Protein AF-A0A975G5F6-F1 (afdb_monomer)

Organism: NCBI:txid2824561

Structure (mmCIF, N/CA/C/O backbone):
data_AF-A0A975G5F6-F1
#
_entry.id   AF-A0A975G5F6-F1
#
loop_
_atom_site.group_PDB
_atom_site.id
_atom_site.type_symbol
_atom_site.label_atom_id
_atom_site.label_alt_id
_atom_site.label_comp_id
_atom_site.label_asym_id
_atom_site.label_entity_id
_atom_site.label_seq_id
_atom_site.pdbx_PDB_ins_code
_atom_site.Cartn_x
_atom_site.Cartn_y
_atom_site.Cartn_z
_atom_site.occupancy
_atom_site.B_iso_or_equiv
_atom_site.auth_seq_id
_atom_site.auth_comp_id
_atom_site.auth_asym_id
_atom_site.auth_atom_id
_atom_site.pdbx_PDB_model_num
ATOM 1 N N . MET A 1 1 ? -1.661 -51.262 21.247 1.00 37.34 1 MET A N 1
ATOM 2 C CA . MET A 1 1 ? -1.353 -51.785 19.895 1.00 37.34 1 MET A CA 1
ATOM 3 C C . MET A 1 1 ? -2.679 -51.798 19.137 1.00 37.34 1 MET A C 1
ATOM 5 O O . MET A 1 1 ? -3.542 -52.572 19.505 1.00 37.34 1 MET A O 1
ATOM 9 N N . LYS A 1 2 ? -3.040 -50.712 18.442 1.00 37.53 2 LYS A N 1
ATOM 10 C CA . LYS A 1 2 ? -2.767 -50.440 17.011 1.00 37.53 2 LYS A CA 1
ATOM 11 C C . LYS A 1 2 ? -3.351 -51.504 16.062 1.00 37.53 2 LYS A C 1
ATOM 13 O O . LYS A 1 2 ? -2.634 -52.407 15.663 1.00 37.53 2 LYS A O 1
ATOM 18 N N . ASN A 1 3 ? -4.606 -51.293 15.656 1.00 33.69 3 ASN A N 1
ATOM 19 C CA . ASN A 1 3 ? -5.147 -51.711 14.358 1.00 33.69 3 ASN A CA 1
ATOM 20 C C . ASN A 1 3 ? -5.445 -50.433 13.554 1.00 33.69 3 ASN A C 1
ATOM 22 O O . ASN A 1 3 ? -5.983 -49.480 14.116 1.00 33.69 3 ASN A O 1
ATOM 26 N N . LEU A 1 4 ? -5.078 -50.407 12.272 1.00 33.28 4 LEU A N 1
ATOM 27 C CA . LEU A 1 4 ? -5.303 -49.298 11.336 1.00 33.28 4 LEU A CA 1
ATOM 28 C C . LEU A 1 4 ? -6.105 -49.815 10.125 1.00 33.28 4 LEU A C 1
ATOM 30 O O . LEU A 1 4 ? -5.712 -50.842 9.570 1.00 33.28 4 LEU A O 1
ATOM 34 N N . PRO A 1 5 ? -7.185 -49.137 9.696 1.00 36.66 5 PRO A N 1
ATOM 35 C CA . PRO A 1 5 ? -7.819 -49.361 8.395 1.00 36.66 5 PRO A CA 1
ATOM 36 C C . PRO A 1 5 ? -7.076 -48.596 7.268 1.00 36.66 5 PRO A C 1
ATOM 38 O O . PRO A 1 5 ? -6.216 -47.761 7.562 1.00 36.66 5 PRO A O 1
ATOM 41 N N . PRO A 1 6 ? -7.337 -48.906 5.981 1.00 35.66 6 PRO A N 1
ATOM 42 C CA . PRO A 1 6 ? -6.406 -48.603 4.892 1.00 35.66 6 PRO A CA 1
ATOM 43 C C . PRO A 1 6 ? -6.474 -47.170 4.344 1.00 35.66 6 PRO A C 1
ATOM 45 O O . PRO A 1 6 ? -7.499 -46.494 4.386 1.00 35.66 6 PRO A O 1
ATOM 48 N N . PHE A 1 7 ? -5.347 -46.752 3.764 1.00 30.42 7 PHE A N 1
ATOM 49 C CA . PHE A 1 7 ? -5.145 -45.477 3.075 1.00 30.42 7 PHE A CA 1
ATOM 50 C C . PHE A 1 7 ? -5.943 -45.418 1.759 1.00 30.42 7 PHE A C 1
ATOM 52 O O . PHE A 1 7 ? -5.820 -46.316 0.926 1.00 30.42 7 PHE A O 1
ATOM 59 N N . VAL A 1 8 ? -6.691 -44.334 1.536 1.00 32.28 8 VAL A N 1
ATOM 60 C CA . VAL A 1 8 ? -7.287 -44.001 0.231 1.00 32.28 8 VAL A CA 1
ATOM 61 C C . VAL A 1 8 ? -6.474 -42.863 -0.382 1.00 32.28 8 VAL A C 1
ATOM 63 O O . VAL A 1 8 ? -6.307 -41.815 0.238 1.00 32.28 8 VAL A O 1
ATOM 66 N N . LEU A 1 9 ? -5.944 -43.076 -1.587 1.00 28.55 9 LEU A N 1
ATOM 67 C CA . LEU A 1 9 ? -5.194 -42.062 -2.330 1.00 28.55 9 LEU A CA 1
ATOM 68 C C . LEU A 1 9 ? -6.159 -41.037 -2.955 1.00 28.55 9 LEU A C 1
ATOM 70 O O . LEU A 1 9 ? -7.065 -41.453 -3.681 1.00 28.55 9 LEU A O 1
ATOM 74 N N . PRO A 1 10 ? -5.969 -39.719 -2.757 1.00 29.89 10 PRO A N 1
ATOM 75 C CA . PRO A 1 10 ? -6.656 -38.721 -3.564 1.00 29.89 10 PRO A CA 1
ATOM 76 C C . PRO A 1 10 ? -6.065 -38.709 -4.981 1.00 29.89 10 PRO A C 1
ATOM 78 O O . PRO A 1 10 ? -4.855 -38.582 -5.168 1.00 29.89 10 PRO A O 1
ATOM 81 N N . VAL A 1 11 ? -6.928 -38.841 -5.988 1.00 27.61 11 VAL A N 1
ATOM 82 C CA . VAL A 1 11 ? -6.542 -38.757 -7.402 1.00 27.61 11 VAL A CA 1
ATOM 83 C C . VAL A 1 11 ? -6.183 -37.310 -7.740 1.00 27.61 11 VAL A C 1
ATOM 85 O O . VAL A 1 11 ? -7.045 -36.431 -7.725 1.00 27.61 11 VAL A O 1
ATOM 88 N N . SER A 1 12 ? -4.915 -37.066 -8.074 1.00 27.12 12 SER A N 1
ATOM 89 C CA . SER A 1 12 ? -4.435 -35.761 -8.535 1.00 27.12 12 SER A CA 1
ATOM 90 C C . SER A 1 12 ? -5.127 -35.358 -9.839 1.00 27.12 12 SER A C 1
ATOM 92 O O . SER A 1 12 ? -4.786 -35.849 -10.915 1.00 27.12 12 SER A O 1
ATOM 94 N N . SER A 1 13 ? -6.089 -34.440 -9.750 1.00 26.86 13 SER A N 1
ATOM 95 C CA . SER A 1 13 ? -6.726 -33.842 -10.924 1.00 26.86 13 SER A CA 1
ATOM 96 C C . SER A 1 13 ? -5.802 -32.779 -11.514 1.00 26.86 13 SER A C 1
ATOM 98 O O . SER A 1 13 ? -5.707 -31.667 -10.999 1.00 26.86 13 SER A O 1
ATOM 100 N N . ALA A 1 14 ? -5.091 -33.132 -12.585 1.00 26.23 14 ALA A N 1
ATOM 101 C CA . ALA A 1 14 ? -4.249 -32.197 -13.319 1.00 26.23 14 ALA A CA 1
ATOM 102 C C . ALA A 1 14 ? -5.120 -31.201 -14.104 1.00 26.23 14 ALA A C 1
ATOM 104 O O . ALA A 1 14 ? -5.660 -31.534 -15.159 1.00 26.23 14 ALA A O 1
ATOM 105 N N . VAL A 1 15 ? -5.242 -29.969 -13.603 1.00 27.33 15 VAL A N 1
ATOM 106 C CA . VAL A 1 15 ? -5.853 -28.866 -14.356 1.00 27.33 15 VAL A CA 1
ATOM 107 C C . VAL A 1 15 ? -4.826 -28.340 -15.357 1.00 27.33 15 VAL A C 1
ATOM 109 O O . VAL A 1 15 ? -3.919 -27.583 -15.017 1.00 27.33 15 VAL A O 1
ATOM 112 N N . LEU A 1 16 ? -4.960 -28.779 -16.608 1.00 26.84 16 LEU A N 1
ATOM 113 C CA . LEU A 1 16 ? -4.214 -28.236 -17.737 1.00 26.84 16 LEU A CA 1
ATOM 114 C C . LEU A 1 16 ? -4.731 -26.827 -18.054 1.00 26.84 16 LEU A C 1
ATOM 116 O O . LEU A 1 16 ? -5.838 -26.674 -18.570 1.00 26.84 16 LEU A O 1
ATOM 120 N N . PHE A 1 17 ? -3.914 -25.802 -17.806 1.00 29.09 17 PHE A N 1
ATOM 121 C CA . PHE A 1 17 ? -4.152 -24.471 -18.363 1.00 29.09 17 PHE A CA 1
ATOM 122 C C . PHE A 1 17 ? -3.925 -24.511 -19.880 1.00 29.09 17 PHE A C 1
ATOM 124 O O . PHE A 1 17 ? -2.794 -24.464 -20.366 1.00 29.09 17 PHE A O 1
ATOM 131 N N . GLY A 1 18 ? -5.017 -24.638 -20.634 1.00 25.88 18 GLY A N 1
ATOM 132 C CA . GLY A 1 18 ? -4.999 -24.594 -22.092 1.00 25.88 18 GLY A CA 1
ATOM 133 C C . GLY A 1 18 ? -4.690 -23.187 -22.599 1.00 25.88 18 GLY A C 1
ATOM 134 O O . GLY A 1 18 ? -5.538 -22.300 -22.527 1.00 25.88 18 GLY A O 1
ATOM 135 N N . ILE A 1 19 ? -3.491 -22.991 -23.150 1.00 33.03 19 ILE A N 1
ATOM 136 C CA . ILE A 1 19 ? -3.099 -21.745 -23.818 1.00 33.03 19 ILE A CA 1
ATOM 137 C C . ILE A 1 19 ? -3.813 -21.671 -25.176 1.00 33.03 19 ILE A C 1
ATOM 139 O O . ILE A 1 19 ? -3.358 -22.231 -26.174 1.00 33.03 19 ILE A O 1
ATOM 143 N N . GLY A 1 20 ? -4.954 -20.984 -25.209 1.00 25.42 20 GLY A N 1
ATOM 144 C CA . GLY A 1 20 ? -5.682 -20.669 -26.436 1.00 25.42 20 GLY A CA 1
ATOM 145 C C . GLY A 1 20 ? -5.072 -19.467 -27.155 1.00 25.42 20 GLY A C 1
ATOM 146 O O . GLY A 1 20 ? -5.445 -18.330 -26.882 1.00 25.42 20 GLY A O 1
ATOM 147 N N . GLY A 1 21 ? -4.143 -19.705 -28.082 1.00 26.02 21 GLY A N 1
ATOM 148 C CA . GLY A 1 21 ? -3.635 -18.654 -28.967 1.00 26.02 21 GLY A CA 1
ATOM 149 C C . GLY A 1 21 ? -4.664 -18.266 -30.035 1.00 26.02 21 GLY A C 1
ATOM 150 O O . GLY A 1 21 ? -5.205 -19.139 -30.710 1.00 26.02 21 GLY A O 1
ATOM 151 N N . PHE A 1 22 ? -4.900 -16.964 -30.231 1.00 26.05 22 PHE A N 1
ATOM 152 C CA . PHE A 1 22 ? -5.741 -16.454 -31.318 1.00 26.05 22 PHE A CA 1
ATOM 153 C C . PHE A 1 22 ? -4.964 -15.467 -32.198 1.00 26.05 22 PHE A C 1
ATOM 155 O O . PHE A 1 22 ? -4.644 -14.355 -31.781 1.00 26.05 22 PHE A O 1
ATOM 162 N N . ILE A 1 23 ? -4.685 -15.879 -33.436 1.00 31.84 23 ILE A N 1
ATOM 163 C CA . ILE A 1 23 ? -4.169 -15.026 -34.511 1.00 31.84 23 ILE A CA 1
ATOM 164 C C . ILE A 1 23 ? -5.172 -15.079 -35.660 1.00 31.84 23 ILE A C 1
ATOM 166 O O . ILE A 1 23 ? -5.316 -16.127 -36.282 1.00 31.84 23 ILE A O 1
ATOM 170 N N . ALA A 1 24 ? -5.807 -13.946 -35.960 1.00 28.06 24 ALA A N 1
ATOM 171 C CA . ALA A 1 24 ? -6.116 -13.463 -37.311 1.00 28.06 24 ALA A CA 1
ATOM 172 C C . ALA A 1 24 ? -6.988 -12.204 -37.207 1.00 28.06 24 ALA A C 1
ATOM 174 O O . ALA A 1 24 ? -7.982 -12.186 -36.485 1.00 28.06 24 ALA A O 1
ATOM 175 N N . GLY A 1 25 ? -6.645 -11.161 -37.960 1.00 24.50 25 GLY A N 1
ATOM 176 C CA . GLY A 1 25 ? -7.560 -10.052 -38.223 1.00 24.50 25 GLY A CA 1
ATOM 177 C C . GLY A 1 25 ? -8.160 -10.176 -39.620 1.00 24.50 25 GLY A C 1
ATOM 178 O O . GLY A 1 25 ? -7.518 -10.725 -40.505 1.00 24.50 25 GLY A O 1
ATOM 179 N N . HIS A 1 26 ? -9.346 -9.607 -39.829 1.00 32.75 26 HIS A N 1
ATOM 180 C CA . HIS A 1 26 ? -9.762 -8.993 -41.096 1.00 32.75 26 HIS A CA 1
ATOM 181 C C . HIS A 1 26 ? -10.932 -8.039 -40.818 1.00 32.75 26 HIS A C 1
ATOM 183 O O . HIS A 1 26 ? -11.775 -8.309 -39.967 1.00 32.75 26 HIS A O 1
ATOM 189 N N . GLY A 1 27 ? -10.962 -6.891 -41.498 1.00 26.58 27 GLY A N 1
ATOM 190 C CA . GLY A 1 27 ? -12.008 -5.884 -41.310 1.00 26.58 27 GLY A CA 1
ATOM 191 C C . GLY A 1 27 ? -13.271 -6.165 -42.128 1.00 26.58 27 GLY A C 1
ATOM 192 O O . GLY A 1 27 ? -13.214 -6.776 -43.192 1.00 26.58 27 GLY A O 1
ATOM 193 N N . SER A 1 28 ? -14.414 -5.671 -41.651 1.00 28.53 28 SER A N 1
ATOM 194 C CA . SER A 1 28 ? -15.666 -5.529 -42.412 1.00 28.53 28 SER A CA 1
ATOM 195 C C . SER A 1 28 ? -16.431 -4.305 -41.899 1.00 28.53 28 SER A C 1
ATOM 197 O O . SER A 1 28 ? -16.421 -4.030 -40.701 1.00 28.53 28 SER A O 1
ATOM 199 N N . SER A 1 29 ? -17.073 -3.558 -42.797 1.00 27.33 29 SER A N 1
ATOM 200 C CA . SER A 1 29 ? -17.859 -2.356 -42.476 1.00 27.33 29 SER A CA 1
ATOM 201 C C . SER A 1 29 ? -19.141 -2.672 -41.681 1.00 27.33 29 SER A C 1
ATOM 203 O O . SER A 1 29 ? -19.671 -3.777 -41.808 1.00 27.33 29 SER A O 1
ATOM 205 N N . PRO A 1 30 ? -19.689 -1.718 -40.901 1.00 29.42 30 PRO A N 1
ATOM 206 C CA . PRO A 1 30 ? -20.925 -1.938 -40.156 1.00 29.42 30 PRO A CA 1
ATOM 207 C C . PRO A 1 30 ? -22.148 -1.959 -41.083 1.00 29.42 30 PRO A C 1
ATOM 209 O O . PRO A 1 30 ? -22.350 -1.047 -41.887 1.00 29.42 30 PRO A O 1
ATOM 212 N N . LEU A 1 31 ? -22.995 -2.978 -40.925 1.00 25.77 31 LEU A N 1
ATOM 213 C CA . LEU A 1 31 ? -24.336 -2.996 -41.504 1.00 25.77 31 LEU A CA 1
ATOM 214 C C . LEU A 1 31 ? -25.300 -2.203 -40.621 1.00 25.77 31 LEU A C 1
ATOM 216 O O . LEU A 1 31 ? -25.331 -2.357 -39.400 1.00 25.77 31 LEU A O 1
ATOM 220 N N . THR A 1 32 ? -26.111 -1.370 -41.262 1.00 28.53 32 THR A N 1
ATOM 221 C CA . THR A 1 32 ? -27.270 -0.731 -40.646 1.00 28.53 32 THR A CA 1
ATOM 222 C C . THR A 1 32 ? -28.337 -1.773 -40.323 1.00 28.53 32 THR A C 1
ATOM 224 O O . THR A 1 32 ? -28.536 -2.723 -41.079 1.00 28.53 32 THR A O 1
ATOM 227 N N . ASN A 1 33 ? -29.099 -1.563 -39.249 1.00 26.39 33 ASN A N 1
ATOM 228 C CA . ASN A 1 33 ? -30.438 -2.133 -39.183 1.00 26.39 33 ASN A CA 1
ATOM 229 C C . ASN A 1 33 ? -31.415 -1.170 -38.506 1.00 26.39 33 ASN A C 1
ATOM 231 O O . ASN A 1 33 ? -31.042 -0.404 -37.620 1.00 26.39 33 ASN A O 1
ATOM 235 N N . ASN A 1 34 ? -32.646 -1.165 -39.005 1.00 25.03 34 ASN A N 1
ATOM 236 C CA . ASN A 1 34 ? -33.626 -0.103 -38.814 1.00 25.03 34 ASN A CA 1
ATOM 237 C C . ASN A 1 34 ? -34.935 -0.701 -38.286 1.00 25.03 34 ASN A C 1
ATOM 239 O O . ASN A 1 34 ? -35.433 -1.669 -38.857 1.00 25.03 34 ASN A O 1
ATOM 243 N N . ALA A 1 35 ? -35.511 -0.109 -37.240 1.00 27.97 35 ALA A N 1
ATOM 244 C CA . ALA A 1 35 ? -36.833 -0.468 -36.733 1.00 27.97 35 ALA A CA 1
ATOM 245 C C . ALA A 1 35 ? -37.550 0.780 -36.183 1.00 27.97 35 ALA A C 1
ATOM 247 O O . ALA A 1 35 ? -37.143 1.336 -35.165 1.00 27.97 35 ALA A O 1
ATOM 248 N N . GLY A 1 36 ? -38.615 1.220 -36.868 1.00 23.41 36 GLY A N 1
ATOM 249 C CA . GLY A 1 36 ? -39.629 2.133 -36.307 1.00 23.41 36 GLY A CA 1
ATOM 250 C C . GLY A 1 36 ? -40.665 1.354 -35.470 1.00 23.41 36 GLY A C 1
ATOM 251 O O . GLY A 1 36 ? -40.381 0.242 -35.044 1.00 23.41 36 GLY A O 1
ATOM 252 N N . VAL A 1 37 ? -41.907 1.792 -35.224 1.00 25.80 37 VAL A N 1
ATOM 253 C CA . VAL A 1 37 ? -42.763 2.868 -35.783 1.00 25.80 37 VAL A CA 1
ATOM 254 C C . VAL A 1 37 ? -43.804 3.195 -34.680 1.00 25.80 37 VAL A C 1
ATOM 256 O O . VAL A 1 37 ? -44.400 2.241 -34.178 1.00 25.80 37 VAL A O 1
ATOM 259 N N . PRO A 1 38 ? -44.036 4.462 -34.247 1.00 33.16 38 PRO A N 1
ATOM 260 C CA . PRO A 1 38 ? -44.948 5.360 -34.977 1.00 33.16 38 PRO A CA 1
ATOM 261 C C . PRO A 1 38 ? -44.566 6.866 -34.916 1.00 33.16 38 PRO A C 1
ATOM 263 O O . PRO A 1 38 ? -43.412 7.219 -35.131 1.00 33.16 38 PRO A O 1
ATOM 266 N N . SER A 1 39 ? -45.552 7.762 -34.758 1.00 25.53 39 SER A N 1
ATOM 267 C CA . SER A 1 39 ? -45.510 9.213 -35.006 1.00 25.53 39 SER A CA 1
ATOM 268 C C . SER A 1 39 ? -46.671 9.940 -34.297 1.00 25.53 39 SER A C 1
ATOM 270 O O . SER A 1 39 ? -47.758 9.371 -34.217 1.00 25.53 39 SER A O 1
ATOM 272 N N . LEU A 1 40 ? -46.467 11.202 -33.888 1.00 26.42 40 LEU A N 1
ATOM 273 C CA . LEU A 1 40 ? -47.460 12.300 -33.814 1.00 26.42 40 LEU A CA 1
ATOM 274 C C . LEU A 1 40 ? -46.683 13.606 -34.130 1.00 26.42 40 LEU A C 1
ATOM 276 O O . LEU A 1 40 ? -45.685 13.872 -33.472 1.00 26.42 40 LEU A O 1
ATOM 280 N N . LYS A 1 41 ? -46.855 14.262 -35.289 1.00 26.52 41 LYS A N 1
ATOM 281 C CA . LYS A 1 41 ? -47.879 15.265 -35.677 1.00 26.52 41 LYS A CA 1
ATOM 282 C C . LYS A 1 41 ? -47.796 16.638 -34.974 1.00 26.52 41 LYS A C 1
ATOM 284 O O . LYS A 1 41 ? -48.199 16.752 -33.826 1.00 26.52 41 LYS A O 1
ATOM 289 N N . ASP A 1 42 ? -47.332 17.652 -35.727 1.00 29.20 42 ASP A N 1
ATOM 290 C CA . ASP A 1 42 ? -48.019 18.933 -36.060 1.00 29.20 42 ASP A CA 1
ATOM 291 C C . ASP A 1 42 ? -47.075 20.163 -36.156 1.00 29.20 42 ASP A C 1
ATOM 293 O O . ASP A 1 42 ? -46.234 20.379 -35.289 1.00 29.20 42 ASP A O 1
ATOM 297 N N . GLY A 1 43 ? -47.264 21.017 -37.182 1.00 26.97 43 GLY A N 1
ATOM 298 C CA . GLY A 1 43 ? -46.772 22.416 -37.197 1.00 26.97 43 GLY A CA 1
ATOM 299 C C . GLY A 1 43 ? -45.936 22.853 -38.428 1.00 26.97 43 GLY A C 1
ATOM 300 O O . GLY A 1 43 ? -44.930 22.199 -38.694 1.00 26.97 43 GLY A O 1
ATOM 301 N N . PRO A 1 44 ? -46.289 23.923 -39.191 1.00 34.88 44 PRO A N 1
ATOM 302 C CA . PRO A 1 44 ? -45.740 24.122 -40.549 1.00 34.88 44 PRO A CA 1
ATOM 303 C C . PRO A 1 44 ? -45.013 25.460 -40.861 1.00 34.88 44 PRO A C 1
ATOM 305 O O . PRO A 1 44 ? -45.250 26.481 -40.220 1.00 34.88 44 PRO A O 1
ATOM 308 N N . SER A 1 45 ? -44.338 25.484 -42.028 1.00 28.62 45 SER A N 1
ATOM 309 C CA . SER A 1 45 ? -43.900 26.672 -42.820 1.00 28.62 45 SER A CA 1
ATOM 310 C C . SER A 1 45 ? -42.641 27.417 -42.306 1.00 28.62 45 SER A C 1
ATOM 312 O O . SER A 1 45 ? -42.334 27.347 -41.127 1.00 28.62 45 SER A O 1
ATOM 314 N N . THR A 1 46 ? -41.833 28.137 -43.107 1.00 28.56 46 THR A N 1
ATOM 315 C CA . THR A 1 46 ? -42.035 28.776 -44.432 1.00 28.56 46 THR A CA 1
ATOM 316 C C . THR A 1 46 ? -40.802 28.715 -45.363 1.00 28.56 46 THR A C 1
ATOM 318 O O . THR A 1 46 ? -39.669 28.493 -44.948 1.00 28.56 46 THR A O 1
ATOM 321 N N . THR A 1 47 ? -41.036 28.969 -46.655 1.00 29.69 47 THR A N 1
ATOM 322 C CA . THR A 1 47 ? -40.044 29.102 -47.738 1.00 29.69 47 THR A CA 1
ATOM 323 C C . THR A 1 47 ? -39.503 30.528 -47.923 1.00 29.69 47 THR A C 1
ATOM 325 O O . THR A 1 47 ? -40.293 31.469 -47.958 1.00 29.69 47 THR A O 1
ATOM 328 N N . ASN A 1 48 ? -38.206 30.675 -48.224 1.00 28.80 48 ASN A N 1
ATOM 329 C CA . ASN A 1 48 ? -37.663 31.610 -49.233 1.00 28.80 48 ASN A CA 1
ATOM 330 C C . ASN A 1 48 ? -36.151 31.340 -49.426 1.00 28.80 48 ASN A C 1
ATOM 332 O O . ASN A 1 48 ? -35.459 31.064 -48.459 1.00 28.80 48 ASN A O 1
ATOM 336 N N . GLY A 1 49 ? -35.542 31.405 -50.612 1.00 26.88 49 GLY A N 1
ATOM 337 C CA . GLY A 1 49 ? -36.087 31.777 -51.918 1.00 26.88 49 GLY A CA 1
ATOM 338 C C . GLY A 1 49 ? -35.474 33.060 -52.480 1.00 26.88 49 GLY A C 1
ATOM 339 O O . GLY A 1 49 ? -36.148 34.084 -52.508 1.00 26.88 49 GLY A O 1
ATOM 340 N N . ARG A 1 50 ? -34.229 33.000 -52.982 1.00 28.88 50 ARG A N 1
ATOM 341 C CA . ARG A 1 50 ? -33.773 33.815 -54.129 1.00 28.88 50 ARG A CA 1
ATOM 342 C C . ARG A 1 50 ? -32.451 33.313 -54.709 1.00 28.88 50 ARG A C 1
ATOM 344 O O . ARG A 1 50 ? -31.461 33.161 -54.008 1.00 28.88 50 ARG A O 1
ATOM 351 N N . ASN A 1 51 ? -32.480 33.085 -56.016 1.00 28.48 51 ASN A N 1
ATOM 352 C CA . ASN A 1 51 ? -31.350 32.751 -56.872 1.00 28.48 51 ASN A CA 1
ATOM 353 C C . ASN A 1 51 ? -31.123 33.942 -57.819 1.00 28.48 51 ASN A C 1
ATOM 355 O O . ASN A 1 51 ? -32.101 34.498 -58.322 1.00 28.48 51 ASN A O 1
ATOM 359 N N . SER A 1 52 ? -29.875 34.317 -58.095 1.00 30.95 52 SER A N 1
ATOM 360 C CA . SER A 1 52 ? -29.550 35.277 -59.158 1.00 30.95 52 SER A CA 1
ATOM 361 C C . SER A 1 52 ? -28.178 34.979 -59.760 1.00 30.95 52 SER A C 1
ATOM 363 O O . SER A 1 52 ? -27.139 35.379 -59.243 1.00 30.95 52 SER A O 1
ATOM 365 N N . SER A 1 53 ? -28.202 34.257 -60.875 1.00 29.70 53 SER A N 1
ATOM 366 C CA . SER A 1 53 ? -27.051 33.899 -61.704 1.00 29.70 53 SER A CA 1
ATOM 367 C C . SER A 1 53 ? -26.558 35.049 -62.591 1.00 29.70 53 SER A C 1
ATOM 369 O O . SER A 1 53 ? -27.398 35.698 -63.219 1.00 29.70 53 SER A O 1
ATOM 371 N N . ARG A 1 54 ? -25.235 35.157 -62.803 1.00 29.28 54 ARG A N 1
ATOM 372 C CA . ARG A 1 54 ? -24.543 35.084 -64.122 1.00 29.28 54 ARG A CA 1
ATOM 373 C C . ARG A 1 54 ? -23.116 35.643 -64.051 1.00 29.28 54 ARG A C 1
ATOM 375 O O . ARG A 1 54 ? -22.883 36.643 -63.390 1.00 29.28 54 ARG A O 1
ATOM 382 N N . GLY A 1 55 ? -22.207 35.047 -64.828 1.00 27.42 55 GLY A N 1
ATOM 383 C CA . GLY A 1 55 ? -20.866 35.589 -65.086 1.00 27.42 55 GLY A CA 1
ATOM 384 C C . GLY A 1 55 ? -19.817 34.490 -65.230 1.00 27.42 55 GLY A C 1
ATOM 385 O O . GLY A 1 55 ? -19.173 34.133 -64.253 1.00 27.42 55 GLY A O 1
ATOM 386 N N . ALA A 1 56 ? -19.671 33.926 -66.431 1.00 30.02 56 ALA A N 1
ATOM 387 C CA . ALA A 1 56 ? -18.638 32.929 -66.709 1.00 30.02 56 ALA A CA 1
ATOM 388 C C . ALA A 1 56 ? -17.286 33.599 -67.007 1.00 30.02 56 ALA A C 1
ATOM 390 O O . ALA A 1 56 ? -17.242 34.618 -67.694 1.00 30.02 56 ALA A O 1
ATOM 391 N N . GLY A 1 57 ? -16.196 32.985 -66.548 1.00 27.22 57 GLY A N 1
ATOM 392 C CA . GLY A 1 57 ? -14.822 33.351 -66.888 1.00 27.22 57 GLY A CA 1
ATOM 393 C C . GLY A 1 57 ? -13.932 32.118 -66.765 1.00 27.22 57 GLY A C 1
ATOM 394 O O . GLY A 1 57 ? -13.861 31.514 -65.700 1.00 27.22 57 GLY A O 1
ATOM 395 N N . SER A 1 58 ? -13.325 31.697 -67.872 1.00 31.94 58 SER A N 1
ATOM 396 C CA . SER A 1 58 ? -12.527 30.473 -67.959 1.00 31.94 58 SER A CA 1
ATOM 397 C C . SER A 1 58 ? -11.109 30.660 -67.422 1.00 31.94 58 SER A C 1
ATOM 399 O O . SER A 1 58 ? -10.407 31.571 -67.855 1.00 31.94 58 SER A O 1
ATOM 401 N N . GLY A 1 59 ? -10.661 29.723 -66.594 1.00 28.33 59 GLY A N 1
ATOM 402 C CA . GLY A 1 59 ? -9.258 29.504 -66.252 1.00 28.33 59 GLY A CA 1
ATOM 403 C C . GLY A 1 59 ? -9.139 28.098 -65.680 1.00 28.33 59 GLY A C 1
ATOM 404 O O . GLY A 1 59 ? -9.773 27.806 -64.668 1.00 28.33 59 GLY A O 1
ATOM 405 N N . GLY A 1 60 ? -8.435 27.209 -66.377 1.00 32.47 60 GLY A N 1
ATOM 406 C CA . GLY A 1 60 ? -8.118 25.890 -65.835 1.00 32.47 60 GLY A CA 1
ATOM 407 C C . GLY A 1 60 ? -6.927 25.979 -64.887 1.00 32.47 60 GLY A C 1
ATOM 408 O O . GLY A 1 60 ? -6.138 26.908 -65.005 1.00 32.47 60 GLY A O 1
ATOM 409 N N . ASP A 1 61 ? -6.821 25.015 -63.979 1.00 31.88 61 ASP A N 1
ATOM 410 C CA . ASP A 1 61 ? -5.569 24.310 -63.692 1.00 31.88 61 ASP A CA 1
ATOM 411 C C . ASP A 1 61 ? -5.875 23.052 -62.862 1.00 31.88 61 ASP A C 1
ATOM 413 O O . ASP A 1 61 ? -6.873 22.983 -62.135 1.00 31.88 61 ASP A O 1
ATOM 417 N N . ASP A 1 62 ? -5.053 22.021 -63.045 1.00 30.69 62 ASP A N 1
ATOM 418 C CA . ASP A 1 62 ? -5.308 20.669 -62.552 1.00 30.69 62 ASP A CA 1
ATOM 419 C C . ASP A 1 62 ? -5.273 20.543 -61.021 1.00 30.69 62 ASP A C 1
ATOM 421 O O . ASP A 1 62 ? -4.432 21.126 -60.331 1.00 30.69 62 ASP A O 1
ATOM 425 N N . MET A 1 63 ? -6.124 19.662 -60.479 1.00 34.62 63 MET A N 1
ATOM 426 C CA . MET A 1 63 ? -6.014 19.198 -59.092 1.00 34.62 63 MET A CA 1
ATOM 427 C C . MET A 1 63 ? -4.797 18.275 -58.910 1.00 34.62 63 MET A C 1
ATOM 429 O O . MET A 1 63 ? -4.922 17.055 -58.787 1.00 34.62 63 MET A O 1
ATOM 433 N N . ALA A 1 64 ? -3.607 18.866 -58.825 1.00 33.03 64 ALA A N 1
ATOM 434 C CA . ALA A 1 64 ? -2.441 18.199 -58.264 1.00 33.03 64 ALA A CA 1
ATOM 435 C C . ALA A 1 64 ? -2.608 18.067 -56.739 1.00 33.03 64 ALA A C 1
ATOM 437 O O . ALA A 1 64 ? -2.759 19.056 -56.019 1.00 33.03 64 ALA A O 1
ATOM 438 N N . ALA A 1 65 ? -2.583 16.833 -56.233 1.00 34.12 65 ALA A N 1
ATOM 439 C CA . ALA A 1 65 ? -2.689 16.567 -54.803 1.00 34.12 65 ALA A CA 1
ATOM 440 C C . ALA A 1 65 ? -1.532 17.223 -54.027 1.00 34.12 65 ALA A C 1
ATOM 442 O O . ALA A 1 65 ? -0.361 17.011 -54.345 1.00 34.12 65 ALA A O 1
ATOM 443 N N . ALA A 1 66 ? -1.857 17.972 -52.969 1.00 28.16 66 ALA A N 1
ATOM 444 C CA . ALA A 1 66 ? -0.851 18.541 -52.079 1.00 28.16 66 ALA A CA 1
ATOM 445 C C . ALA A 1 66 ? 0.019 17.420 -51.466 1.00 28.16 66 ALA A C 1
ATOM 447 O O . ALA A 1 66 ? -0.527 16.422 -50.977 1.00 28.16 66 ALA A O 1
ATOM 448 N N . PRO A 1 67 ? 1.359 17.550 -51.466 1.00 33.31 67 PRO A N 1
ATOM 449 C CA . PRO A 1 67 ? 2.228 16.492 -50.976 1.00 33.31 67 PRO A CA 1
ATOM 450 C C . PRO A 1 67 ? 2.035 16.296 -49.471 1.00 33.31 67 PRO A C 1
ATOM 452 O O . PRO A 1 67 ? 2.113 17.242 -48.684 1.00 33.31 67 PRO A O 1
ATOM 455 N N . ARG A 1 68 ? 1.822 15.040 -49.057 1.00 35.47 68 ARG A N 1
ATOM 456 C CA . ARG A 1 68 ? 1.853 14.655 -47.640 1.00 35.47 68 ARG A CA 1
ATOM 457 C C . ARG A 1 68 ? 3.207 15.063 -47.069 1.00 35.47 68 ARG A C 1
ATOM 459 O O . ARG A 1 68 ? 4.240 14.613 -47.558 1.00 35.47 68 ARG A O 1
ATOM 466 N N . GLY A 1 69 ? 3.182 15.928 -46.057 1.00 31.14 69 GLY A N 1
ATOM 467 C CA . GLY A 1 69 ? 4.361 16.590 -45.510 1.00 31.14 69 GLY A CA 1
ATOM 468 C C . GLY A 1 69 ? 5.327 15.648 -44.799 1.00 31.14 69 GLY A C 1
ATOM 469 O O . GLY A 1 69 ? 5.401 15.651 -43.573 1.00 31.14 69 GLY A O 1
ATOM 470 N N . GLY A 1 70 ? 6.132 14.915 -45.565 1.00 32.94 70 GLY A N 1
ATOM 471 C CA . GLY A 1 70 ? 7.405 14.384 -45.103 1.00 32.94 70 GLY A CA 1
ATOM 472 C C . GLY A 1 70 ? 8.370 15.540 -44.856 1.00 32.94 70 GLY A C 1
ATOM 473 O O . GLY A 1 70 ? 9.229 15.819 -45.691 1.00 32.94 70 GLY A O 1
ATOM 474 N N . LYS A 1 71 ? 8.232 16.232 -43.717 1.00 39.53 71 LYS A N 1
ATOM 475 C CA . LYS A 1 71 ? 9.318 17.083 -43.218 1.00 39.53 71 LYS A CA 1
ATOM 476 C C . LYS A 1 71 ? 10.530 16.178 -43.042 1.00 39.53 71 LYS A C 1
ATOM 478 O O . LYS A 1 71 ? 10.442 15.159 -42.361 1.00 39.53 71 LYS A O 1
ATOM 483 N N . ALA A 1 72 ? 11.633 16.531 -43.697 1.00 37.91 72 ALA A N 1
ATOM 484 C CA . ALA A 1 72 ? 12.850 15.742 -43.650 1.00 37.91 72 ALA A CA 1
ATOM 485 C C . ALA A 1 72 ? 13.245 15.477 -42.191 1.00 37.91 72 ALA A C 1
ATOM 487 O O . ALA A 1 72 ? 13.455 16.424 -41.428 1.00 37.91 72 ALA A O 1
ATOM 488 N N . ARG A 1 73 ? 13.381 14.196 -41.822 1.00 51.03 73 ARG A N 1
ATOM 489 C CA . ARG A 1 73 ? 14.135 13.800 -40.630 1.00 51.03 73 ARG A CA 1
ATOM 490 C C . ARG A 1 73 ? 15.556 14.324 -40.826 1.00 51.03 73 ARG A C 1
ATOM 492 O O . ARG A 1 73 ? 16.345 13.722 -41.552 1.00 51.03 73 ARG A O 1
ATOM 499 N N . GLN A 1 74 ? 15.865 15.484 -40.244 1.00 54.81 74 GLN A N 1
ATOM 500 C CA . GLN A 1 74 ? 17.247 15.928 -40.112 1.00 54.81 74 GLN A CA 1
ATOM 501 C C . GLN A 1 74 ? 17.972 14.841 -39.330 1.00 54.81 74 GLN A C 1
ATOM 503 O O . GLN A 1 74 ? 17.618 14.573 -38.186 1.00 54.81 74 GLN A O 1
ATOM 508 N N . SER A 1 75 ? 18.949 14.203 -39.968 1.00 59.25 75 SER A N 1
ATOM 509 C CA . SER A 1 75 ? 19.812 13.222 -39.320 1.00 59.25 75 SER A CA 1
ATOM 510 C C . SER A 1 75 ? 20.479 13.866 -38.101 1.00 59.25 75 SER A C 1
ATOM 512 O O . SER A 1 75 ? 21.315 14.762 -38.265 1.00 59.25 75 SER A O 1
ATOM 514 N N . LEU A 1 76 ? 20.105 13.433 -36.888 1.00 65.31 76 LEU A N 1
ATOM 515 C CA . LEU A 1 76 ? 20.695 13.968 -35.658 1.00 65.31 76 LEU A CA 1
ATOM 516 C C . LEU A 1 76 ? 22.175 13.586 -35.525 1.00 65.31 76 LEU A C 1
ATOM 518 O O . LEU A 1 76 ? 22.905 14.280 -34.828 1.00 65.31 76 LEU A O 1
ATOM 522 N N . ALA A 1 77 ? 22.650 12.584 -36.276 1.00 63.09 77 ALA A N 1
ATOM 523 C CA . ALA A 1 77 ? 24.066 12.248 -36.453 1.00 63.09 77 ALA A CA 1
ATOM 524 C C . ALA A 1 77 ? 24.962 13.429 -36.885 1.00 63.09 77 ALA A C 1
ATOM 526 O O . ALA A 1 77 ? 26.181 13.351 -36.756 1.00 63.09 77 ALA A O 1
ATOM 527 N N . LYS A 1 78 ? 24.387 14.515 -37.428 1.00 73.44 78 LYS A N 1
ATOM 528 C CA . LYS A 1 78 ? 25.120 15.744 -37.791 1.00 73.44 78 LYS A CA 1
ATOM 529 C C . LYS A 1 78 ? 25.059 16.853 -36.739 1.00 73.44 78 LYS A C 1
ATOM 531 O O . LYS A 1 78 ? 25.674 17.893 -36.961 1.00 73.44 78 LYS A O 1
ATOM 536 N N . LEU A 1 79 ? 24.299 16.674 -35.660 1.00 80.19 79 LEU A N 1
ATOM 537 C CA . LEU A 1 79 ? 24.180 17.674 -34.605 1.00 80.19 79 LEU A CA 1
ATOM 538 C C . LEU A 1 79 ? 25.284 17.501 -33.565 1.00 80.19 79 LEU A C 1
ATOM 540 O O . LEU A 1 79 ? 25.567 16.386 -33.126 1.00 80.19 79 LEU A O 1
ATOM 544 N N . ASP A 1 80 ? 25.874 18.619 -33.150 1.00 86.19 80 ASP A N 1
ATOM 545 C CA . ASP A 1 80 ? 26.772 18.642 -31.998 1.00 86.19 80 ASP A CA 1
ATOM 546 C C . ASP A 1 80 ? 25.996 18.567 -30.667 1.00 86.19 80 ASP A C 1
ATOM 548 O O . ASP A 1 80 ? 24.770 18.712 -30.611 1.00 86.19 80 ASP A O 1
ATOM 552 N N . ARG A 1 81 ? 26.722 18.343 -29.567 1.00 85.88 81 ARG A N 1
ATOM 553 C CA . ARG A 1 81 ? 26.131 18.214 -28.229 1.00 85.88 81 ARG A CA 1
ATOM 554 C C . ARG A 1 81 ? 25.359 19.465 -27.788 1.00 85.88 81 ARG A C 1
ATOM 556 O O . ARG A 1 81 ? 24.304 19.328 -27.179 1.00 85.88 81 ARG A O 1
ATOM 563 N N . GLY A 1 82 ? 25.816 20.669 -28.137 1.00 83.81 82 GLY A N 1
ATOM 564 C CA . GLY A 1 82 ? 25.110 21.914 -27.811 1.00 83.81 82 GLY A CA 1
ATOM 565 C C . GLY A 1 82 ? 23.791 22.055 -28.579 1.00 83.81 82 GLY A C 1
ATOM 566 O O . GLY A 1 82 ? 22.782 22.486 -28.023 1.00 83.81 82 GLY A O 1
ATOM 567 N N . GLN A 1 83 ? 23.761 21.617 -29.838 1.00 85.94 83 GLN A N 1
ATOM 568 C CA . GLN A 1 83 ? 22.545 21.566 -30.656 1.00 85.94 83 GLN A CA 1
ATOM 569 C C . GLN A 1 83 ? 21.539 20.520 -30.148 1.00 85.94 83 GLN A C 1
ATOM 571 O O . GLN A 1 83 ? 20.330 20.770 -30.161 1.00 85.94 83 GLN A O 1
ATOM 576 N N . LEU A 1 84 ? 22.016 19.367 -29.663 1.00 86.38 84 LEU A N 1
ATOM 577 C CA . LEU A 1 84 ? 21.179 18.370 -28.985 1.00 86.38 84 LEU A CA 1
ATOM 578 C C . LEU A 1 84 ? 20.628 18.914 -27.657 1.00 86.38 84 LEU A C 1
ATOM 580 O O . LEU A 1 84 ? 19.428 18.804 -27.409 1.00 86.38 84 LEU A O 1
ATOM 584 N N . GLN A 1 85 ? 21.465 19.570 -26.848 1.00 86.25 85 GLN A N 1
ATOM 585 C CA . GLN A 1 85 ? 21.064 20.206 -25.591 1.00 86.25 85 GLN A CA 1
ATOM 586 C C . GLN A 1 85 ? 19.969 21.266 -25.809 1.00 86.25 85 GLN A C 1
ATOM 588 O O . GLN A 1 85 ? 18.956 21.261 -25.106 1.00 86.25 85 GLN A O 1
ATOM 593 N N . GLY A 1 86 ? 20.124 22.129 -26.820 1.00 82.06 86 GLY A N 1
ATOM 594 C CA . GLY A 1 86 ? 19.105 23.112 -27.207 1.00 82.06 86 GLY A CA 1
ATOM 595 C C . GLY A 1 86 ? 17.773 22.458 -27.585 1.00 82.06 86 GLY A C 1
ATOM 596 O O . GLY A 1 86 ? 16.731 22.827 -27.048 1.00 82.06 86 GLY A O 1
ATOM 597 N N . ARG A 1 87 ? 17.806 21.404 -28.415 1.00 83.62 87 ARG A N 1
ATOM 598 C CA . ARG A 1 87 ? 16.603 20.637 -28.786 1.00 83.62 87 ARG A CA 1
ATOM 599 C C . ARG A 1 87 ? 15.882 20.028 -27.585 1.00 83.62 87 ARG A C 1
ATOM 601 O O . ARG A 1 87 ? 14.657 20.086 -27.541 1.00 83.62 87 ARG A O 1
ATOM 608 N N . ILE A 1 88 ? 16.604 19.457 -26.618 1.00 84.50 88 ILE A N 1
ATOM 609 C CA . ILE A 1 88 ? 15.988 18.916 -25.394 1.00 84.50 88 ILE A CA 1
ATOM 610 C C . ILE A 1 88 ? 15.275 20.044 -24.629 1.00 84.50 88 ILE A C 1
ATOM 612 O O . ILE A 1 88 ? 14.118 19.880 -24.245 1.00 84.50 88 ILE A O 1
ATOM 616 N N . SER A 1 89 ? 15.927 21.201 -24.469 1.00 82.88 89 SER A N 1
ATOM 617 C CA . SER A 1 89 ? 15.343 22.376 -23.808 1.00 82.88 89 SER A CA 1
ATOM 618 C C . SER A 1 89 ? 14.059 22.861 -24.496 1.00 82.88 89 SER A C 1
ATOM 620 O O . SER A 1 89 ? 13.062 23.108 -23.819 1.00 82.88 89 SER A O 1
ATOM 622 N N . ASP A 1 90 ? 14.034 22.940 -25.828 1.00 83.12 90 ASP A N 1
ATOM 623 C CA . ASP A 1 90 ? 12.840 23.343 -26.585 1.00 83.12 90 ASP A CA 1
ATOM 624 C C . ASP A 1 90 ? 11.688 22.335 -26.421 1.00 83.12 90 ASP A C 1
ATOM 626 O O . ASP A 1 90 ? 10.540 22.710 -26.163 1.00 83.12 90 ASP A O 1
ATOM 630 N N . LEU A 1 91 ? 11.993 21.034 -26.515 1.00 83.69 91 LEU A N 1
ATOM 631 C CA . LEU A 1 91 ? 11.014 19.951 -26.372 1.00 83.69 91 LEU A CA 1
ATOM 632 C C . LEU A 1 91 ? 10.373 19.931 -24.980 1.00 83.69 91 LEU A C 1
ATOM 634 O O . LEU A 1 91 ? 9.184 19.637 -24.857 1.00 83.69 91 LEU A O 1
ATOM 638 N N . MET A 1 92 ? 11.127 20.289 -23.940 1.00 77.00 92 MET A N 1
ATOM 639 C CA . MET A 1 92 ? 10.649 20.349 -22.557 1.00 77.00 92 MET A CA 1
ATOM 640 C C . MET A 1 92 ? 9.542 21.390 -22.310 1.00 77.00 92 MET A C 1
ATOM 642 O O . MET A 1 92 ? 8.791 21.235 -21.347 1.00 77.00 92 MET A O 1
ATOM 646 N N . HIS A 1 93 ? 9.400 22.402 -23.175 1.00 75.69 93 HIS A N 1
ATOM 647 C CA . HIS A 1 93 ? 8.483 23.536 -22.980 1.00 75.69 93 HIS A CA 1
ATOM 648 C C . HIS A 1 93 ? 7.397 23.669 -24.072 1.00 75.69 93 HIS A C 1
ATOM 650 O O . HIS A 1 93 ? 6.590 24.599 -24.027 1.00 75.69 93 HIS A O 1
ATOM 656 N N . GLY A 1 94 ? 7.361 22.766 -25.061 1.00 71.88 94 GLY A N 1
ATOM 657 C CA . GLY A 1 94 ? 6.481 22.864 -26.235 1.00 71.88 94 GLY A CA 1
ATOM 658 C C . GLY A 1 94 ? 5.084 22.220 -26.087 1.00 71.88 94 GLY A C 1
ATOM 659 O O . GLY A 1 94 ? 4.924 21.246 -25.351 1.00 71.88 94 GLY A O 1
ATOM 660 N N . PRO A 1 95 ? 4.063 22.689 -26.840 1.00 65.00 95 PRO A N 1
ATOM 661 C CA . PRO A 1 95 ? 2.686 22.178 -26.750 1.00 65.00 95 PRO A CA 1
ATOM 662 C C . PRO A 1 95 ? 2.478 20.765 -27.338 1.00 65.00 95 PRO A C 1
ATOM 664 O O . PRO A 1 95 ? 1.566 20.065 -26.914 1.00 65.00 95 PRO A O 1
ATOM 667 N N . ASP A 1 96 ? 3.330 20.317 -28.269 1.00 69.50 96 ASP A N 1
ATOM 668 C CA . ASP A 1 96 ? 3.292 18.974 -28.892 1.00 69.50 96 ASP A CA 1
ATOM 669 C C . ASP A 1 96 ? 4.385 18.022 -28.339 1.00 69.50 96 ASP A C 1
ATOM 671 O O . ASP A 1 96 ? 4.781 17.051 -28.998 1.00 69.50 96 ASP A O 1
ATOM 675 N N . ARG A 1 97 ? 4.885 18.297 -27.119 1.00 79.12 97 ARG A N 1
ATOM 676 C CA . ARG A 1 97 ? 6.050 17.650 -26.472 1.00 79.12 97 ARG A CA 1
ATOM 677 C C . ARG A 1 97 ? 6.141 16.138 -26.693 1.00 79.12 97 ARG A C 1
ATOM 679 O O . ARG A 1 97 ? 7.180 15.665 -27.134 1.00 79.12 97 ARG A O 1
ATOM 686 N N . ALA A 1 98 ? 5.065 15.385 -26.459 1.00 78.94 98 ALA A N 1
ATOM 687 C CA . ALA A 1 98 ? 5.098 13.919 -26.502 1.00 78.94 98 ALA A CA 1
ATOM 688 C C . ALA A 1 98 ? 5.488 13.330 -27.876 1.00 78.94 98 ALA A C 1
ATOM 690 O O . ALA A 1 98 ? 6.309 12.417 -27.936 1.00 78.94 98 ALA A O 1
ATOM 691 N N . ARG A 1 99 ? 4.940 13.848 -28.990 1.00 80.94 99 ARG A N 1
ATOM 692 C CA . ARG A 1 99 ? 5.276 13.333 -30.336 1.00 80.94 99 ARG A CA 1
ATOM 693 C C . ARG A 1 99 ? 6.670 13.767 -30.767 1.00 80.94 99 ARG A C 1
ATOM 695 O O . ARG A 1 99 ? 7.437 12.954 -31.265 1.00 80.94 99 ARG A O 1
ATOM 702 N N . ALA A 1 100 ? 6.998 15.036 -30.540 1.00 84.88 100 ALA A N 1
ATOM 703 C CA . ALA A 1 100 ? 8.297 15.580 -30.910 1.00 84.88 100 ALA A CA 1
ATOM 704 C C . ALA A 1 100 ? 9.443 14.954 -30.083 1.00 84.88 100 ALA A C 1
ATOM 706 O O . ALA A 1 100 ? 10.553 14.810 -30.589 1.00 84.88 100 ALA A O 1
ATOM 707 N N . TRP A 1 101 ? 9.161 14.520 -28.848 1.00 88.75 101 TRP A N 1
ATOM 708 C CA . TRP A 1 101 ? 10.075 13.728 -28.024 1.00 88.75 101 TRP A CA 1
ATOM 709 C C . TRP A 1 101 ? 10.283 12.310 -28.572 1.00 88.75 101 TRP A C 1
ATOM 711 O O . TRP A 1 101 ? 11.423 11.864 -28.656 1.00 88.75 101 TRP A O 1
ATOM 721 N N . LEU A 1 102 ? 9.216 11.621 -29.000 1.00 87.19 102 LEU A N 1
ATOM 722 C CA . LEU A 1 102 ? 9.313 10.318 -29.679 1.00 87.19 102 LEU A CA 1
ATOM 723 C C . LEU A 1 102 ? 10.175 10.408 -30.944 1.00 87.19 102 LEU A C 1
ATOM 725 O O . LEU A 1 102 ? 11.164 9.690 -31.045 1.00 87.19 102 LEU A O 1
ATOM 729 N N . ASP A 1 103 ? 9.875 11.347 -31.847 1.00 86.62 103 ASP A N 1
ATOM 730 C CA . ASP A 1 103 ? 10.664 11.558 -33.070 1.00 86.62 103 ASP A CA 1
ATOM 731 C C . ASP A 1 103 ? 12.134 11.919 -32.779 1.00 86.62 103 ASP A C 1
ATOM 733 O O . ASP A 1 103 ? 13.027 11.528 -33.534 1.00 86.62 103 ASP A O 1
ATOM 737 N N . PHE A 1 104 ? 12.406 12.665 -31.699 1.00 90.75 104 PHE A N 1
ATOM 738 C CA . PHE A 1 104 ? 13.767 12.978 -31.257 1.00 90.75 104 PHE A CA 1
ATOM 739 C C . PHE A 1 104 ? 14.513 11.721 -30.802 1.00 90.75 104 PHE A C 1
ATOM 741 O O . PHE A 1 104 ? 15.601 11.457 -31.303 1.00 90.75 104 PHE A O 1
ATOM 748 N N . VAL A 1 105 ? 13.922 10.926 -29.907 1.00 91.56 105 VAL A N 1
ATOM 749 C CA . VAL A 1 105 ? 14.559 9.717 -29.366 1.00 91.56 105 VAL A CA 1
ATOM 750 C C . VAL A 1 105 ? 14.749 8.637 -30.439 1.00 91.56 105 VAL A C 1
ATOM 752 O O . VAL A 1 105 ? 15.820 8.040 -30.498 1.00 91.56 105 VAL A O 1
ATOM 755 N N . ASP A 1 106 ? 13.781 8.456 -31.343 1.00 88.19 106 ASP A N 1
ATOM 756 C CA . ASP A 1 106 ? 13.863 7.529 -32.487 1.00 88.19 106 ASP A CA 1
ATOM 757 C C . ASP A 1 106 ? 14.908 7.937 -33.548 1.00 88.19 106 ASP A C 1
ATOM 759 O O . ASP A 1 106 ? 15.158 7.181 -34.491 1.00 88.19 106 ASP A O 1
ATOM 763 N N . SER A 1 107 ? 15.496 9.136 -33.449 1.00 88.88 107 SER A N 1
ATOM 764 C CA . SER A 1 107 ? 16.523 9.626 -34.379 1.00 88.88 107 SER A CA 1
ATOM 765 C C . SER A 1 107 ? 17.898 9.861 -33.744 1.00 88.88 107 SER A C 1
ATOM 767 O O . SER A 1 107 ? 18.782 10.396 -34.416 1.00 88.88 107 SER A O 1
ATOM 769 N N . LEU A 1 108 ? 18.098 9.432 -32.491 1.00 91.75 108 LEU A N 1
ATOM 770 C CA . LEU A 1 108 ? 19.406 9.404 -31.834 1.00 91.75 108 LEU A CA 1
ATOM 771 C C . LEU A 1 108 ? 20.266 8.243 -32.345 1.00 91.75 108 LEU A C 1
ATOM 773 O O . LEU A 1 108 ? 19.819 7.100 -32.415 1.00 91.75 108 LEU A O 1
ATOM 777 N N . GLU A 1 109 ? 21.534 8.528 -32.629 1.00 89.62 109 GLU A N 1
ATOM 778 C CA . GLU A 1 109 ? 22.533 7.491 -32.900 1.00 89.62 109 GLU A CA 1
ATOM 779 C C . GLU A 1 109 ? 22.995 6.819 -31.588 1.00 89.62 109 GLU A C 1
ATOM 781 O O . GLU A 1 109 ? 23.040 7.485 -30.548 1.00 89.62 109 GLU A O 1
ATOM 786 N N . PRO A 1 110 ? 23.439 5.543 -31.598 1.00 88.25 110 PRO A N 1
ATOM 787 C CA . PRO A 1 110 ? 23.851 4.821 -30.385 1.00 88.25 110 PRO A CA 1
ATOM 788 C C . PRO A 1 110 ? 24.882 5.555 -29.510 1.00 88.25 110 PRO A C 1
ATOM 790 O O . PRO A 1 110 ? 24.802 5.508 -28.284 1.00 88.25 110 PRO A O 1
ATOM 793 N N . GLY A 1 111 ? 25.819 6.285 -30.125 1.00 89.44 111 GLY A N 1
ATOM 794 C CA . GLY A 1 111 ? 26.828 7.076 -29.410 1.00 89.44 111 GLY A CA 1
ATOM 795 C C . GLY A 1 111 ? 26.311 8.370 -28.763 1.00 89.44 111 GLY A C 1
ATOM 796 O O . GLY A 1 111 ? 27.016 8.949 -27.946 1.00 89.44 111 GLY A O 1
ATOM 797 N N . GLN A 1 112 ? 25.102 8.834 -29.101 1.00 93.50 112 GLN A N 1
ATOM 798 C CA . GLN A 1 112 ? 24.541 10.097 -28.600 1.00 93.50 112 GLN A CA 1
ATOM 799 C C . GLN A 1 112 ? 23.771 9.935 -27.281 1.00 93.50 112 GLN A C 1
ATOM 801 O O . GLN A 1 112 ? 23.612 10.913 -26.549 1.00 93.50 112 GLN A O 1
ATOM 806 N N . PHE A 1 113 ? 23.310 8.723 -26.944 1.00 95.19 113 PHE A N 1
ATOM 807 C CA . PHE A 1 113 ? 22.469 8.500 -25.762 1.00 95.19 113 PHE A CA 1
ATOM 808 C C . PHE A 1 113 ? 23.137 8.925 -24.449 1.00 95.19 113 PHE A C 1
ATOM 810 O O . PHE A 1 113 ? 22.478 9.550 -23.623 1.00 95.19 113 PHE A O 1
ATOM 817 N N . ALA A 1 114 ? 24.431 8.650 -24.256 1.00 94.19 114 ALA A N 1
ATOM 818 C CA . ALA A 1 114 ? 25.127 8.984 -23.010 1.00 94.19 114 ALA A CA 1
ATOM 819 C C . ALA A 1 114 ? 25.150 10.497 -22.726 1.00 94.19 114 ALA A C 1
ATOM 821 O O . ALA A 1 114 ? 24.807 10.921 -21.621 1.00 94.19 114 ALA A O 1
ATOM 822 N N . ASP A 1 115 ? 25.492 11.307 -23.733 1.00 93.31 115 ASP A N 1
ATOM 823 C CA . ASP A 1 115 ? 25.490 12.769 -23.629 1.00 93.31 115 ASP A CA 1
ATOM 824 C C . ASP A 1 115 ? 24.065 13.314 -23.464 1.00 93.31 115 ASP A C 1
ATOM 826 O O . ASP A 1 115 ? 23.810 14.099 -22.554 1.00 93.31 115 ASP A O 1
ATOM 830 N N . VAL A 1 116 ? 23.107 12.842 -24.272 1.00 94.50 116 VAL A N 1
ATOM 831 C CA . VAL A 1 116 ? 21.699 13.276 -24.209 1.00 94.50 116 VAL A CA 1
ATOM 832 C C . VAL A 1 116 ? 21.067 12.976 -22.848 1.00 94.50 116 VAL A C 1
ATOM 834 O O . VAL A 1 116 ? 20.361 13.817 -22.293 1.00 94.50 116 VAL A O 1
ATOM 837 N N . VAL A 1 117 ? 21.333 11.799 -22.276 1.00 93.75 117 VAL A N 1
ATOM 838 C CA . VAL A 1 117 ? 20.825 11.401 -20.956 1.00 93.75 117 VAL A CA 1
ATOM 839 C C . VAL A 1 117 ? 21.522 12.180 -19.834 1.00 93.75 117 VAL A C 1
ATOM 841 O O . VAL A 1 117 ? 20.875 12.521 -18.841 1.00 93.75 117 VAL A O 1
ATOM 844 N N . ALA A 1 118 ? 22.810 12.510 -19.972 1.00 93.19 118 ALA A N 1
ATOM 845 C CA . ALA A 1 118 ? 23.506 13.388 -19.032 1.00 93.19 118 ALA A CA 1
ATOM 846 C C . ALA A 1 118 ? 22.948 14.822 -19.067 1.00 93.19 118 ALA A C 1
ATOM 848 O O . ALA A 1 118 ? 22.606 15.372 -18.017 1.00 93.19 118 ALA A O 1
ATOM 849 N N . ASP A 1 119 ? 22.788 15.395 -20.260 1.00 91.94 119 ASP A N 1
ATOM 850 C CA . ASP A 1 119 ? 22.324 1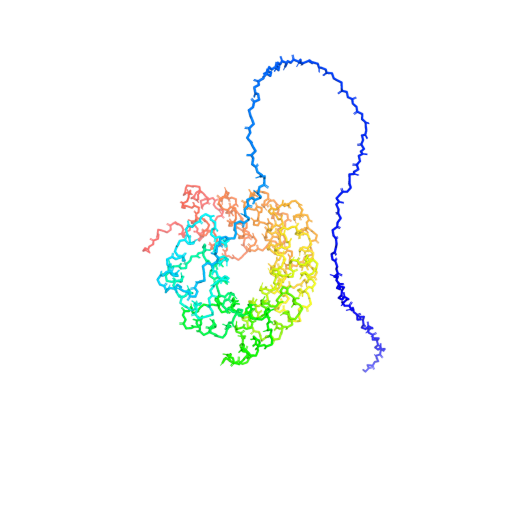6.769 -20.458 1.00 91.94 119 ASP A CA 1
ATOM 851 C C . ASP A 1 119 ? 20.859 16.941 -20.040 1.00 91.94 119 ASP A C 1
ATOM 853 O O . ASP A 1 119 ? 20.535 17.899 -19.338 1.00 91.94 119 ASP A O 1
ATOM 857 N N . PHE A 1 120 ? 19.986 15.975 -20.357 1.00 91.56 120 PHE A N 1
ATOM 858 C CA . PHE A 1 120 ? 18.603 15.949 -19.866 1.00 91.56 120 PHE A CA 1
ATOM 859 C C . PHE A 1 120 ? 18.539 16.027 -18.335 1.00 91.56 120 PHE A C 1
ATOM 861 O O . PHE A 1 120 ? 17.758 16.789 -17.769 1.00 91.56 120 PHE A O 1
ATOM 868 N N . ARG A 1 121 ? 19.387 15.256 -17.643 1.00 90.88 121 ARG A N 1
ATOM 869 C CA . ARG A 1 121 ? 19.431 15.250 -16.174 1.00 90.88 121 ARG A CA 1
ATOM 870 C C . ARG A 1 121 ? 20.014 16.539 -15.600 1.00 90.88 121 ARG A C 1
ATOM 872 O O . ARG A 1 121 ? 19.564 16.971 -14.540 1.00 90.88 121 ARG A O 1
ATOM 879 N N . ALA A 1 122 ? 20.980 17.152 -16.284 1.00 90.44 122 ALA A N 1
ATOM 880 C CA . ALA A 1 122 ? 21.580 18.424 -15.885 1.00 90.44 122 ALA A CA 1
ATOM 881 C C . ALA A 1 122 ? 20.584 19.600 -15.937 1.00 90.44 122 ALA A C 1
ATOM 883 O O . ALA A 1 122 ? 20.725 20.546 -15.166 1.00 90.44 122 ALA A O 1
ATOM 884 N N . MET A 1 123 ? 19.543 19.520 -16.777 1.00 87.50 123 MET A N 1
ATOM 885 C CA . MET A 1 123 ? 18.435 20.493 -16.816 1.00 87.50 123 MET A CA 1
ATOM 886 C C . MET A 1 123 ? 17.478 20.392 -15.615 1.00 87.50 123 MET A C 1
ATOM 888 O O . MET A 1 123 ? 16.642 21.272 -15.424 1.00 87.50 123 MET A O 1
ATOM 892 N N . GLY A 1 124 ? 17.607 19.345 -14.793 1.00 86.00 124 GLY A N 1
ATOM 893 C CA . GLY A 1 124 ? 16.801 19.117 -13.598 1.00 86.00 124 GLY A CA 1
ATOM 894 C C . GLY A 1 124 ? 15.780 17.992 -13.773 1.00 86.00 124 GLY A C 1
ATOM 895 O O . GLY A 1 124 ? 14.959 17.990 -14.688 1.00 86.00 124 GLY A O 1
ATOM 896 N N . MET A 1 125 ? 15.801 17.031 -12.849 1.00 85.38 125 MET A N 1
ATOM 897 C CA . MET A 1 125 ? 14.791 15.973 -12.768 1.00 85.38 125 MET A CA 1
ATOM 898 C C . MET A 1 125 ? 13.566 16.463 -11.991 1.00 85.38 125 MET A C 1
ATOM 900 O O . MET A 1 125 ? 13.699 16.994 -10.889 1.00 85.38 125 MET A O 1
ATOM 904 N N . SER A 1 126 ? 12.371 16.235 -12.531 1.00 81.38 126 SER A N 1
ATOM 905 C CA . SER A 1 126 ? 11.093 16.592 -11.912 1.00 81.38 126 SER A CA 1
ATOM 906 C C . SER A 1 126 ? 10.060 15.481 -12.117 1.00 81.38 126 SER A C 1
ATOM 908 O O . SER A 1 126 ? 10.184 14.644 -13.010 1.00 81.38 126 SER A O 1
ATOM 910 N N . GLY A 1 127 ? 8.975 15.489 -11.335 1.00 76.06 127 GLY A N 1
ATOM 911 C CA . GLY A 1 127 ? 7.875 14.536 -11.536 1.00 76.06 127 GLY A CA 1
ATOM 912 C C . GLY A 1 127 ? 7.236 14.606 -12.934 1.00 76.06 127 GLY A C 1
ATOM 913 O O . GLY A 1 127 ? 6.683 13.616 -13.399 1.00 76.06 127 GLY A O 1
ATOM 914 N N . THR A 1 128 ? 7.354 15.745 -13.628 1.00 79.56 128 THR A N 1
ATOM 915 C CA . THR A 1 128 ? 6.767 15.999 -14.957 1.00 79.56 128 THR A CA 1
ATOM 916 C C . THR A 1 128 ? 7.684 15.632 -16.132 1.00 79.56 128 THR A C 1
ATOM 918 O O . THR A 1 128 ? 7.307 15.851 -17.288 1.00 79.56 128 THR A O 1
ATOM 921 N N . ASN A 1 129 ? 8.883 15.096 -15.862 1.00 85.62 129 ASN A N 1
ATOM 922 C CA . ASN A 1 129 ? 9.842 14.679 -16.892 1.00 85.62 129 ASN A CA 1
ATOM 923 C C . ASN A 1 129 ? 10.398 13.249 -16.724 1.00 85.62 129 ASN A C 1
ATOM 925 O O . ASN A 1 129 ? 11.209 12.793 -17.532 1.00 85.62 129 ASN A O 1
ATOM 929 N N . LEU A 1 130 ? 9.903 12.502 -15.729 1.00 88.25 130 LEU A N 1
ATOM 930 C CA . LEU A 1 130 ? 10.245 11.090 -15.516 1.00 88.25 130 LEU A CA 1
ATOM 931 C C . LEU A 1 130 ? 9.818 10.178 -16.677 1.00 88.25 130 LEU A C 1
ATOM 933 O O . LEU A 1 130 ? 10.513 9.204 -16.960 1.00 88.25 130 LEU A O 1
ATOM 937 N N . SER A 1 131 ? 8.710 10.487 -17.354 1.00 88.31 131 SER A N 1
ATOM 938 C CA . SER A 1 131 ? 8.236 9.782 -18.554 1.00 88.31 131 SER A CA 1
ATOM 939 C C . SER A 1 131 ? 9.244 9.870 -19.698 1.00 88.31 131 SER A C 1
ATOM 941 O O . SER A 1 131 ? 9.648 8.858 -20.265 1.00 88.31 131 SER A O 1
ATOM 943 N N . GLU A 1 132 ? 9.695 11.083 -19.998 1.00 90.69 132 GLU A N 1
ATOM 944 C CA . GLU A 1 132 ? 10.648 11.393 -21.055 1.00 90.69 132 GLU A CA 1
ATOM 945 C C . GLU A 1 132 ? 12.017 10.761 -20.772 1.00 90.69 132 GLU A C 1
ATOM 947 O O . GLU A 1 132 ? 12.619 10.159 -21.665 1.00 90.69 132 GLU A O 1
ATOM 952 N N . TYR A 1 133 ? 12.453 10.814 -19.510 1.00 92.62 133 TYR A N 1
ATOM 953 C CA . TYR A 1 133 ? 13.661 10.150 -19.026 1.00 92.62 133 TYR A CA 1
ATOM 954 C C . TYR A 1 133 ? 13.585 8.623 -19.154 1.00 92.62 133 TYR A C 1
ATOM 956 O O . TYR A 1 133 ? 14.504 7.999 -19.683 1.00 92.62 133 TYR A O 1
ATOM 964 N N . ALA A 1 134 ? 12.477 8.007 -18.725 1.00 93.31 134 ALA A N 1
ATOM 965 C CA . ALA A 1 134 ? 12.266 6.569 -18.878 1.00 93.31 134 ALA A CA 1
ATOM 966 C C . ALA A 1 134 ? 12.284 6.146 -20.351 1.00 93.31 134 ALA A C 1
ATOM 968 O O . ALA A 1 134 ? 12.824 5.091 -20.680 1.00 93.31 134 ALA A O 1
ATOM 969 N N . MET A 1 135 ? 11.739 6.979 -21.240 1.00 93.44 135 MET A N 1
ATOM 970 C CA . MET A 1 135 ? 11.723 6.722 -22.676 1.00 93.44 135 MET A CA 1
ATOM 971 C C . MET A 1 135 ? 13.131 6.747 -23.286 1.00 93.44 135 MET A C 1
ATOM 973 O O . MET A 1 135 ? 13.470 5.830 -24.029 1.00 93.44 135 MET A O 1
ATOM 977 N N . LEU A 1 136 ? 13.971 7.725 -22.915 1.00 95.19 136 LEU A N 1
ATOM 978 C CA . LEU A 1 136 ? 15.389 7.762 -23.303 1.00 95.19 136 LEU A CA 1
ATOM 979 C C . LEU A 1 136 ? 16.146 6.520 -22.828 1.00 95.19 136 LEU A C 1
ATOM 981 O O . LEU A 1 136 ? 16.839 5.883 -23.616 1.00 95.19 136 LEU A O 1
ATOM 985 N N . LEU A 1 137 ? 15.996 6.161 -21.549 1.00 95.94 137 LEU A N 1
ATOM 986 C CA . LEU A 1 137 ? 16.645 4.979 -20.979 1.00 95.94 137 LEU A CA 1
ATOM 987 C C . LEU A 1 137 ? 16.186 3.688 -21.664 1.00 95.94 137 LEU A C 1
ATOM 989 O O . LEU A 1 137 ? 17.002 2.807 -21.907 1.00 95.94 137 LEU A O 1
ATOM 993 N N . SER A 1 138 ? 14.898 3.586 -21.998 1.00 96.44 138 SER A N 1
ATOM 994 C CA . SER A 1 138 ? 14.339 2.431 -22.708 1.00 96.44 138 SER A CA 1
ATOM 995 C C . SER A 1 138 ? 14.848 2.360 -24.150 1.00 96.44 138 SER A C 1
ATOM 997 O O . SER A 1 138 ? 15.186 1.285 -24.633 1.00 96.44 138 SER A O 1
ATOM 999 N N . ALA A 1 139 ? 14.939 3.489 -24.856 1.00 96.25 139 ALA A N 1
ATOM 1000 C CA . ALA A 1 139 ? 15.512 3.527 -26.198 1.00 96.25 139 ALA A CA 1
ATOM 1001 C C . ALA A 1 139 ? 16.996 3.132 -26.184 1.00 96.25 139 ALA A C 1
ATOM 1003 O O . ALA A 1 139 ? 17.387 2.236 -26.927 1.00 96.25 139 ALA A O 1
ATOM 1004 N N . TRP A 1 140 ? 17.793 3.692 -25.269 1.00 97.00 140 TRP A N 1
ATOM 1005 C CA . TRP A 1 140 ? 19.195 3.304 -25.102 1.00 97.00 140 TRP A CA 1
ATOM 1006 C C . TRP A 1 140 ? 19.331 1.806 -24.788 1.00 97.00 140 TRP A C 1
ATOM 1008 O O . TRP A 1 140 ? 20.095 1.107 -25.449 1.00 97.00 140 TRP A O 1
ATOM 1018 N N . ALA A 1 141 ? 18.518 1.283 -23.865 1.00 97.12 141 ALA A N 1
ATOM 1019 C CA . ALA A 1 141 ? 18.517 -0.128 -23.476 1.00 97.12 141 ALA A CA 1
ATOM 1020 C C . ALA A 1 141 ? 18.179 -1.108 -24.614 1.00 97.12 141 ALA A C 1
ATOM 1022 O O . ALA A 1 141 ? 18.588 -2.265 -24.553 1.00 97.12 141 ALA A O 1
ATOM 1023 N N . LYS A 1 142 ? 17.449 -0.671 -25.651 1.00 95.25 142 LYS A N 1
ATOM 1024 C CA . LYS A 1 142 ? 17.190 -1.477 -26.859 1.00 95.25 142 LYS A CA 1
ATOM 1025 C C . LYS A 1 142 ? 18.405 -1.581 -27.786 1.00 95.25 142 LYS A C 1
ATOM 1027 O O . LYS A 1 142 ? 18.451 -2.503 -28.595 1.00 95.25 142 LYS A O 1
ATOM 1032 N N . HIS A 1 143 ? 19.349 -0.643 -27.699 1.00 94.31 143 HIS A N 1
ATOM 1033 C CA . HIS A 1 143 ? 20.557 -0.610 -28.527 1.00 94.31 143 HIS A CA 1
ATOM 1034 C C . HIS A 1 143 ? 21.783 -1.157 -27.790 1.00 94.31 143 HIS A C 1
ATOM 1036 O O . HIS A 1 143 ? 22.492 -1.999 -28.332 1.00 94.31 143 HIS A O 1
ATOM 1042 N N . ASP A 1 144 ? 22.023 -0.687 -26.565 1.00 96.62 144 ASP A N 1
ATOM 1043 C CA . ASP A 1 144 ? 23.136 -1.107 -25.714 1.00 96.62 144 ASP A CA 1
ATOM 1044 C C . ASP A 1 144 ? 22.719 -1.051 -24.228 1.00 96.62 144 ASP A C 1
ATOM 1046 O O . ASP A 1 144 ? 22.884 -0.021 -23.559 1.00 96.62 144 ASP A O 1
ATOM 1050 N N . PRO A 1 145 ? 22.147 -2.142 -23.684 1.00 97.19 145 PRO A N 1
ATOM 1051 C CA . PRO A 1 145 ? 21.733 -2.186 -22.286 1.00 97.19 145 PRO A CA 1
ATOM 1052 C C . PRO A 1 145 ? 22.919 -2.175 -21.314 1.00 97.19 145 PRO A C 1
ATOM 1054 O O . PRO A 1 145 ? 22.745 -1.753 -20.172 1.00 97.19 145 PRO A O 1
ATOM 1057 N N . LEU A 1 146 ? 24.117 -2.591 -21.744 1.00 96.56 146 LEU A N 1
ATOM 1058 C CA . LEU A 1 146 ? 25.307 -2.632 -20.894 1.00 96.56 146 LEU A CA 1
ATOM 1059 C C . LEU A 1 146 ? 25.876 -1.226 -20.682 1.00 96.56 146 LEU A C 1
ATOM 1061 O O . LEU A 1 146 ? 26.102 -0.834 -19.537 1.00 96.56 146 LEU A O 1
ATOM 1065 N N . ALA A 1 147 ? 26.032 -0.437 -21.749 1.00 96.69 147 ALA A N 1
ATOM 1066 C CA . ALA A 1 147 ? 26.441 0.963 -21.640 1.00 96.69 147 ALA A CA 1
ATOM 1067 C C . ALA A 1 147 ? 25.406 1.803 -20.873 1.00 96.69 147 ALA A C 1
ATOM 1069 O O . ALA A 1 147 ? 25.776 2.642 -20.049 1.00 96.69 147 ALA A O 1
ATOM 1070 N N . ALA A 1 148 ? 24.111 1.541 -21.085 1.00 96.06 148 ALA A N 1
ATOM 1071 C CA . ALA A 1 148 ? 23.044 2.193 -20.332 1.00 96.06 148 ALA A CA 1
ATOM 1072 C C . ALA A 1 148 ? 23.106 1.860 -18.825 1.00 96.06 148 ALA A C 1
ATOM 1074 O O . ALA A 1 148 ? 22.930 2.755 -17.992 1.00 96.06 148 ALA A O 1
ATOM 1075 N N . LEU A 1 149 ? 23.375 0.598 -18.454 1.00 95.31 149 LEU A N 1
ATOM 1076 C CA . LEU A 1 149 ? 23.524 0.177 -17.053 1.00 95.31 149 LEU A CA 1
ATOM 1077 C C . LEU A 1 149 ? 24.763 0.787 -16.397 1.00 95.31 149 LEU A C 1
ATOM 1079 O O . LEU A 1 149 ? 24.630 1.397 -15.337 1.00 95.31 149 LEU A O 1
ATOM 1083 N N . ASP A 1 150 ? 25.924 0.709 -17.049 1.00 94.06 150 ASP A N 1
ATOM 1084 C CA . ASP A 1 150 ? 27.178 1.309 -16.578 1.00 94.06 150 ASP A CA 1
ATOM 1085 C C . ASP A 1 150 ? 27.026 2.823 -16.337 1.00 94.06 150 ASP A C 1
ATOM 1087 O O . ASP A 1 150 ? 27.402 3.347 -15.281 1.00 94.06 150 ASP A O 1
ATOM 1091 N N . PHE A 1 151 ? 26.368 3.528 -17.265 1.00 94.44 151 PHE A N 1
ATOM 1092 C CA . PHE A 1 151 ? 26.018 4.932 -17.082 1.00 94.44 151 PHE A CA 1
ATOM 1093 C C . PHE A 1 151 ? 25.082 5.141 -15.886 1.00 94.44 151 PHE A C 1
ATOM 1095 O O . PHE A 1 151 ? 25.308 6.052 -15.081 1.00 94.44 151 PHE A O 1
ATOM 1102 N N . ALA A 1 152 ? 24.025 4.334 -15.758 1.00 93.56 152 ALA A N 1
ATOM 1103 C CA . ALA A 1 152 ? 23.050 4.475 -14.684 1.00 93.56 152 ALA A CA 1
ATOM 1104 C C . ALA A 1 152 ? 23.685 4.247 -13.303 1.00 93.56 152 ALA A C 1
ATOM 1106 O O . ALA A 1 152 ? 23.399 5.006 -12.372 1.00 93.56 152 ALA A O 1
ATOM 1107 N N . GLU A 1 153 ? 24.574 3.264 -13.171 1.00 90.75 153 GLU A N 1
ATOM 1108 C CA . GLU A 1 153 ? 25.336 3.008 -11.949 1.00 90.75 153 GLU A CA 1
ATOM 1109 C C . GLU A 1 153 ? 26.249 4.179 -11.587 1.00 90.75 153 GLU A C 1
ATOM 1111 O O . GLU A 1 153 ? 26.134 4.712 -10.483 1.00 90.75 153 GLU A O 1
ATOM 1116 N N . LYS A 1 154 ? 27.088 4.634 -12.526 1.00 91.00 154 LYS A N 1
ATOM 1117 C CA . LYS A 1 154 ? 28.058 5.716 -12.287 1.00 91.00 154 LYS A CA 1
ATOM 1118 C C . LYS A 1 154 ? 27.407 7.068 -12.007 1.00 91.00 154 LYS A C 1
ATOM 1120 O O . LYS A 1 154 ? 27.935 7.843 -11.215 1.00 91.00 154 LYS A O 1
ATOM 1125 N N . ASN A 1 155 ? 26.284 7.372 -12.662 1.00 88.31 155 ASN A N 1
ATOM 1126 C CA . ASN A 1 155 ? 25.762 8.739 -12.715 1.00 88.31 155 ASN A CA 1
ATOM 1127 C C . ASN A 1 155 ? 24.437 8.949 -11.971 1.00 88.31 155 ASN A C 1
ATOM 1129 O O . ASN A 1 155 ? 24.113 10.102 -11.679 1.00 88.31 155 ASN A O 1
ATOM 1133 N N . THR A 1 156 ? 23.619 7.914 -11.724 1.00 79.12 156 THR A N 1
ATOM 1134 C CA . THR A 1 156 ? 22.246 8.097 -11.189 1.00 79.12 156 THR A CA 1
ATOM 1135 C C . THR A 1 156 ? 22.072 7.652 -9.743 1.00 79.12 156 THR A C 1
ATOM 1137 O O . THR A 1 156 ? 21.245 8.234 -9.041 1.00 79.12 156 THR A O 1
ATOM 1140 N N . GLY A 1 157 ? 22.800 6.615 -9.313 1.00 69.25 157 GLY A N 1
ATOM 1141 C CA . GLY A 1 157 ? 22.710 6.023 -7.973 1.00 69.25 157 GLY A CA 1
ATOM 1142 C C . GLY A 1 157 ? 21.343 5.437 -7.579 1.00 69.25 157 GLY A C 1
ATOM 1143 O O . GLY A 1 157 ? 21.219 4.902 -6.481 1.00 69.25 157 GLY A O 1
ATOM 1144 N N . ASN A 1 158 ? 20.310 5.520 -8.429 1.00 74.81 158 ASN A N 1
ATOM 1145 C CA . ASN A 1 158 ? 18.930 5.198 -8.061 1.00 74.81 158 ASN A CA 1
ATOM 1146 C C . ASN A 1 158 ? 18.382 3.954 -8.776 1.00 74.81 158 ASN A C 1
ATOM 1148 O O . ASN A 1 158 ? 18.798 3.587 -9.876 1.00 74.81 158 ASN A O 1
ATOM 1152 N N . ALA A 1 159 ? 17.423 3.287 -8.129 1.00 85.62 159 ALA A N 1
ATOM 1153 C CA . ALA A 1 159 ? 16.832 2.054 -8.644 1.00 85.62 159 ALA A CA 1
ATOM 1154 C C . ALA A 1 159 ? 16.015 2.271 -9.930 1.00 85.62 159 ALA A C 1
ATOM 1156 O O . ALA A 1 159 ? 16.005 1.391 -10.786 1.00 85.62 159 ALA A O 1
ATOM 1157 N N . PHE A 1 160 ? 15.379 3.438 -10.094 1.00 90.69 160 PHE A N 1
ATOM 1158 C CA . PHE A 1 160 ? 14.475 3.732 -11.211 1.00 90.69 160 PHE A CA 1
ATOM 1159 C C . PHE A 1 160 ? 15.148 3.568 -12.576 1.00 90.69 160 PHE A C 1
ATOM 1161 O O . PHE A 1 160 ? 14.614 2.876 -13.446 1.00 90.69 160 PHE A O 1
ATOM 1168 N N . ALA A 1 161 ? 16.325 4.173 -12.767 1.00 93.25 161 ALA A N 1
ATOM 1169 C CA . ALA A 1 161 ? 17.011 4.117 -14.054 1.00 93.25 161 ALA A CA 1
ATOM 1170 C C . ALA A 1 161 ? 17.405 2.675 -14.408 1.00 93.25 161 ALA A C 1
ATOM 1172 O O . ALA A 1 161 ? 17.092 2.172 -15.486 1.00 93.25 161 ALA A O 1
ATOM 1173 N N . ARG A 1 162 ? 18.005 1.981 -13.437 1.00 94.19 162 ARG A N 1
ATOM 1174 C CA . ARG A 1 162 ? 18.504 0.609 -13.571 1.00 94.19 162 ARG A CA 1
ATOM 1175 C C . ARG A 1 162 ? 17.375 -0.396 -13.818 1.00 94.19 162 ARG A C 1
ATOM 1177 O O . ARG A 1 162 ? 17.481 -1.224 -14.717 1.00 94.19 162 ARG A O 1
ATOM 1184 N N . GLN A 1 163 ? 16.265 -0.279 -13.086 1.00 93.94 163 GLN A N 1
ATOM 1185 C CA . GLN A 1 163 ? 15.069 -1.097 -13.303 1.00 93.94 163 GLN A CA 1
ATOM 1186 C C . GLN A 1 163 ? 14.413 -0.816 -14.658 1.00 93.94 163 GLN A C 1
ATOM 1188 O O . GLN A 1 163 ? 13.914 -1.750 -15.271 1.00 93.94 163 GLN A O 1
ATOM 1193 N N . THR A 1 164 ? 14.420 0.427 -15.150 1.00 95.88 164 THR A N 1
ATOM 1194 C CA . THR A 1 164 ? 13.873 0.766 -16.480 1.00 95.88 164 THR A CA 1
ATOM 1195 C C . THR A 1 164 ? 14.689 0.117 -17.601 1.00 95.88 164 THR A C 1
ATOM 1197 O O . THR A 1 164 ? 14.119 -0.490 -18.509 1.00 95.88 164 THR A O 1
ATOM 1200 N N . ILE A 1 165 ? 16.021 0.171 -17.503 1.00 97.50 165 ILE A N 1
ATOM 1201 C CA . ILE A 1 165 ? 16.926 -0.473 -18.465 1.00 97.50 165 ILE A CA 1
ATOM 1202 C C . ILE A 1 165 ? 16.761 -1.998 -18.430 1.00 97.50 165 ILE A C 1
ATOM 1204 O O . ILE A 1 165 ? 16.492 -2.600 -19.466 1.00 97.50 165 ILE A O 1
ATOM 1208 N N . LEU A 1 166 ? 16.832 -2.622 -17.247 1.00 97.88 166 LEU A N 1
ATOM 1209 C CA . LEU A 1 166 ? 16.678 -4.078 -17.102 1.00 97.88 166 LEU A CA 1
ATOM 1210 C C . LEU A 1 166 ? 15.291 -4.576 -17.509 1.00 97.88 166 LEU A C 1
ATOM 1212 O O . LEU A 1 166 ? 15.192 -5.629 -18.128 1.00 97.88 166 LEU A O 1
ATOM 1216 N N . SER A 1 167 ? 14.237 -3.810 -17.225 1.00 97.81 167 SER A N 1
ATOM 1217 C CA . SER A 1 167 ? 12.877 -4.109 -17.683 1.00 97.81 167 SER A CA 1
ATOM 1218 C C . SER A 1 167 ? 12.783 -4.090 -19.210 1.00 97.81 167 SER A C 1
ATOM 1220 O O . SER A 1 167 ? 12.093 -4.920 -19.792 1.00 97.81 167 SER A O 1
ATOM 1222 N N . THR A 1 168 ? 13.488 -3.170 -19.872 1.00 98.00 168 THR A N 1
ATOM 1223 C CA . THR A 1 168 ? 13.492 -3.080 -21.339 1.00 98.00 168 THR A CA 1
ATOM 1224 C C . THR A 1 168 ? 14.336 -4.184 -21.977 1.00 98.00 168 THR A C 1
ATOM 1226 O O . THR A 1 168 ? 13.916 -4.794 -22.964 1.00 98.00 168 THR A O 1
ATOM 1229 N N . TRP A 1 169 ? 15.503 -4.474 -21.395 1.00 98.44 169 TRP A N 1
ATOM 1230 C CA . TRP A 1 169 ? 16.370 -5.556 -21.850 1.00 98.44 169 TRP A CA 1
ATOM 1231 C C . TRP A 1 169 ? 15.685 -6.911 -21.672 1.00 98.44 169 TRP A C 1
ATOM 1233 O O . TRP A 1 169 ? 15.538 -7.627 -22.653 1.00 98.44 169 TRP A O 1
ATOM 1243 N N . ALA A 1 170 ? 15.159 -7.231 -20.485 1.00 98.38 170 ALA A N 1
ATOM 1244 C CA . ALA A 1 170 ? 14.518 -8.520 -20.213 1.00 98.38 170 ALA A CA 1
ATOM 1245 C C . ALA A 1 170 ? 13.266 -8.786 -21.069 1.00 98.38 170 ALA A C 1
ATOM 1247 O O . ALA A 1 170 ? 13.005 -9.932 -21.420 1.00 98.38 170 ALA A O 1
ATOM 1248 N N . ASN A 1 171 ? 12.525 -7.740 -21.458 1.00 97.38 171 ASN A N 1
ATOM 1249 C CA . ASN A 1 171 ? 11.416 -7.848 -22.415 1.00 97.38 171 ASN A CA 1
ATOM 1250 C C . ASN A 1 171 ? 11.878 -8.251 -23.836 1.00 97.38 171 ASN A C 1
ATOM 1252 O O . ASN A 1 171 ? 11.072 -8.725 -24.631 1.00 97.38 171 ASN A O 1
ATOM 1256 N N . SER A 1 172 ? 13.153 -8.039 -24.170 1.00 96.25 172 SER A N 1
ATOM 1257 C CA . SER A 1 172 ? 13.734 -8.326 -25.493 1.00 96.25 172 SER A CA 1
ATOM 1258 C C . SER A 1 172 ? 14.627 -9.578 -25.481 1.00 96.25 172 SER A C 1
ATOM 1260 O O . SER A 1 172 ? 14.625 -10.355 -26.430 1.00 96.25 172 SER A O 1
ATOM 1262 N N . ASP A 1 173 ? 15.369 -9.778 -24.391 1.00 97.81 173 ASP A N 1
ATOM 1263 C CA . ASP A 1 173 ? 16.267 -10.897 -24.115 1.00 97.81 173 ASP A CA 1
ATOM 1264 C C . ASP A 1 173 ? 16.313 -11.153 -22.596 1.00 97.81 173 ASP A C 1
ATOM 1266 O O . ASP A 1 173 ? 17.136 -10.608 -21.854 1.00 97.81 173 ASP A O 1
ATOM 1270 N N . LEU A 1 174 ? 15.396 -12.002 -22.125 1.00 97.94 174 LEU A N 1
ATOM 1271 C CA . LEU A 1 174 ? 15.331 -12.428 -20.725 1.00 97.94 174 LEU A CA 1
ATOM 1272 C C . LEU A 1 174 ? 16.618 -13.138 -20.279 1.00 97.94 174 LEU A C 1
ATOM 1274 O O . LEU A 1 174 ? 17.064 -12.943 -19.149 1.00 97.94 174 LEU A O 1
ATOM 1278 N N . ASN A 1 175 ? 17.214 -13.962 -21.144 1.00 98.06 175 ASN A N 1
ATOM 1279 C CA . ASN A 1 175 ? 18.345 -14.809 -20.772 1.00 98.06 175 ASN A CA 1
ATOM 1280 C C . ASN A 1 175 ? 19.617 -13.982 -20.561 1.00 98.06 175 ASN A C 1
ATOM 1282 O O . ASN A 1 175 ? 20.295 -14.178 -19.553 1.00 98.06 175 ASN A O 1
ATOM 1286 N N . GLY A 1 176 ? 19.915 -13.030 -21.451 1.00 98.25 176 GLY A N 1
ATOM 1287 C CA . GLY A 1 176 ? 21.024 -12.093 -21.275 1.00 98.25 176 GLY A CA 1
ATOM 1288 C C . GLY A 1 176 ? 20.834 -11.200 -20.051 1.00 98.25 176 GLY A C 1
ATOM 1289 O O . GLY A 1 176 ? 21.744 -11.099 -19.226 1.00 98.25 176 GLY A O 1
ATOM 1290 N N . ALA A 1 177 ? 19.634 -10.638 -19.865 1.00 98.44 177 ALA A N 1
ATOM 1291 C CA . ALA A 1 177 ? 19.328 -9.802 -18.705 1.00 98.44 177 ALA A CA 1
ATOM 1292 C C . ALA A 1 177 ? 19.453 -10.571 -17.373 1.00 98.44 177 ALA A C 1
ATOM 1294 O O . ALA A 1 177 ? 20.033 -10.052 -16.419 1.00 98.44 177 ALA A O 1
ATOM 1295 N N . MET A 1 178 ? 18.975 -11.822 -17.307 1.00 98.25 178 MET A N 1
ATOM 1296 C CA . MET A 1 178 ? 19.156 -12.708 -16.147 1.00 98.25 178 MET A CA 1
ATOM 1297 C C . MET A 1 178 ? 20.625 -13.075 -15.911 1.00 98.25 178 MET A C 1
ATOM 1299 O O . MET A 1 178 ? 21.086 -13.047 -14.769 1.00 98.25 178 MET A O 1
ATOM 1303 N N . ALA A 1 179 ? 21.364 -13.440 -16.963 1.00 98.00 179 ALA A N 1
ATOM 1304 C CA . ALA A 1 179 ? 22.771 -13.817 -16.852 1.00 98.00 179 ALA A CA 1
ATOM 1305 C C . ALA A 1 179 ? 23.608 -12.650 -16.310 1.00 98.00 179 ALA A C 1
ATOM 1307 O O . ALA A 1 179 ? 24.365 -12.830 -15.354 1.00 98.00 179 ALA A O 1
ATOM 1308 N N . TRP A 1 180 ? 23.399 -11.444 -16.848 1.00 97.81 180 TRP A N 1
ATOM 1309 C CA . TRP A 1 180 ? 24.027 -10.228 -16.343 1.00 97.81 180 TRP A CA 1
ATOM 1310 C C . TRP A 1 180 ? 23.628 -9.952 -14.894 1.00 97.81 180 TRP A C 1
ATOM 1312 O O . TRP A 1 180 ? 24.510 -9.878 -14.042 1.00 97.81 180 TRP A O 1
ATOM 1322 N N . ALA A 1 181 ? 22.326 -9.906 -14.588 1.00 97.06 181 ALA A N 1
ATOM 1323 C CA . ALA A 1 181 ? 21.816 -9.614 -13.247 1.00 97.06 181 ALA A CA 1
ATOM 1324 C C . ALA A 1 181 ? 22.402 -10.544 -12.175 1.00 97.06 181 ALA A C 1
ATOM 1326 O O . ALA A 1 181 ? 22.744 -10.085 -11.086 1.00 97.06 181 ALA A O 1
ATOM 1327 N N . ASN A 1 182 ? 22.545 -11.837 -12.478 1.00 95.81 182 ASN A N 1
ATOM 1328 C CA . ASN A 1 182 ? 23.138 -12.816 -11.568 1.00 95.81 182 ASN A CA 1
ATOM 1329 C C . ASN A 1 182 ? 24.664 -12.680 -11.463 1.00 95.81 182 ASN A C 1
ATOM 1331 O O . ASN A 1 182 ? 25.197 -12.771 -10.364 1.00 95.81 182 ASN A O 1
ATOM 1335 N N . SER A 1 183 ? 25.366 -12.425 -12.572 1.00 95.88 183 SER A N 1
ATOM 1336 C CA . SER A 1 183 ? 26.829 -12.244 -12.575 1.00 95.88 183 SER A CA 1
ATOM 1337 C C . SER A 1 183 ? 27.298 -10.942 -11.909 1.00 95.88 183 SER A C 1
ATOM 1339 O O . SER A 1 183 ? 28.378 -10.899 -11.325 1.00 95.88 183 SER A O 1
ATOM 1341 N N . HIS A 1 184 ? 26.481 -9.886 -11.976 1.00 94.31 184 HIS A N 1
ATOM 1342 C CA . HIS A 1 184 ? 26.781 -8.554 -11.441 1.00 94.31 184 HIS A CA 1
ATOM 1343 C C . HIS A 1 184 ? 26.395 -8.401 -9.961 1.00 94.31 184 HIS A C 1
ATOM 1345 O O . HIS A 1 184 ? 26.786 -7.441 -9.295 1.00 94.31 184 HIS A O 1
ATOM 1351 N N . PHE A 1 185 ? 25.630 -9.347 -9.412 1.00 94.44 185 PHE A N 1
ATOM 1352 C CA . PHE A 1 185 ? 25.294 -9.374 -7.995 1.00 94.44 185 PHE A CA 1
ATOM 1353 C C . PHE A 1 185 ? 26.445 -9.959 -7.166 1.00 94.44 185 PHE A C 1
ATOM 1355 O O . PHE A 1 185 ? 26.716 -11.154 -7.201 1.00 94.44 185 PHE A O 1
ATOM 1362 N N . GLN A 1 186 ? 27.104 -9.100 -6.387 1.00 92.44 186 GLN A N 1
ATOM 1363 C CA . GLN A 1 186 ? 28.232 -9.463 -5.514 1.00 92.44 186 GLN A CA 1
ATOM 1364 C C . GLN A 1 186 ? 27.808 -9.718 -4.053 1.00 92.44 186 GLN A C 1
ATOM 1366 O O . GLN A 1 186 ? 28.658 -9.843 -3.172 1.00 92.44 186 GLN A O 1
ATOM 1371 N N . GLY A 1 187 ? 26.500 -9.734 -3.773 1.00 90.69 187 GLY A N 1
ATOM 1372 C CA . GLY A 1 187 ? 25.965 -9.960 -2.432 1.00 90.69 187 GLY A CA 1
ATOM 1373 C C . GLY A 1 187 ? 25.910 -11.446 -2.043 1.00 90.69 187 GLY A C 1
ATOM 1374 O O . GLY A 1 187 ? 26.019 -12.322 -2.904 1.00 90.69 187 GLY A O 1
ATOM 1375 N N . PRO A 1 188 ? 25.723 -11.752 -0.747 1.00 90.81 188 PRO A N 1
ATOM 1376 C CA . PRO A 1 188 ? 25.447 -13.105 -0.267 1.00 90.81 188 PRO A CA 1
ATOM 1377 C C . PRO A 1 188 ? 24.235 -13.762 -0.968 1.00 90.81 188 PRO A C 1
ATOM 1379 O O . PRO A 1 188 ? 23.257 -13.063 -1.236 1.00 90.81 188 PRO A O 1
ATOM 1382 N N . PRO A 1 189 ? 24.237 -15.088 -1.232 1.00 85.06 189 PRO A N 1
ATOM 1383 C CA . PRO A 1 189 ? 23.140 -15.771 -1.937 1.00 85.06 189 PRO A CA 1
ATOM 1384 C C . PRO A 1 189 ? 21.774 -15.751 -1.230 1.00 85.06 189 PRO A C 1
ATOM 1386 O O . PRO A 1 189 ? 20.754 -16.019 -1.859 1.00 85.06 189 PRO A O 1
ATOM 1389 N N . ASP A 1 190 ? 21.750 -15.476 0.073 1.00 88.38 190 ASP A N 1
ATOM 1390 C CA . ASP A 1 190 ? 20.551 -15.308 0.898 1.00 88.38 190 ASP A CA 1
ATOM 1391 C C . ASP A 1 190 ? 19.970 -13.882 0.843 1.00 88.38 190 ASP A C 1
ATOM 1393 O O . ASP A 1 190 ? 18.843 -13.661 1.285 1.00 88.38 190 ASP A O 1
ATOM 1397 N N . GLN A 1 191 ? 20.687 -12.920 0.254 1.00 91.50 191 GLN A N 1
ATOM 1398 C CA . GLN A 1 191 ? 20.154 -11.594 -0.050 1.00 91.50 191 GLN A CA 1
ATOM 1399 C C . GLN A 1 191 ? 19.455 -11.583 -1.413 1.00 91.50 191 GLN A C 1
ATOM 1401 O O . GLN A 1 191 ? 19.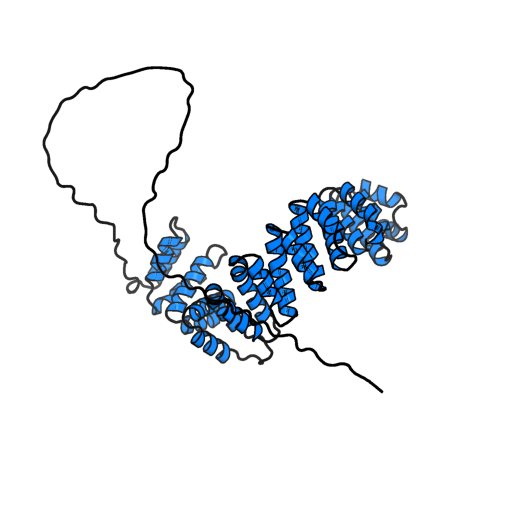884 -12.225 -2.372 1.00 91.50 191 GLN A O 1
ATOM 1406 N N . GLY A 1 192 ? 18.371 -10.815 -1.522 1.00 92.62 192 GLY A N 1
ATOM 1407 C CA . GLY A 1 192 ? 17.671 -10.658 -2.790 1.00 92.62 192 GLY A CA 1
ATOM 1408 C C . GLY A 1 192 ? 18.510 -9.887 -3.792 1.00 92.62 192 GLY A C 1
ATOM 1409 O O . GLY A 1 192 ? 18.993 -8.796 -3.502 1.00 92.62 192 GLY A O 1
ATOM 1410 N N . ASN A 1 193 ? 18.636 -10.430 -4.998 1.00 95.19 193 ASN A N 1
ATOM 1411 C CA . ASN A 1 193 ? 19.300 -9.744 -6.094 1.00 95.19 193 ASN A CA 1
ATOM 1412 C C . ASN A 1 193 ? 18.443 -8.536 -6.556 1.00 95.19 193 ASN A C 1
ATOM 1414 O O . ASN A 1 193 ? 17.384 -8.744 -7.159 1.00 95.19 193 ASN A O 1
ATOM 1418 N N . PRO A 1 194 ? 18.871 -7.273 -6.337 1.00 93.38 194 PRO A N 1
ATOM 1419 C CA . PRO A 1 194 ? 18.061 -6.094 -6.655 1.00 93.38 194 PRO A CA 1
ATOM 1420 C C . PRO A 1 194 ? 17.912 -5.862 -8.165 1.00 93.38 194 PRO A C 1
ATOM 1422 O O . PRO A 1 194 ? 16.992 -5.165 -8.599 1.00 93.38 194 PRO A O 1
ATOM 1425 N N . TRP A 1 195 ? 18.788 -6.458 -8.978 1.00 95.19 195 TRP A N 1
ATOM 1426 C CA . TRP A 1 195 ? 18.720 -6.407 -10.437 1.00 95.19 195 TRP A CA 1
ATOM 1427 C C . TRP A 1 195 ? 17.556 -7.250 -10.972 1.00 95.19 195 TRP A C 1
ATOM 1429 O O . TRP A 1 195 ? 16.881 -6.844 -11.921 1.00 95.19 195 TRP A O 1
ATOM 1439 N N . MET A 1 196 ? 17.244 -8.371 -10.309 1.00 97.38 196 MET A N 1
ATOM 1440 C CA . MET A 1 196 ? 16.151 -9.262 -10.711 1.00 97.38 196 MET A CA 1
ATOM 1441 C C . MET A 1 196 ? 14.772 -8.600 -10.639 1.00 97.38 196 MET A C 1
ATOM 1443 O O . MET A 1 196 ? 13.902 -8.960 -11.426 1.00 97.38 196 MET A O 1
ATOM 1447 N N . VAL A 1 197 ? 14.574 -7.577 -9.799 1.00 97.00 197 VAL A N 1
ATOM 1448 C CA . VAL A 1 197 ? 13.317 -6.800 -9.760 1.00 97.00 197 VAL A CA 1
ATOM 1449 C C . VAL A 1 197 ? 13.029 -6.136 -11.113 1.00 97.00 197 VAL A C 1
ATOM 1451 O O . VAL A 1 197 ? 11.898 -6.162 -11.594 1.00 97.00 197 VAL A O 1
ATOM 1454 N N . GLY A 1 198 ? 14.058 -5.578 -11.763 1.00 96.69 198 GLY A N 1
ATOM 1455 C CA . GLY A 1 198 ? 13.932 -4.996 -13.103 1.00 96.69 198 GLY A CA 1
ATOM 1456 C C . GLY A 1 198 ? 13.641 -6.054 -14.168 1.00 96.69 198 GLY A C 1
ATOM 1457 O O . GLY A 1 198 ? 12.766 -5.854 -15.005 1.00 96.69 198 GLY A O 1
ATOM 1458 N N . VAL A 1 199 ? 14.323 -7.201 -14.091 1.00 98.50 199 VAL A N 1
ATOM 1459 C CA . VAL A 1 199 ? 14.140 -8.336 -15.012 1.00 98.50 199 VAL A CA 1
ATOM 1460 C C . VAL A 1 199 ? 12.717 -8.903 -14.932 1.00 98.50 199 VAL A C 1
ATOM 1462 O O . VAL A 1 199 ? 12.049 -9.036 -15.956 1.00 98.50 199 VAL A O 1
ATOM 1465 N N . ILE A 1 200 ? 12.227 -9.174 -13.718 1.00 98.50 200 ILE A N 1
ATOM 1466 C CA . ILE A 1 200 ? 10.879 -9.700 -13.446 1.00 98.50 200 ILE A CA 1
ATOM 1467 C C . ILE A 1 200 ? 9.810 -8.729 -13.954 1.00 98.50 200 ILE A C 1
ATOM 1469 O O . ILE A 1 200 ? 8.894 -9.145 -14.663 1.00 98.50 200 ILE A O 1
ATOM 1473 N N . ARG A 1 201 ? 9.962 -7.427 -13.669 1.00 97.50 201 ARG A N 1
ATOM 1474 C CA . ARG A 1 201 ? 9.072 -6.378 -14.186 1.00 97.50 201 ARG A CA 1
ATOM 1475 C C . ARG A 1 201 ? 9.040 -6.345 -15.718 1.00 97.50 201 ARG A C 1
ATOM 1477 O O . ARG A 1 201 ? 7.973 -6.132 -16.286 1.00 97.50 201 ARG A O 1
ATOM 1484 N N . GLY A 1 202 ? 10.183 -6.566 -16.371 1.00 97.00 202 GLY A N 1
ATOM 1485 C CA . GLY A 1 202 ? 10.312 -6.551 -17.829 1.00 97.00 202 GLY A CA 1
ATOM 1486 C C . GLY A 1 202 ? 9.474 -7.601 -18.536 1.00 97.00 202 GLY A C 1
ATOM 1487 O O . GLY A 1 202 ? 8.799 -7.284 -19.510 1.00 97.00 202 GLY A O 1
ATOM 1488 N N . ILE A 1 203 ? 9.468 -8.831 -18.024 1.00 97.94 203 ILE A N 1
ATOM 1489 C CA . ILE A 1 203 ? 8.690 -9.918 -18.629 1.00 97.94 203 ILE A CA 1
ATOM 1490 C C . ILE A 1 203 ? 7.251 -10.013 -18.118 1.00 97.94 203 ILE A C 1
ATOM 1492 O O . ILE A 1 203 ? 6.447 -10.684 -18.757 1.00 97.94 203 ILE A O 1
ATOM 1496 N N . ALA A 1 204 ? 6.902 -9.340 -17.016 1.00 97.06 204 ALA A N 1
ATOM 1497 C CA . ALA A 1 204 ? 5.608 -9.479 -16.345 1.00 97.06 204 ALA A CA 1
ATOM 1498 C C . ALA A 1 204 ? 4.404 -9.401 -17.298 1.00 97.06 204 ALA A C 1
ATOM 1500 O O . ALA A 1 204 ? 3.529 -10.257 -17.237 1.00 97.06 204 ALA A O 1
ATOM 1501 N N . ALA A 1 205 ? 4.374 -8.411 -18.197 1.00 93.69 205 ALA A N 1
ATOM 1502 C CA . ALA A 1 205 ? 3.252 -8.192 -19.110 1.00 93.69 205 ALA A CA 1
ATOM 1503 C C . ALA A 1 205 ? 3.124 -9.251 -20.225 1.00 93.69 205 ALA A C 1
ATOM 1505 O O . ALA A 1 205 ? 2.022 -9.459 -20.728 1.00 93.69 205 ALA A O 1
ATOM 1506 N N . GLY A 1 206 ? 4.228 -9.895 -20.622 1.00 94.38 206 GLY A N 1
ATOM 1507 C CA . GLY A 1 206 ? 4.252 -10.910 -21.685 1.00 94.38 206 GLY A CA 1
ATOM 1508 C C . GLY A 1 206 ? 4.184 -12.349 -21.166 1.00 94.38 206 GLY A C 1
ATOM 1509 O O . GLY A 1 206 ? 3.520 -13.187 -21.769 1.00 94.38 206 GLY A O 1
ATOM 1510 N N . ASP A 1 207 ? 4.836 -12.624 -20.035 1.00 95.88 207 ASP A N 1
ATOM 1511 C CA . ASP A 1 207 ? 4.840 -13.919 -19.351 1.00 95.88 207 ASP A CA 1
ATOM 1512 C C . ASP A 1 207 ? 4.763 -13.727 -17.817 1.00 95.88 207 ASP A C 1
ATOM 1514 O O . ASP A 1 207 ? 5.764 -13.837 -17.093 1.00 95.88 207 ASP A O 1
ATOM 1518 N N . PRO A 1 208 ? 3.561 -13.431 -17.286 1.00 95.31 208 PRO A N 1
ATOM 1519 C CA . PRO A 1 208 ? 3.349 -13.240 -15.853 1.00 95.31 208 PRO A CA 1
ATOM 1520 C C . PRO A 1 208 ? 3.573 -14.531 -15.056 1.00 95.31 208 PRO A C 1
ATOM 1522 O O . PRO A 1 208 ? 3.914 -14.464 -13.873 1.00 95.31 208 PRO A O 1
ATOM 1525 N N . ALA A 1 209 ? 3.431 -15.706 -15.680 1.00 95.25 209 ALA A N 1
ATOM 1526 C CA . ALA A 1 209 ? 3.681 -16.991 -15.036 1.00 95.25 209 ALA A CA 1
ATOM 1527 C C . ALA A 1 209 ? 5.181 -17.183 -14.766 1.00 95.25 209 ALA A C 1
ATOM 1529 O O . ALA A 1 209 ? 5.571 -17.447 -13.625 1.00 95.25 209 ALA A O 1
ATOM 1530 N N . ARG A 1 210 ? 6.041 -16.958 -15.770 1.00 97.69 210 ARG A N 1
ATOM 1531 C CA . ARG A 1 210 ? 7.500 -17.007 -15.599 1.00 97.69 210 ARG A CA 1
ATOM 1532 C C . ARG A 1 210 ? 8.004 -15.901 -14.679 1.00 97.69 210 ARG A C 1
ATOM 1534 O O . ARG A 1 210 ? 8.870 -16.169 -13.848 1.00 97.69 210 ARG A O 1
ATOM 1541 N N . ALA A 1 211 ? 7.433 -14.699 -14.754 1.00 98.25 211 ALA A N 1
ATOM 1542 C CA . ALA A 1 211 ? 7.760 -13.603 -13.841 1.00 98.25 211 ALA A CA 1
ATOM 1543 C C . ALA A 1 211 ? 7.455 -13.967 -12.372 1.00 98.25 211 ALA A C 1
ATOM 1545 O O . ALA A 1 211 ? 8.288 -13.769 -11.486 1.00 98.25 211 ALA A O 1
ATOM 1546 N N . SER A 1 212 ? 6.301 -14.598 -12.126 1.00 97.88 212 SER A N 1
ATOM 1547 C CA . SER A 1 212 ? 5.898 -15.105 -10.805 1.00 97.88 212 SER A CA 1
ATOM 1548 C C . SER A 1 212 ? 6.751 -16.279 -10.323 1.00 97.88 212 SER A C 1
ATOM 1550 O O . SER A 1 212 ? 6.952 -16.441 -9.119 1.00 97.88 212 SER A O 1
ATOM 1552 N N . GLN A 1 213 ? 7.254 -17.110 -11.239 1.00 97.81 213 GLN A N 1
ATOM 1553 C CA . GLN A 1 213 ? 8.195 -18.177 -10.905 1.00 97.81 213 GLN A CA 1
ATOM 1554 C C . GLN A 1 213 ? 9.545 -17.593 -10.467 1.00 97.81 213 GLN A C 1
ATOM 1556 O O . GLN A 1 213 ? 10.014 -17.933 -9.386 1.00 97.81 213 GLN A O 1
ATOM 1561 N N . LEU A 1 214 ? 10.126 -16.676 -11.251 1.00 98.19 214 LEU A N 1
ATOM 1562 C CA . LEU A 1 214 ? 11.394 -16.015 -10.918 1.00 98.19 214 LEU A CA 1
ATOM 1563 C C . LEU A 1 214 ? 11.323 -15.285 -9.570 1.00 98.19 214 LEU A C 1
ATOM 1565 O O . LEU A 1 214 ? 12.248 -15.383 -8.773 1.00 98.19 214 LEU A O 1
ATOM 1569 N N . MET A 1 215 ? 10.208 -14.609 -9.279 1.00 98.38 215 MET A N 1
ATOM 1570 C CA . MET A 1 215 ? 9.9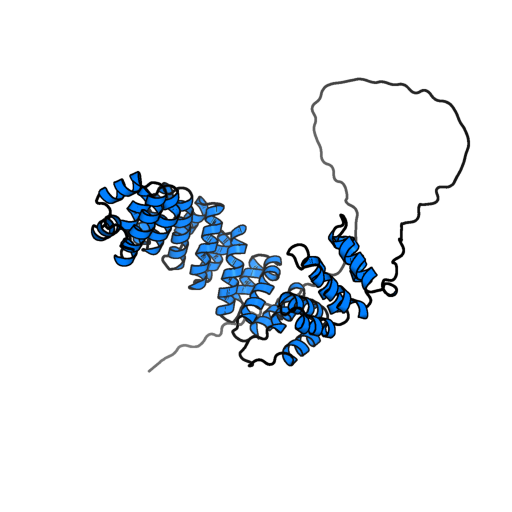60 -13.996 -7.969 1.00 98.38 215 MET A CA 1
ATOM 1571 C C . MET A 1 215 ? 9.944 -15.035 -6.831 1.00 98.38 215 MET A C 1
ATOM 1573 O O . MET A 1 215 ? 10.525 -14.791 -5.777 1.00 98.38 215 MET A O 1
ATOM 1577 N N . GLN A 1 216 ? 9.301 -16.193 -7.017 1.00 97.62 216 GLN A N 1
ATOM 1578 C CA . GLN A 1 216 ? 9.284 -17.263 -6.005 1.00 97.62 216 GLN A CA 1
ATOM 1579 C C . GLN A 1 216 ? 10.640 -17.970 -5.842 1.00 97.62 216 GLN A C 1
ATOM 1581 O O . GLN A 1 216 ? 10.881 -18.568 -4.797 1.00 97.62 216 GLN A O 1
ATOM 1586 N N . GLU A 1 217 ? 11.516 -17.901 -6.848 1.00 95.94 217 GLU A N 1
ATOM 1587 C CA . GLU A 1 217 ? 12.893 -18.411 -6.805 1.00 95.94 217 GLU A CA 1
ATOM 1588 C C . GLU A 1 217 ? 13.859 -17.464 -6.057 1.00 95.94 217 GLU A C 1
ATOM 1590 O O . GLU A 1 217 ? 14.956 -17.883 -5.690 1.00 95.94 217 GLU A O 1
ATOM 1595 N N . MET A 1 218 ? 13.467 -16.212 -5.778 1.00 96.94 218 MET A N 1
ATOM 1596 C CA . MET A 1 218 ? 14.264 -15.284 -4.963 1.00 96.94 218 MET A CA 1
ATOM 1597 C C . MET A 1 218 ? 14.252 -15.677 -3.468 1.00 96.94 218 MET A C 1
ATOM 1599 O O . MET A 1 218 ? 13.224 -16.144 -2.957 1.00 96.94 218 MET A O 1
ATOM 1603 N N . PRO A 1 219 ? 15.350 -15.432 -2.723 1.00 95.94 219 PRO A N 1
ATOM 1604 C CA . PRO A 1 219 ? 15.380 -15.628 -1.274 1.00 95.94 219 PRO A CA 1
ATOM 1605 C C . PRO A 1 219 ? 14.444 -14.647 -0.551 1.00 95.94 219 PRO A C 1
ATOM 1607 O O . PRO A 1 219 ? 14.017 -13.636 -1.114 1.00 95.94 219 PRO A O 1
ATOM 1610 N N . PHE A 1 220 ? 14.120 -14.931 0.715 1.00 94.94 220 PHE A N 1
ATOM 1611 C CA . PHE A 1 220 ? 13.324 -14.023 1.545 1.00 94.94 220 PHE A CA 1
ATOM 1612 C C . PHE A 1 220 ? 14.054 -12.683 1.709 1.00 94.94 220 PHE A C 1
ATOM 1614 O O . PHE A 1 220 ? 15.058 -12.588 2.410 1.00 94.94 220 PHE A O 1
ATOM 1621 N N . SER A 1 221 ? 13.552 -11.640 1.050 1.00 95.56 221 SER A N 1
ATOM 1622 C CA . SER A 1 221 ? 14.172 -10.319 1.057 1.00 95.56 221 SER A CA 1
ATOM 1623 C C . SER A 1 221 ? 13.166 -9.213 0.728 1.00 95.56 221 SER A C 1
ATOM 1625 O O . SER A 1 221 ? 12.025 -9.476 0.328 1.00 95.56 221 SER A O 1
ATOM 1627 N N . ARG A 1 222 ? 13.613 -7.957 0.842 1.00 94.56 222 ARG A N 1
ATOM 1628 C CA . ARG A 1 222 ? 12.860 -6.789 0.377 1.00 94.56 222 ARG A CA 1
ATOM 1629 C C . ARG A 1 222 ? 12.612 -6.844 -1.131 1.00 94.56 222 ARG A C 1
ATOM 1631 O O . ARG A 1 222 ? 11.490 -6.640 -1.572 1.00 94.56 222 ARG A O 1
ATOM 1638 N N . GLU A 1 223 ? 13.643 -7.161 -1.904 1.00 95.75 223 GLU A N 1
ATOM 1639 C CA . GLU A 1 223 ? 13.640 -7.215 -3.369 1.00 95.75 223 GLU A CA 1
ATOM 1640 C C . GLU A 1 223 ? 12.623 -8.241 -3.882 1.00 95.75 223 GLU A C 1
ATOM 1642 O O . GLU A 1 223 ? 11.950 -7.987 -4.877 1.00 95.75 223 GLU A O 1
ATOM 1647 N N . ARG A 1 224 ? 12.444 -9.367 -3.176 1.00 97.44 224 ARG A N 1
ATOM 1648 C CA . ARG A 1 224 ? 11.381 -10.339 -3.477 1.00 97.44 224 ARG A CA 1
ATOM 1649 C C . ARG A 1 224 ? 9.982 -9.741 -3.284 1.00 97.44 224 ARG A C 1
ATOM 1651 O O . ARG A 1 224 ? 9.086 -9.988 -4.089 1.00 97.44 224 ARG A O 1
ATOM 1658 N N . GLY A 1 225 ? 9.799 -8.928 -2.243 1.00 97.00 225 GLY A N 1
ATOM 1659 C CA . GLY A 1 225 ? 8.571 -8.163 -2.009 1.00 97.00 225 GLY A CA 1
ATOM 1660 C C . GLY A 1 225 ? 8.341 -7.058 -3.047 1.00 97.00 225 GLY A C 1
ATOM 1661 O O . GLY A 1 225 ? 7.219 -6.896 -3.520 1.00 97.00 225 GLY A O 1
ATOM 1662 N N . ASP A 1 226 ? 9.390 -6.340 -3.450 1.00 95.94 226 ASP A N 1
ATOM 1663 C CA . ASP A 1 226 ? 9.325 -5.313 -4.499 1.00 95.94 226 ASP A CA 1
ATOM 1664 C C . ASP A 1 226 ? 9.000 -5.943 -5.871 1.00 95.94 226 ASP A C 1
ATOM 1666 O O . ASP A 1 226 ? 8.186 -5.411 -6.629 1.00 95.94 226 ASP A O 1
ATOM 1670 N N . ALA A 1 227 ? 9.563 -7.123 -6.165 1.00 97.69 227 ALA A N 1
ATOM 1671 C CA . ALA A 1 227 ? 9.215 -7.922 -7.337 1.00 97.69 227 ALA A CA 1
ATOM 1672 C C . ALA A 1 227 ? 7.735 -8.342 -7.315 1.00 97.69 227 ALA A C 1
ATOM 1674 O O . ALA A 1 227 ? 7.048 -8.129 -8.313 1.00 97.69 227 ALA A O 1
ATOM 1675 N N . LEU A 1 228 ? 7.215 -8.830 -6.180 1.00 98.44 228 LEU A N 1
ATOM 1676 C CA . LEU A 1 228 ? 5.789 -9.140 -6.008 1.00 98.44 228 LEU A CA 1
ATOM 1677 C C . LEU A 1 228 ? 4.906 -7.934 -6.332 1.00 98.44 228 LEU A C 1
ATOM 1679 O O . LEU A 1 228 ? 4.015 -8.043 -7.172 1.00 98.44 228 LEU A O 1
ATOM 1683 N N . VAL A 1 229 ? 5.182 -6.773 -5.729 1.00 97.19 229 VAL A N 1
ATOM 1684 C CA . VAL A 1 229 ? 4.419 -5.535 -5.971 1.00 97.19 229 VAL A CA 1
ATOM 1685 C C . VAL A 1 229 ? 4.437 -5.150 -7.454 1.00 97.19 229 VAL A C 1
ATOM 1687 O O . VAL A 1 229 ? 3.416 -4.712 -7.982 1.00 97.19 229 VAL A O 1
ATOM 1690 N N . SER A 1 230 ? 5.556 -5.366 -8.156 1.00 95.75 230 SER A N 1
ATOM 1691 C CA . SER A 1 230 ? 5.661 -5.082 -9.595 1.00 95.75 230 SER A CA 1
ATOM 1692 C C . SER A 1 230 ? 4.759 -5.960 -10.479 1.00 95.75 230 SER A C 1
ATOM 1694 O O . SER A 1 230 ? 4.388 -5.535 -11.574 1.00 95.75 230 SER A O 1
ATOM 1696 N N . LEU A 1 231 ? 4.361 -7.148 -10.003 1.00 97.88 231 LEU A N 1
ATOM 1697 C CA . LEU A 1 231 ? 3.459 -8.062 -10.713 1.00 97.88 231 LEU A CA 1
ATOM 1698 C C . LEU A 1 231 ? 1.978 -7.724 -10.503 1.00 97.88 231 LEU A C 1
ATOM 1700 O O . LEU A 1 231 ? 1.170 -8.003 -11.392 1.00 97.88 231 LEU A O 1
ATOM 1704 N N . VAL A 1 232 ? 1.618 -7.091 -9.379 1.00 97.19 232 VAL A N 1
ATOM 1705 C CA . VAL A 1 232 ? 0.211 -6.844 -9.007 1.00 97.19 232 VAL A CA 1
ATOM 1706 C C . VAL A 1 232 ? -0.582 -6.088 -10.086 1.00 97.19 232 VAL A C 1
ATOM 1708 O O . VAL A 1 232 ? -1.670 -6.553 -10.425 1.00 97.19 232 VAL A O 1
ATOM 1711 N N . PRO A 1 233 ? -0.080 -5.001 -10.713 1.00 95.62 233 PRO A N 1
ATOM 1712 C CA . PRO A 1 233 ? -0.808 -4.327 -11.792 1.00 95.62 233 PRO A CA 1
ATOM 1713 C C . PRO A 1 233 ? -1.133 -5.246 -12.976 1.00 95.62 233 PRO A C 1
ATOM 1715 O O . PRO A 1 233 ? -2.198 -5.119 -13.576 1.00 95.62 233 PRO A O 1
ATOM 1718 N N . THR A 1 234 ? -0.242 -6.189 -13.293 1.00 95.31 234 THR A N 1
ATOM 1719 C CA . THR A 1 234 ? -0.410 -7.109 -14.424 1.00 95.31 234 THR A CA 1
ATOM 1720 C C . THR A 1 234 ? -1.458 -8.178 -14.136 1.00 95.31 234 THR A C 1
ATOM 1722 O O . THR A 1 234 ? -2.312 -8.428 -14.984 1.00 95.31 234 THR A O 1
ATOM 1725 N N . VAL A 1 235 ? -1.438 -8.790 -12.947 1.00 95.62 235 VAL A N 1
ATOM 1726 C CA . VAL A 1 235 ? -2.451 -9.798 -12.583 1.00 95.62 235 VAL A CA 1
ATOM 1727 C C . VAL A 1 235 ? -3.823 -9.156 -12.366 1.00 95.62 235 VAL A C 1
ATOM 1729 O O . VAL A 1 235 ? -4.823 -9.693 -12.826 1.00 95.62 235 VAL A O 1
ATOM 1732 N N . MET A 1 236 ? -3.882 -7.943 -11.802 1.00 95.56 236 MET A N 1
ATOM 1733 C CA . MET A 1 236 ? -5.131 -7.176 -11.685 1.00 95.56 236 MET A CA 1
ATOM 1734 C C . MET A 1 236 ? -5.722 -6.796 -13.051 1.00 95.56 236 MET A C 1
ATOM 1736 O O . MET A 1 236 ? -6.943 -6.738 -13.193 1.00 95.56 236 MET A O 1
ATOM 1740 N N . ALA A 1 237 ? -4.887 -6.572 -14.073 1.00 94.56 237 ALA A N 1
ATOM 1741 C CA . ALA A 1 237 ? -5.345 -6.308 -15.439 1.00 94.56 237 ALA A CA 1
ATOM 1742 C C . ALA A 1 237 ? -5.970 -7.539 -16.130 1.00 94.56 237 ALA A C 1
ATOM 1744 O O . ALA A 1 237 ? -6.710 -7.372 -17.097 1.00 94.56 237 ALA A O 1
ATOM 1745 N N . GLN A 1 238 ? -5.716 -8.755 -15.630 1.00 94.00 238 GLN A N 1
ATOM 1746 C CA . GLN A 1 238 ? -6.357 -9.992 -16.108 1.00 94.00 238 GLN A CA 1
ATOM 1747 C C . GLN A 1 238 ? -7.744 -10.220 -15.487 1.00 94.00 238 GLN A C 1
ATOM 1749 O O . GLN A 1 238 ? -8.508 -11.043 -15.986 1.00 94.00 238 GLN A O 1
ATOM 1754 N N . GLY A 1 239 ? -8.085 -9.479 -14.428 1.00 94.56 239 GLY A N 1
ATOM 1755 C CA . GLY A 1 239 ? -9.367 -9.554 -13.732 1.00 94.56 239 GLY A CA 1
ATOM 1756 C C . GLY A 1 239 ? -9.241 -9.978 -12.263 1.00 94.56 239 GLY A C 1
ATOM 1757 O O . GLY A 1 239 ? -8.190 -10.462 -11.838 1.00 94.56 239 GLY A O 1
ATOM 1758 N N . PRO A 1 240 ? -10.313 -9.793 -11.472 1.00 95.62 240 PRO A N 1
ATOM 1759 C CA . PRO A 1 240 ? -10.294 -10.028 -10.029 1.00 95.62 240 PRO A CA 1
ATOM 1760 C C . PRO A 1 240 ? -10.008 -11.494 -9.677 1.00 95.62 240 PRO A C 1
ATOM 1762 O O . PRO A 1 240 ? -9.111 -11.767 -8.882 1.00 95.62 240 PRO A O 1
ATOM 1765 N N . ASP A 1 241 ? -10.696 -12.434 -10.329 1.00 96.19 241 ASP A N 1
ATOM 1766 C CA . ASP A 1 241 ? -10.550 -13.873 -10.076 1.00 96.19 241 ASP A CA 1
ATOM 1767 C C . ASP A 1 241 ? -9.132 -14.372 -10.380 1.00 96.19 241 ASP A C 1
ATOM 1769 O O . ASP A 1 241 ? -8.575 -15.172 -9.630 1.00 96.19 241 ASP A O 1
ATOM 1773 N N . ALA A 1 242 ? -8.516 -13.856 -11.450 1.00 95.75 242 ALA A N 1
ATOM 1774 C CA . ALA A 1 242 ? -7.142 -14.179 -11.822 1.00 95.75 242 ALA A CA 1
ATOM 1775 C C . ALA A 1 242 ? -6.132 -13.666 -10.783 1.00 95.75 242 ALA A C 1
ATOM 1777 O O . ALA A 1 242 ? -5.187 -14.378 -10.445 1.00 95.75 242 ALA A O 1
ATOM 1778 N N . ALA A 1 243 ? -6.344 -12.463 -10.238 1.00 97.62 243 ALA A N 1
ATOM 1779 C CA . ALA A 1 243 ? -5.487 -11.892 -9.201 1.00 97.62 243 ALA A CA 1
ATOM 1780 C C . ALA A 1 243 ? -5.599 -12.647 -7.862 1.00 97.62 243 ALA A C 1
ATOM 1782 O O . ALA A 1 243 ? -4.570 -12.958 -7.259 1.00 97.62 243 ALA A O 1
ATOM 1783 N N . MET A 1 244 ? -6.817 -12.996 -7.427 1.00 97.81 244 MET A N 1
ATOM 1784 C CA . MET A 1 244 ? -7.039 -13.807 -6.218 1.00 97.81 244 MET A CA 1
ATOM 1785 C C . MET A 1 244 ? -6.425 -15.204 -6.375 1.00 97.81 244 MET A C 1
ATOM 1787 O O . MET A 1 244 ? -5.596 -15.612 -5.564 1.00 97.81 244 MET A O 1
ATOM 1791 N N . ALA A 1 245 ? -6.723 -15.896 -7.482 1.00 97.19 245 ALA A N 1
ATOM 1792 C CA . ALA A 1 245 ? -6.163 -17.215 -7.763 1.00 97.19 245 ALA A CA 1
ATOM 1793 C C . ALA A 1 245 ? -4.629 -17.194 -7.884 1.00 97.19 245 ALA A C 1
ATOM 1795 O O . ALA A 1 245 ? -3.970 -18.141 -7.458 1.00 97.19 245 ALA A O 1
ATOM 1796 N N . TRP A 1 246 ? -4.035 -16.132 -8.438 1.00 98.12 246 TRP A N 1
ATOM 1797 C CA . TRP A 1 246 ? -2.581 -15.959 -8.454 1.00 98.12 246 TRP A CA 1
ATOM 1798 C C . TRP A 1 246 ? -2.007 -15.872 -7.039 1.00 98.12 246 TRP A C 1
ATOM 1800 O O . TRP A 1 246 ? -1.068 -16.603 -6.723 1.00 98.12 246 TRP A O 1
ATOM 1810 N N . ALA A 1 247 ? -2.592 -15.022 -6.190 1.00 97.56 247 ALA A N 1
ATOM 1811 C CA . ALA A 1 247 ? -2.159 -14.826 -4.813 1.00 97.56 247 ALA A CA 1
ATOM 1812 C C . ALA A 1 247 ? -2.279 -16.116 -3.986 1.00 97.56 247 ALA A C 1
ATOM 1814 O O . ALA A 1 247 ? -1.314 -16.498 -3.328 1.00 97.56 247 ALA A O 1
ATOM 1815 N N . ASP A 1 248 ? -3.400 -16.834 -4.085 1.00 96.00 248 ASP A N 1
ATOM 1816 C CA . ASP A 1 248 ? -3.636 -18.090 -3.358 1.00 96.00 248 ASP A CA 1
ATOM 1817 C C . ASP A 1 248 ? -2.653 -19.208 -3.757 1.00 96.00 248 ASP A C 1
ATOM 1819 O O . ASP A 1 248 ? -2.289 -20.049 -2.932 1.00 96.00 248 ASP A O 1
ATOM 1823 N N . ASN A 1 249 ? -2.170 -19.202 -5.006 1.00 96.25 249 ASN A N 1
ATOM 1824 C CA . ASN A 1 249 ? -1.214 -20.188 -5.522 1.00 96.25 249 ASN A CA 1
ATOM 1825 C C . ASN A 1 249 ? 0.266 -19.873 -5.214 1.00 96.25 249 ASN A C 1
ATOM 1827 O O . ASN A 1 249 ? 1.141 -20.676 -5.562 1.00 96.25 249 ASN A O 1
ATOM 1831 N N . LEU A 1 250 ? 0.590 -18.750 -4.559 1.00 96.88 250 LEU A N 1
ATOM 1832 C CA . LEU A 1 250 ? 1.969 -18.478 -4.132 1.00 96.88 250 LEU A CA 1
ATOM 1833 C C . LEU A 1 250 ? 2.369 -19.467 -3.026 1.00 96.88 250 LEU A C 1
ATOM 1835 O O . LEU A 1 250 ? 1.663 -19.649 -2.035 1.00 96.88 250 LEU A O 1
ATOM 1839 N N . ARG A 1 251 ? 3.513 -20.143 -3.187 1.00 94.56 251 ARG A N 1
ATOM 1840 C CA . ARG A 1 251 ? 3.914 -21.249 -2.293 1.00 94.56 251 ARG A CA 1
ATOM 1841 C C . ARG A 1 251 ? 4.292 -20.772 -0.893 1.00 94.56 251 ARG A C 1
ATOM 1843 O O . ARG A 1 251 ? 3.905 -21.385 0.103 1.00 94.56 251 ARG A O 1
ATOM 1850 N N . ASP A 1 252 ? 5.045 -19.681 -0.834 1.00 94.44 252 ASP A N 1
ATOM 1851 C CA . ASP A 1 252 ? 5.522 -19.067 0.402 1.00 94.44 252 ASP A CA 1
ATOM 1852 C C . ASP A 1 252 ? 4.377 -18.279 1.076 1.00 94.44 252 ASP A C 1
ATOM 1854 O O . ASP A 1 252 ? 3.811 -17.389 0.430 1.00 94.44 252 ASP A O 1
ATOM 1858 N N . PRO A 1 253 ? 4.025 -18.566 2.348 1.00 93.19 253 PRO A N 1
ATOM 1859 C CA . PRO A 1 253 ? 2.995 -17.823 3.074 1.00 93.19 253 PRO A CA 1
ATOM 1860 C C . PRO A 1 253 ? 3.236 -16.310 3.065 1.00 93.19 253 PRO A C 1
ATOM 1862 O O . PRO A 1 253 ? 2.316 -15.557 2.767 1.00 93.19 253 PRO A O 1
ATOM 1865 N N . SER A 1 254 ? 4.486 -15.862 3.241 1.00 93.38 254 SER A N 1
ATOM 1866 C CA . SER A 1 254 ? 4.820 -14.433 3.286 1.00 93.38 254 SER A CA 1
ATOM 1867 C C . SER A 1 254 ? 4.524 -13.721 1.963 1.00 93.38 254 SER A C 1
ATOM 1869 O O . SER A 1 254 ? 4.372 -12.499 1.946 1.00 93.38 254 SER A O 1
ATOM 1871 N N . LEU A 1 255 ? 4.505 -14.458 0.848 1.00 96.62 255 LEU A N 1
ATOM 1872 C CA . LEU A 1 255 ? 4.137 -13.930 -0.462 1.00 96.62 255 LEU A CA 1
ATOM 1873 C C . LEU A 1 255 ? 2.618 -13.940 -0.653 1.00 96.62 255 LEU A C 1
ATOM 1875 O O . LEU A 1 255 ? 2.100 -12.949 -1.159 1.00 96.62 255 LEU A O 1
ATOM 1879 N N . ARG A 1 256 ? 1.899 -14.974 -0.188 1.00 96.00 256 ARG A N 1
ATOM 1880 C CA . ARG A 1 256 ? 0.421 -14.965 -0.163 1.00 96.00 256 ARG A CA 1
ATOM 1881 C C . ARG A 1 256 ? -0.109 -13.782 0.637 1.00 96.00 256 ARG A C 1
ATOM 1883 O O . ARG A 1 256 ? -0.855 -12.969 0.101 1.00 96.00 256 ARG A O 1
ATOM 1890 N N . ASP A 1 257 ? 0.357 -13.629 1.873 1.00 93.75 257 ASP A N 1
ATOM 1891 C CA . ASP A 1 257 ? -0.096 -12.577 2.783 1.00 93.75 257 ASP A CA 1
ATOM 1892 C C . ASP A 1 257 ? 0.214 -11.174 2.220 1.00 93.75 257 ASP A C 1
ATOM 1894 O O . ASP A 1 257 ? -0.618 -10.260 2.259 1.00 93.75 257 ASP A O 1
ATOM 1898 N N . ARG A 1 258 ? 1.401 -10.997 1.613 1.00 95.88 258 ARG A N 1
ATOM 1899 C CA . ARG A 1 258 ? 1.782 -9.745 0.939 1.00 95.88 258 ARG A CA 1
ATOM 1900 C C . ARG A 1 258 ? 0.936 -9.472 -0.308 1.00 95.88 258 ARG A C 1
ATOM 1902 O O . ARG A 1 258 ? 0.597 -8.314 -0.543 1.00 95.88 258 ARG A O 1
ATOM 1909 N N . ALA A 1 259 ? 0.598 -10.499 -1.087 1.00 97.56 259 ALA A N 1
ATOM 1910 C CA . ALA A 1 259 ? -0.279 -10.379 -2.247 1.00 97.56 259 ALA A CA 1
ATOM 1911 C C . ALA A 1 259 ? -1.718 -10.033 -1.837 1.00 97.56 259 ALA A C 1
ATOM 1913 O O . ALA A 1 259 ? -2.306 -9.143 -2.444 1.00 97.56 259 ALA A O 1
ATOM 1914 N N . MET A 1 260 ? -2.246 -10.637 -0.766 1.00 96.75 260 MET A N 1
ATOM 1915 C CA . MET A 1 260 ? -3.554 -10.296 -0.189 1.00 96.75 260 MET A CA 1
ATOM 1916 C C . MET A 1 260 ? -3.631 -8.815 0.200 1.00 96.75 260 MET A C 1
ATOM 1918 O O . MET A 1 260 ? -4.530 -8.122 -0.277 1.00 96.75 260 MET A O 1
ATOM 1922 N N . ARG A 1 261 ? -2.635 -8.296 0.938 1.00 96.31 261 ARG A N 1
ATOM 1923 C CA . ARG A 1 261 ? -2.538 -6.861 1.287 1.00 96.31 261 ARG A CA 1
ATOM 1924 C C . ARG A 1 261 ? -2.481 -5.919 0.085 1.00 96.31 261 ARG A C 1
ATOM 1926 O O . ARG A 1 261 ? -2.918 -4.781 0.173 1.00 96.31 261 ARG A O 1
ATOM 1933 N N . GLU A 1 262 ? -1.919 -6.359 -1.035 1.00 97.12 262 GLU A N 1
ATOM 1934 C CA . GLU A 1 262 ? -1.841 -5.544 -2.250 1.00 97.12 262 GLU A CA 1
ATOM 1935 C C . GLU A 1 262 ? -3.099 -5.663 -3.132 1.00 97.12 262 GLU A C 1
ATOM 1937 O O . GLU A 1 262 ? -3.438 -4.725 -3.854 1.00 97.12 262 GLU A O 1
ATOM 1942 N N . ILE A 1 263 ? -3.792 -6.801 -3.117 1.00 98.00 263 ILE A N 1
ATOM 1943 C CA . ILE A 1 263 ? -4.908 -7.085 -4.030 1.00 98.00 263 ILE A CA 1
ATOM 1944 C C . ILE A 1 263 ? -6.256 -6.737 -3.400 1.00 98.00 263 ILE A C 1
ATOM 1946 O O . ILE A 1 263 ? -7.048 -6.041 -4.036 1.00 98.00 263 ILE A O 1
ATOM 1950 N N . ALA A 1 264 ? -6.522 -7.154 -2.159 1.00 98.06 264 ALA A N 1
ATOM 1951 C CA . ALA A 1 264 ? -7.849 -7.024 -1.558 1.00 98.06 264 ALA A CA 1
ATOM 1952 C C . ALA A 1 264 ? -8.350 -5.564 -1.455 1.00 98.06 264 ALA A C 1
ATOM 1954 O O . ALA A 1 264 ? -9.494 -5.329 -1.849 1.00 98.06 264 ALA A O 1
ATOM 1955 N N . PRO A 1 265 ? -7.534 -4.555 -1.075 1.00 95.19 265 PRO A N 1
ATOM 1956 C CA . PRO A 1 265 ? -7.990 -3.160 -1.072 1.00 95.19 265 PRO A CA 1
ATOM 1957 C C . PRO A 1 265 ? -8.347 -2.650 -2.479 1.00 95.19 265 PRO A C 1
ATOM 1959 O O . PRO A 1 265 ? -9.349 -1.963 -2.659 1.00 95.19 265 PRO A O 1
ATOM 1962 N N . ARG A 1 266 ? -7.579 -3.049 -3.506 1.00 95.56 266 ARG A N 1
ATOM 1963 C CA . ARG A 1 266 ? -7.822 -2.672 -4.915 1.00 95.56 266 ARG A CA 1
ATOM 1964 C C . ARG A 1 266 ? -9.056 -3.359 -5.505 1.00 95.56 266 ARG A C 1
ATOM 1966 O O . ARG A 1 266 ? -9.697 -2.806 -6.396 1.00 95.56 266 ARG A O 1
ATOM 1973 N N . LEU A 1 267 ? -9.390 -4.559 -5.028 1.00 96.69 267 LEU A N 1
ATOM 1974 C CA . LEU A 1 267 ? -10.666 -5.212 -5.325 1.00 96.69 267 LEU A CA 1
ATOM 1975 C C . LEU A 1 267 ? -11.823 -4.466 -4.651 1.00 96.69 267 LEU A C 1
ATOM 1977 O O . LEU A 1 267 ? -12.834 -4.197 -5.300 1.00 96.69 267 LEU A O 1
ATOM 1981 N N . ALA A 1 268 ? -11.649 -4.063 -3.389 1.00 97.38 268 ALA A N 1
ATOM 1982 C CA . ALA A 1 268 ? -12.686 -3.414 -2.593 1.00 97.38 268 ALA A CA 1
ATOM 1983 C C . ALA A 1 268 ? -13.134 -2.037 -3.109 1.00 97.38 268 ALA A C 1
ATOM 1985 O O . ALA A 1 268 ? -14.263 -1.630 -2.849 1.00 97.38 268 ALA A O 1
ATOM 1986 N N . GLU A 1 269 ? -12.315 -1.355 -3.915 1.00 93.69 269 GLU A N 1
ATOM 1987 C CA . GLU A 1 269 ? -12.724 -0.148 -4.655 1.00 93.69 269 GLU A CA 1
ATOM 1988 C C . GLU A 1 269 ? -13.885 -0.386 -5.644 1.00 93.69 269 GLU A C 1
ATOM 1990 O O . GLU A 1 269 ? -14.552 0.570 -6.042 1.00 93.69 269 GLU A O 1
ATOM 1995 N N . LYS A 1 270 ? -14.112 -1.636 -6.078 1.00 93.50 270 LYS A N 1
ATOM 1996 C CA . LYS A 1 270 ? -15.122 -2.006 -7.090 1.00 93.50 270 LYS A CA 1
ATOM 1997 C C . LYS A 1 270 ? -16.107 -3.067 -6.608 1.00 93.50 270 LYS A C 1
ATOM 1999 O O . LYS A 1 270 ? -17.291 -2.967 -6.911 1.00 93.50 270 LYS A O 1
ATOM 2004 N N . ASP A 1 271 ? -15.612 -4.074 -5.896 1.00 96.62 271 ASP A N 1
ATOM 2005 C CA . ASP A 1 271 ? -16.392 -5.167 -5.321 1.00 96.62 271 ASP A CA 1
ATOM 2006 C C . ASP A 1 271 ? -15.825 -5.542 -3.934 1.00 96.62 271 ASP A C 1
ATOM 2008 O O . ASP A 1 271 ? -15.023 -6.475 -3.795 1.00 96.62 271 ASP A O 1
ATOM 2012 N N . PRO A 1 272 ? -16.212 -4.795 -2.884 1.00 97.88 272 PRO A N 1
ATOM 2013 C CA . PRO A 1 272 ? -15.772 -5.068 -1.519 1.00 97.88 272 PRO A CA 1
ATOM 2014 C C . PRO A 1 272 ? -16.346 -6.367 -0.957 1.00 97.88 272 PRO A C 1
ATOM 2016 O O . PRO A 1 272 ? -15.712 -6.975 -0.098 1.00 97.88 272 PRO A O 1
ATOM 2019 N N . ARG A 1 273 ? -17.480 -6.854 -1.475 1.00 97.56 273 ARG A N 1
ATOM 2020 C CA . ARG A 1 273 ? -18.065 -8.132 -1.055 1.00 97.56 273 ARG A CA 1
ATOM 2021 C C . ARG A 1 273 ? -17.196 -9.304 -1.496 1.00 97.56 273 ARG A C 1
ATOM 2023 O O . ARG A 1 273 ? -16.922 -10.186 -0.687 1.00 97.56 273 ARG A O 1
ATOM 2030 N N . THR A 1 274 ? -16.725 -9.304 -2.741 1.00 98.00 274 THR A N 1
ATOM 2031 C CA . THR A 1 274 ? -15.788 -10.324 -3.235 1.00 98.00 274 THR A CA 1
ATOM 2032 C C . THR A 1 274 ? -14.450 -10.255 -2.499 1.00 98.00 274 THR A C 1
ATOM 2034 O O . THR A 1 274 ? -13.960 -11.289 -2.044 1.00 98.00 274 THR A O 1
ATOM 2037 N N . ALA A 1 275 ? -13.903 -9.052 -2.281 1.00 98.12 275 ALA A N 1
ATOM 2038 C CA . ALA A 1 275 ? -12.677 -8.873 -1.498 1.00 98.12 275 ALA A CA 1
ATOM 2039 C C . ALA A 1 275 ? -12.815 -9.414 -0.060 1.00 98.12 275 ALA A C 1
AT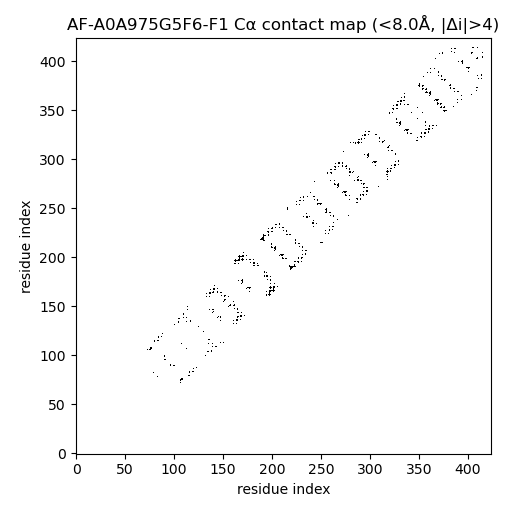OM 2041 O O . ALA A 1 275 ? -11.958 -10.163 0.411 1.00 98.12 275 ALA A O 1
ATOM 2042 N N . ALA A 1 276 ? -13.914 -9.090 0.625 1.00 98.00 276 ALA A N 1
ATOM 2043 C CA . ALA A 1 276 ? -14.149 -9.522 1.998 1.00 98.00 276 ALA A CA 1
ATOM 2044 C C . ALA A 1 276 ? -14.404 -11.037 2.103 1.00 98.00 276 ALA A C 1
ATOM 2046 O O . ALA A 1 276 ? -13.863 -11.694 2.998 1.00 98.00 276 ALA A O 1
ATOM 2047 N N . ASN A 1 277 ? -15.159 -11.617 1.162 1.00 97.69 277 ASN A N 1
ATOM 2048 C CA . ASN A 1 277 ? -15.356 -13.066 1.066 1.00 97.69 277 ASN A CA 1
ATOM 2049 C C . ASN A 1 277 ? -14.016 -13.804 0.907 1.00 97.69 277 ASN A C 1
ATOM 2051 O O . ASN A 1 277 ? -13.797 -14.819 1.565 1.00 97.69 277 ASN A O 1
ATOM 2055 N N . TRP A 1 278 ? -13.109 -13.287 0.069 1.00 98.12 278 TRP A N 1
ATOM 2056 C CA . TRP A 1 278 ? -11.790 -13.882 -0.161 1.00 98.12 278 TRP A CA 1
ATOM 2057 C C . TRP A 1 278 ? -10.918 -13.869 1.102 1.00 98.12 278 TRP A C 1
ATOM 2059 O O . TRP A 1 278 ? -10.407 -14.914 1.503 1.00 98.12 278 TRP A O 1
ATOM 2069 N N . LEU A 1 279 ? -10.832 -12.732 1.802 1.00 97.56 279 LEU A N 1
ATOM 2070 C CA . LEU A 1 279 ? -10.116 -12.645 3.083 1.00 97.56 279 LEU A CA 1
ATOM 2071 C C . LEU A 1 279 ? -10.734 -13.556 4.162 1.00 97.56 279 LEU A C 1
ATOM 2073 O O . LEU A 1 279 ? -10.015 -14.185 4.940 1.00 97.56 279 LEU A O 1
ATOM 2077 N N . THR A 1 280 ? -12.064 -13.684 4.174 1.00 96.44 280 THR A N 1
ATOM 2078 C CA . THR A 1 280 ? -12.787 -14.581 5.094 1.00 96.44 280 THR A CA 1
ATOM 2079 C C . THR A 1 280 ? -12.519 -16.055 4.787 1.00 96.44 280 THR A C 1
ATOM 2081 O O . THR A 1 280 ? -12.390 -16.855 5.711 1.00 96.44 280 THR A O 1
ATOM 2084 N N . ALA A 1 281 ? -12.370 -16.422 3.512 1.00 95.38 281 ALA A N 1
ATOM 2085 C CA . ALA A 1 281 ? -11.975 -17.768 3.101 1.00 95.38 281 ALA A CA 1
ATOM 2086 C C . ALA A 1 281 ? -10.498 -18.076 3.414 1.00 95.38 281 ALA A C 1
ATOM 2088 O O . ALA A 1 281 ? -10.180 -19.208 3.780 1.00 95.38 281 ALA A O 1
ATOM 2089 N N . ALA A 1 282 ? -9.608 -17.083 3.307 1.00 92.94 282 ALA A N 1
ATOM 2090 C CA . ALA A 1 282 ? -8.192 -17.224 3.643 1.00 92.94 282 ALA A CA 1
ATOM 2091 C C . ALA A 1 282 ? -7.965 -17.470 5.146 1.00 92.94 282 ALA A C 1
ATOM 2093 O O . ALA A 1 282 ? -7.137 -18.305 5.511 1.00 92.94 282 ALA A O 1
ATOM 2094 N N . ASN A 1 283 ? -8.714 -16.770 6.011 1.00 89.75 283 ASN A N 1
ATOM 2095 C CA . ASN A 1 283 ? -8.735 -16.965 7.468 1.00 89.75 283 ASN A CA 1
ATOM 2096 C C . ASN A 1 283 ? -7.331 -16.998 8.126 1.00 89.75 283 ASN A C 1
ATOM 2098 O O . ASN A 1 283 ? -7.062 -17.797 9.026 1.00 89.75 283 ASN A O 1
ATOM 2102 N N . THR A 1 284 ? -6.419 -16.137 7.662 1.00 91.38 284 THR A N 1
ATOM 2103 C CA . THR A 1 284 ? -5.094 -15.916 8.269 1.00 91.38 284 THR A CA 1
ATOM 2104 C C . THR A 1 284 ? -5.090 -14.634 9.116 1.00 91.38 284 THR A C 1
ATOM 2106 O O . THR A 1 284 ? -5.932 -13.759 8.896 1.00 91.38 284 THR A O 1
ATOM 2109 N N . PRO A 1 285 ? -4.137 -14.460 10.056 1.00 91.44 285 PRO A N 1
ATOM 2110 C CA . PRO A 1 285 ? -3.978 -13.196 10.780 1.00 91.44 285 PRO A CA 1
ATOM 2111 C C . PRO A 1 285 ? -3.772 -11.998 9.844 1.00 91.44 285 PRO A C 1
ATOM 2113 O O . PRO A 1 285 ? -4.360 -10.943 10.053 1.00 91.44 285 PRO A O 1
ATOM 2116 N N . ASP A 1 286 ? -3.012 -12.170 8.758 1.00 91.25 286 ASP A N 1
ATOM 2117 C CA . ASP A 1 286 ? -2.810 -11.102 7.776 1.00 91.25 286 ASP A CA 1
ATOM 2118 C C . ASP A 1 286 ? -4.057 -10.845 6.914 1.00 91.25 286 ASP A C 1
ATOM 2120 O O . ASP A 1 286 ? -4.284 -9.703 6.516 1.00 91.25 286 ASP A O 1
ATOM 2124 N N . ALA A 1 287 ? -4.920 -11.842 6.690 1.00 94.12 287 ALA A N 1
ATOM 2125 C CA . ALA A 1 287 ? -6.229 -11.625 6.077 1.00 94.12 287 ALA A CA 1
ATOM 2126 C C . ALA A 1 287 ? -7.188 -10.855 7.006 1.00 94.12 287 ALA A C 1
ATOM 2128 O O . ALA A 1 287 ? -7.929 -9.999 6.525 1.00 94.12 287 ALA A O 1
ATOM 2129 N N . ALA A 1 288 ? -7.130 -11.090 8.324 1.00 93.81 288 ALA A N 1
ATOM 2130 C CA . ALA A 1 288 ? -7.837 -10.273 9.312 1.00 93.81 288 ALA A CA 1
ATOM 2131 C C . ALA A 1 288 ? -7.325 -8.822 9.299 1.00 93.81 288 ALA A C 1
ATOM 2133 O O . ALA A 1 288 ? -8.125 -7.910 9.120 1.00 93.81 288 ALA A O 1
ATOM 2134 N N . ASN A 1 289 ? -6.004 -8.611 9.354 1.00 92.25 289 ASN A N 1
ATOM 2135 C CA . ASN A 1 289 ? -5.390 -7.279 9.254 1.00 92.25 289 ASN A CA 1
ATOM 2136 C C . ASN A 1 289 ? -5.781 -6.546 7.951 1.00 92.25 289 ASN A C 1
ATOM 2138 O O . ASN A 1 289 ? -5.991 -5.340 7.953 1.00 92.25 289 ASN A O 1
ATOM 2142 N N . THR A 1 290 ? -5.902 -7.270 6.831 1.00 96.06 290 THR A N 1
ATOM 2143 C CA . THR A 1 290 ? -6.302 -6.695 5.528 1.00 96.06 290 THR A CA 1
ATOM 2144 C C . THR A 1 290 ? -7.810 -6.406 5.445 1.00 96.06 290 THR A C 1
ATOM 2146 O O . THR A 1 290 ? -8.248 -5.640 4.586 1.00 96.06 290 THR A O 1
ATOM 2149 N N . MET A 1 291 ? -8.628 -6.995 6.326 1.00 97.06 291 MET A N 1
ATOM 2150 C CA . MET A 1 291 ? -10.069 -6.730 6.360 1.00 97.06 291 MET A CA 1
ATOM 2151 C C . MET A 1 291 ? -10.360 -5.267 6.709 1.00 97.06 291 MET A C 1
ATOM 2153 O O . MET A 1 291 ? -11.355 -4.729 6.230 1.00 97.06 291 MET A O 1
ATOM 2157 N N . ASP A 1 292 ? -9.481 -4.610 7.471 1.00 94.12 292 ASP A N 1
ATOM 2158 C CA . ASP A 1 292 ? -9.647 -3.207 7.850 1.00 94.12 292 ASP A CA 1
ATOM 2159 C C . ASP A 1 292 ? -9.670 -2.258 6.637 1.00 94.12 292 ASP A C 1
ATOM 2161 O O . ASP A 1 292 ? -10.595 -1.455 6.477 1.00 94.12 292 ASP A O 1
ATOM 2165 N N . ASP A 1 293 ? -8.720 -2.425 5.711 1.00 95.19 293 ASP A N 1
ATOM 2166 C CA . ASP A 1 293 ? -8.666 -1.675 4.450 1.00 95.19 293 ASP A CA 1
ATOM 2167 C C . ASP A 1 293 ? -9.923 -1.921 3.590 1.00 95.19 293 ASP A C 1
ATOM 2169 O O . ASP A 1 293 ? -10.509 -0.988 3.027 1.00 95.19 293 ASP A O 1
ATOM 2173 N N . VAL A 1 294 ? -10.365 -3.183 3.498 1.00 98.25 294 VAL A N 1
ATOM 2174 C CA . VAL A 1 294 ? -11.544 -3.590 2.711 1.00 98.25 294 VAL A CA 1
ATOM 2175 C C . VAL A 1 294 ? -12.830 -3.003 3.293 1.00 98.25 294 VA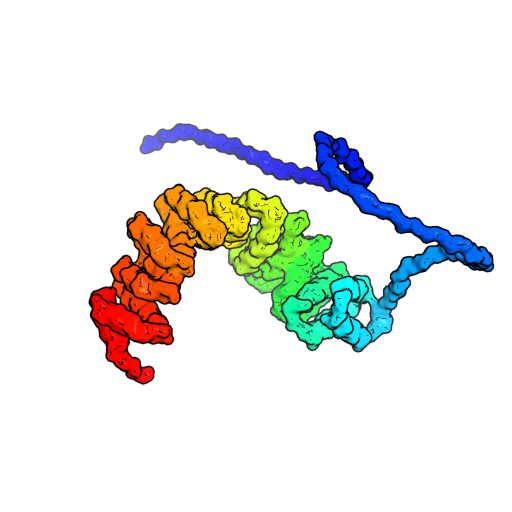L A C 1
ATOM 2177 O O . VAL A 1 294 ? -13.637 -2.431 2.557 1.00 98.25 294 VAL A O 1
ATOM 2180 N N . MET A 1 295 ? -13.015 -3.093 4.610 1.00 97.94 295 MET A N 1
ATOM 2181 C CA . MET A 1 295 ? -14.182 -2.551 5.305 1.00 97.94 295 MET A CA 1
ATOM 2182 C C . MET A 1 295 ? -14.189 -1.023 5.291 1.00 97.94 295 MET A C 1
ATOM 2184 O O . MET A 1 295 ? -15.248 -0.429 5.100 1.00 97.94 295 MET A O 1
ATOM 2188 N N . THR A 1 296 ? -13.026 -0.374 5.387 1.00 95.69 296 THR A N 1
ATOM 2189 C CA . THR A 1 296 ? -12.888 1.081 5.214 1.00 95.69 296 THR A CA 1
ATOM 2190 C C . THR A 1 296 ? -13.331 1.529 3.818 1.00 95.69 296 THR A C 1
ATOM 2192 O O . THR A 1 296 ? -14.102 2.488 3.687 1.00 95.69 296 THR A O 1
ATOM 2195 N N . ALA A 1 297 ? -12.907 0.822 2.763 1.00 96.06 297 ALA A N 1
ATOM 2196 C CA . ALA A 1 297 ? -13.349 1.092 1.395 1.00 96.06 297 ALA A CA 1
ATOM 2197 C C . ALA A 1 297 ? -14.863 0.862 1.220 1.00 96.06 297 ALA A C 1
ATOM 2199 O O . ALA A 1 297 ? -15.554 1.710 0.647 1.00 96.06 297 ALA A O 1
ATOM 2200 N N . TRP A 1 298 ? -15.400 -0.233 1.770 1.00 97.81 298 TRP A N 1
ATOM 2201 C CA . TRP A 1 298 ? -16.827 -0.559 1.688 1.00 97.81 298 TRP A CA 1
ATOM 2202 C C . TRP A 1 298 ? -17.695 0.463 2.421 1.00 97.81 298 TRP A C 1
ATOM 2204 O O . TRP A 1 298 ? -18.656 0.972 1.846 1.00 97.81 298 TRP A O 1
ATOM 2214 N N . MET A 1 299 ? -17.330 0.829 3.653 1.00 97.56 299 MET A N 1
ATOM 2215 C CA . MET A 1 299 ? -18.040 1.826 4.459 1.00 97.56 299 MET A CA 1
ATOM 2216 C C . MET A 1 299 ? -18.092 3.194 3.773 1.00 97.56 299 MET A C 1
ATOM 2218 O O . MET A 1 299 ? -19.099 3.888 3.865 1.00 97.56 299 MET A O 1
ATOM 2222 N N . LYS A 1 300 ? -17.048 3.575 3.027 1.00 95.25 300 LYS A N 1
ATOM 2223 C CA . LYS A 1 300 ? -17.033 4.818 2.243 1.00 95.25 300 LYS A CA 1
ATOM 2224 C C . LYS A 1 300 ? -18.019 4.804 1.064 1.00 95.25 300 LYS A C 1
ATOM 2226 O O . LYS A 1 300 ? -18.507 5.865 0.680 1.00 95.25 300 LYS A O 1
ATOM 2231 N N . GLY A 1 301 ? -18.277 3.638 0.467 1.00 95.06 301 GLY A N 1
ATOM 2232 C CA . GLY A 1 301 ? -1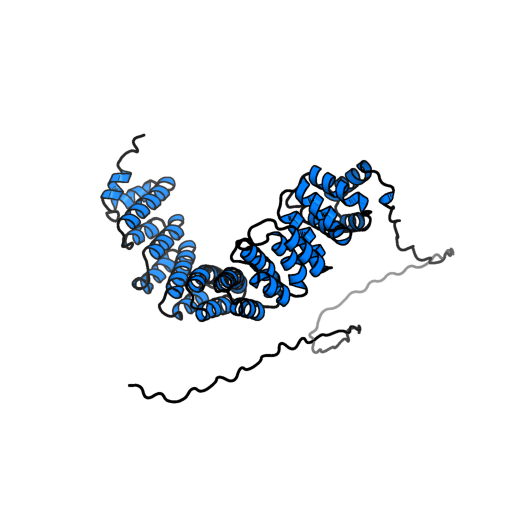9.163 3.487 -0.694 1.00 95.06 301 GLY A CA 1
ATOM 2233 C C . GLY A 1 301 ? -20.616 3.159 -0.336 1.00 95.06 301 GLY A C 1
ATOM 2234 O O . GLY A 1 301 ? -21.536 3.792 -0.848 1.00 95.06 301 GLY A O 1
ATOM 2235 N N . ASN A 1 302 ? -20.826 2.171 0.537 1.00 96.62 302 ASN A N 1
ATOM 2236 C CA . ASN A 1 302 ? -22.141 1.660 0.923 1.00 96.62 302 ASN A CA 1
ATOM 2237 C C . ASN A 1 302 ? -22.152 1.191 2.399 1.00 96.62 302 ASN A C 1
ATOM 2239 O O . ASN A 1 302 ? -22.080 -0.014 2.663 1.00 96.62 302 ASN A O 1
ATOM 2243 N N . PRO A 1 303 ? -22.273 2.119 3.375 1.00 96.25 303 PRO A N 1
ATOM 2244 C CA . PRO A 1 303 ? -22.223 1.790 4.802 1.00 96.25 303 PRO A CA 1
ATOM 2245 C C . PRO A 1 303 ? -23.234 0.720 5.231 1.00 96.25 303 PRO A C 1
ATOM 2247 O O . PRO A 1 303 ? -22.916 -0.128 6.057 1.00 96.25 303 PRO A O 1
ATOM 2250 N N . SER A 1 304 ? -24.449 0.742 4.669 1.00 96.38 304 SER A N 1
ATOM 2251 C CA . SER A 1 304 ? -25.520 -0.190 5.051 1.00 96.38 304 SER A CA 1
ATOM 2252 C C . SER A 1 304 ? -25.261 -1.623 4.592 1.00 96.38 304 SER A C 1
ATOM 2254 O O . SER A 1 304 ? -25.791 -2.559 5.189 1.00 96.38 304 SER A O 1
ATOM 2256 N N . GLU A 1 305 ? -24.507 -1.806 3.511 1.00 97.81 305 GLU A N 1
ATOM 2257 C CA . GLU A 1 305 ? -24.132 -3.134 3.040 1.00 97.81 305 GLU A CA 1
ATOM 2258 C C . GLU A 1 305 ? -22.889 -3.646 3.769 1.00 97.81 305 GLU A C 1
ATOM 2260 O O . GLU A 1 305 ? -22.849 -4.820 4.132 1.00 97.81 305 GLU A O 1
ATOM 2265 N N . ALA A 1 306 ? -21.927 -2.761 4.048 1.00 98.06 306 ALA A N 1
ATOM 2266 C CA . ALA A 1 306 ? -20.746 -3.071 4.844 1.00 98.06 306 ALA A CA 1
ATOM 2267 C C . ALA A 1 306 ? -21.122 -3.540 6.261 1.00 98.06 306 ALA A C 1
ATOM 2269 O O . ALA A 1 306 ? -20.684 -4.606 6.689 1.00 98.06 306 ALA A O 1
ATOM 2270 N N . THR A 1 307 ? -21.999 -2.818 6.971 1.00 97.69 307 THR A N 1
ATOM 2271 C CA . THR A 1 307 ? -22.501 -3.270 8.283 1.00 97.69 307 THR A CA 1
ATOM 2272 C C . THR A 1 307 ? -23.276 -4.576 8.170 1.00 97.69 307 THR A C 1
ATOM 2274 O O . THR A 1 307 ? -23.029 -5.497 8.941 1.00 97.69 307 THR A O 1
ATOM 2277 N N . GLY A 1 308 ? -24.152 -4.701 7.168 1.00 97.69 308 GLY A N 1
ATOM 2278 C CA . GLY A 1 308 ? -24.885 -5.939 6.901 1.00 97.69 308 GLY A CA 1
ATOM 2279 C C . GLY A 1 308 ? -23.973 -7.141 6.628 1.00 97.69 308 GLY A C 1
ATOM 2280 O O . GLY A 1 308 ? -24.324 -8.258 6.995 1.00 97.69 308 GLY A O 1
ATOM 2281 N N . TYR A 1 309 ? -22.799 -6.931 6.025 1.00 98.12 309 TYR A N 1
ATOM 2282 C CA . TYR A 1 309 ? -21.777 -7.965 5.867 1.00 98.12 309 TYR A CA 1
ATOM 2283 C C . TYR A 1 309 ? -21.049 -8.267 7.180 1.00 98.12 309 TYR A C 1
ATOM 2285 O O . TYR A 1 309 ? -20.904 -9.441 7.519 1.00 98.12 309 TYR A O 1
ATOM 2293 N N . TYR A 1 310 ? -20.652 -7.242 7.944 1.00 97.75 310 TYR A N 1
ATOM 2294 C CA . TYR A 1 310 ? -20.036 -7.419 9.263 1.00 97.75 310 TYR A CA 1
ATOM 2295 C C . TYR A 1 310 ? -20.883 -8.328 10.170 1.00 97.75 310 TYR A C 1
ATOM 2297 O O . TYR A 1 310 ? -20.339 -9.248 10.779 1.00 97.75 310 TYR A O 1
ATOM 2305 N N . GLU A 1 311 ? -22.212 -8.166 10.180 1.00 96.81 311 GLU A N 1
ATOM 2306 C CA . GLU A 1 311 ? -23.098 -9.024 10.981 1.00 96.81 311 GLU A CA 1
ATOM 2307 C C . GLU A 1 311 ? -22.999 -10.515 10.616 1.00 96.81 311 GLU A C 1
ATOM 2309 O O . GLU A 1 311 ? -23.191 -11.371 11.480 1.00 96.81 311 GLU A O 1
ATOM 2314 N N . THR A 1 312 ? -22.655 -10.844 9.364 1.00 96.69 312 THR A N 1
ATOM 2315 C CA . THR A 1 312 ? -22.485 -12.233 8.897 1.00 96.69 312 THR A CA 1
ATOM 2316 C C . THR A 1 312 ? -21.136 -12.855 9.256 1.00 96.69 312 THR A C 1
ATOM 2318 O O . THR A 1 312 ? -20.975 -14.070 9.125 1.00 96.69 312 THR A O 1
ATOM 2321 N N . LEU A 1 313 ? -20.164 -12.058 9.714 1.00 96.06 313 LEU A N 1
ATOM 2322 C CA . LEU A 1 313 ? -18.834 -12.556 10.046 1.00 96.06 313 LEU A CA 1
ATOM 2323 C C . LEU A 1 313 ? -18.868 -13.453 11.295 1.00 96.06 313 LEU A C 1
ATOM 2325 O O . LEU A 1 313 ? -19.533 -13.108 12.277 1.00 96.06 313 LEU A O 1
ATOM 2329 N N . PRO A 1 314 ? -18.126 -14.576 11.312 1.00 92.81 314 PRO A N 1
ATOM 2330 C CA . PRO A 1 314 ? -17.984 -15.400 12.507 1.00 92.81 314 PRO A CA 1
ATOM 2331 C C . PRO A 1 314 ? -17.171 -14.670 13.584 1.00 92.81 314 PRO A C 1
ATOM 2333 O O . PRO A 1 314 ? -16.290 -13.866 13.281 1.00 92.81 314 PRO A O 1
ATOM 2336 N N . ALA A 1 315 ? -17.421 -14.985 14.857 1.00 91.62 315 ALA A N 1
ATOM 2337 C CA . ALA A 1 315 ? -16.620 -14.463 15.962 1.00 91.62 315 ALA A CA 1
ATOM 2338 C C . ALA A 1 315 ? -15.143 -14.877 15.815 1.00 91.62 315 ALA A C 1
ATOM 2340 O O . ALA A 1 315 ? -14.831 -16.061 15.683 1.00 91.62 315 ALA A O 1
ATOM 2341 N N . GLY A 1 316 ? -14.238 -13.899 15.848 1.00 91.88 316 GLY A N 1
ATOM 2342 C CA . GLY A 1 316 ? -12.811 -14.102 15.610 1.00 91.88 316 GLY A CA 1
ATOM 2343 C C . GLY A 1 316 ? -12.098 -12.796 15.270 1.00 91.88 316 GLY A C 1
ATOM 2344 O O . GLY A 1 316 ? -12.691 -11.721 15.335 1.00 91.88 316 GLY A O 1
ATOM 2345 N N . ASP A 1 317 ? -10.820 -12.895 14.917 1.00 92.44 317 ASP A N 1
ATOM 2346 C CA . ASP A 1 317 ? -9.939 -11.741 14.690 1.00 92.44 317 ASP A CA 1
ATOM 2347 C C . ASP A 1 317 ? -10.447 -10.856 13.547 1.00 92.44 317 ASP A C 1
ATOM 2349 O O . ASP A 1 317 ? -10.640 -9.659 13.728 1.00 92.44 317 ASP A O 1
ATOM 2353 N N . LEU A 1 318 ? -10.808 -11.471 12.421 1.00 93.50 318 LEU A N 1
ATOM 2354 C CA . LEU A 1 318 ? -11.343 -10.797 11.237 1.00 93.50 318 LEU A CA 1
ATOM 2355 C C . LEU A 1 318 ? -12.629 -9.994 11.523 1.00 93.50 318 LEU A C 1
ATOM 2357 O O . LEU A 1 318 ? -12.796 -8.903 10.980 1.00 93.50 318 LEU A O 1
ATOM 2361 N N . ARG A 1 319 ? -13.506 -10.473 12.420 1.00 95.50 319 ARG A N 1
ATOM 2362 C CA . ARG A 1 319 ? -14.690 -9.714 12.864 1.00 95.50 319 ARG A CA 1
ATOM 2363 C C . ARG A 1 319 ? -14.308 -8.527 13.754 1.00 95.50 319 ARG A C 1
ATOM 2365 O O . ARG A 1 319 ? -14.933 -7.480 13.633 1.00 95.50 319 ARG A O 1
ATOM 2372 N N . ARG A 1 320 ? -13.274 -8.640 14.597 1.00 94.69 320 ARG A N 1
ATOM 2373 C CA . ARG A 1 320 ? -12.796 -7.509 15.418 1.00 94.69 320 ARG A CA 1
ATOM 2374 C C . ARG A 1 320 ? -12.145 -6.415 14.573 1.00 94.69 320 ARG A C 1
ATOM 2376 O O . ARG A 1 320 ? -12.452 -5.250 14.800 1.00 94.69 320 ARG A O 1
ATOM 2383 N N . GLU A 1 321 ? -11.325 -6.779 13.587 1.00 94.94 321 GLU A N 1
ATOM 2384 C CA . GLU A 1 321 ? -10.746 -5.798 12.656 1.00 94.94 321 GLU A CA 1
ATOM 2385 C C . GLU A 1 321 ? -11.853 -5.100 11.850 1.00 94.94 321 GLU A C 1
ATOM 2387 O O . GLU A 1 321 ? -11.921 -3.875 11.837 1.00 94.94 321 GLU A O 1
ATOM 2392 N N . ALA A 1 322 ? -12.820 -5.855 11.311 1.00 96.88 322 ALA A N 1
ATOM 2393 C CA . ALA A 1 322 ? -13.985 -5.278 10.634 1.00 96.88 322 ALA A CA 1
ATOM 2394 C C . ALA A 1 322 ? -14.827 -4.349 11.537 1.00 96.88 322 ALA A C 1
ATOM 2396 O O . ALA A 1 322 ? -15.303 -3.310 11.075 1.00 96.88 322 ALA A O 1
ATOM 2397 N N . LEU A 1 323 ? -15.010 -4.690 12.822 1.00 97.38 323 LEU A N 1
ATOM 2398 C CA . LEU A 1 323 ? -15.686 -3.820 13.793 1.00 97.38 323 LEU A CA 1
ATOM 2399 C C . LEU A 1 323 ? -14.912 -2.511 13.998 1.00 97.38 323 LEU A C 1
ATOM 2401 O O . LEU A 1 323 ? -15.530 -1.449 14.067 1.00 97.38 323 LEU A O 1
ATOM 2405 N N . SER A 1 324 ? -13.579 -2.578 14.061 1.00 95.88 324 SER A N 1
ATOM 2406 C CA . SER A 1 324 ? -12.703 -1.410 14.203 1.00 95.88 324 SER A CA 1
ATOM 2407 C C . SER A 1 324 ? -12.934 -0.395 13.078 1.00 95.88 324 SER A C 1
ATOM 2409 O O . SER A 1 324 ? -13.278 0.758 13.349 1.00 95.88 324 SER A O 1
ATOM 2411 N N . SER A 1 325 ? -12.883 -0.834 11.816 1.00 96.12 325 SER A N 1
ATOM 2412 C CA . SER A 1 325 ? -13.085 0.033 10.641 1.00 96.12 325 SER A CA 1
ATOM 2413 C C . SER A 1 325 ? -14.501 0.591 10.556 1.00 96.12 325 SER A C 1
ATOM 2415 O O . SER A 1 325 ? -14.689 1.764 10.223 1.00 96.12 325 SER A O 1
ATOM 2417 N N . VAL A 1 326 ? -15.518 -0.224 10.868 1.00 98.06 326 VAL A N 1
ATOM 2418 C CA . VAL A 1 326 ? -16.918 0.229 10.904 1.00 98.06 326 VAL A CA 1
ATOM 2419 C C . VAL A 1 326 ? -17.089 1.332 11.951 1.00 98.06 326 VAL A C 1
ATOM 2421 O O . VAL A 1 326 ? -17.661 2.379 11.641 1.00 98.06 326 VAL A O 1
ATOM 2424 N N . ILE A 1 327 ? -16.542 1.148 13.157 1.00 98.19 327 ILE A N 1
ATOM 2425 C CA . ILE A 1 327 ? -16.587 2.149 14.230 1.00 98.19 327 ILE A CA 1
ATOM 2426 C C . ILE A 1 327 ? -15.809 3.411 13.865 1.00 98.19 327 ILE A C 1
ATOM 2428 O O . ILE A 1 327 ? -16.361 4.501 14.009 1.00 98.19 327 ILE A O 1
ATOM 2432 N N . ALA A 1 328 ? -14.581 3.299 13.356 1.00 97.25 328 ALA A N 1
ATOM 2433 C CA . ALA A 1 328 ? -13.775 4.445 12.937 1.00 97.25 328 ALA A CA 1
ATOM 2434 C C . ALA A 1 328 ? -14.474 5.255 11.828 1.00 97.25 328 ALA A C 1
ATOM 2436 O O . ALA A 1 328 ? -14.625 6.477 11.932 1.00 97.25 328 ALA A O 1
ATOM 2437 N N . SER A 1 329 ? -14.986 4.568 10.801 1.00 97.06 329 SER A N 1
ATOM 2438 C CA . SER A 1 329 ? -15.680 5.186 9.669 1.00 97.06 329 SER A CA 1
ATOM 2439 C C . SER A 1 329 ? -16.978 5.881 10.094 1.00 97.06 329 SER A C 1
ATOM 2441 O O . SER A 1 329 ? -17.173 7.064 9.784 1.00 97.06 329 SER A O 1
ATOM 2443 N N . MET A 1 330 ? -17.829 5.213 10.884 1.00 97.50 330 MET A N 1
ATOM 2444 C CA . MET A 1 330 ? -19.023 5.850 11.445 1.00 97.50 330 MET A CA 1
ATOM 2445 C C . MET A 1 330 ? -18.651 7.021 12.359 1.00 97.50 330 MET A C 1
ATOM 2447 O O . MET A 1 330 ? -19.220 8.095 12.220 1.00 97.50 330 MET A O 1
ATOM 2451 N N . ALA A 1 331 ? -17.677 6.873 13.262 1.00 97.62 331 ALA A N 1
ATOM 2452 C CA . ALA A 1 331 ? -17.323 7.922 14.221 1.00 97.62 331 ALA A CA 1
ATOM 2453 C C . ALA A 1 331 ? -16.773 9.181 13.533 1.00 97.62 331 ALA A C 1
ATOM 2455 O O . ALA A 1 331 ? -16.972 10.289 14.030 1.00 97.62 331 ALA A O 1
ATOM 2456 N N . SER A 1 332 ? -16.138 9.027 12.367 1.00 96.00 332 SER A N 1
ATOM 2457 C CA . SER A 1 332 ? -15.679 10.150 11.543 1.00 96.00 332 SER A CA 1
ATOM 2458 C C . SER A 1 332 ? -16.817 10.938 10.868 1.00 96.00 332 SER A C 1
ATOM 2460 O O . SER A 1 332 ? -16.630 12.112 10.539 1.00 96.00 332 SER A O 1
ATOM 2462 N N . SER A 1 333 ? -17.987 10.315 10.671 1.00 95.25 333 SER A N 1
ATOM 2463 C CA . SER A 1 333 ? -19.113 10.845 9.885 1.00 95.25 333 SER A CA 1
ATOM 2464 C C . SER A 1 333 ? -20.339 11.187 10.746 1.00 95.25 333 SER A C 1
ATOM 2466 O O . SER A 1 333 ? -20.780 12.335 10.738 1.00 95.25 333 SER A O 1
ATOM 2468 N N . ASP A 1 334 ? -20.831 10.239 11.545 1.00 96.38 334 ASP A N 1
ATOM 2469 C CA . ASP A 1 334 ? -21.828 10.433 12.603 1.00 96.38 334 ASP A CA 1
ATOM 2470 C C . ASP A 1 334 ? -21.426 9.683 13.898 1.00 96.38 334 ASP A C 1
ATOM 2472 O O . ASP A 1 334 ? -21.731 8.496 14.077 1.00 96.38 334 ASP A O 1
ATOM 2476 N N . PRO A 1 335 ? -20.793 10.384 14.860 1.00 97.69 335 PRO A N 1
ATOM 2477 C CA . PRO A 1 335 ? -20.486 9.848 16.185 1.00 97.69 335 PRO A CA 1
ATOM 2478 C C . PRO A 1 335 ? -21.670 9.247 16.963 1.00 97.69 335 PRO A C 1
ATOM 2480 O O . PRO A 1 335 ? -21.454 8.351 17.778 1.00 97.69 335 PRO A O 1
ATOM 2483 N N . ASN A 1 336 ? -22.912 9.697 16.745 1.00 97.19 336 ASN A N 1
ATOM 2484 C CA . ASN A 1 336 ? -24.079 9.155 17.452 1.00 97.19 336 ASN A CA 1
ATOM 2485 C C . ASN A 1 336 ? -24.508 7.810 16.862 1.00 97.19 336 ASN A C 1
ATOM 2487 O O . ASN A 1 336 ? -24.826 6.876 17.608 1.00 97.19 336 ASN A O 1
ATOM 2491 N N . GLN A 1 337 ? -24.464 7.681 15.533 1.00 96.56 337 GLN A N 1
ATOM 2492 C CA . GLN A 1 337 ? -24.658 6.398 14.861 1.00 96.56 337 GLN A CA 1
ATOM 2493 C C . GLN A 1 337 ? -23.558 5.410 15.269 1.00 96.56 337 GLN A C 1
ATOM 2495 O O . GLN A 1 337 ? -23.866 4.287 15.670 1.00 96.56 337 GLN A O 1
ATOM 2500 N N . ALA A 1 338 ? -22.299 5.856 15.271 1.00 97.69 338 ALA A N 1
ATOM 2501 C CA . ALA A 1 338 ? -21.157 5.064 15.718 1.00 97.69 338 ALA A CA 1
ATOM 2502 C C . ALA A 1 338 ? -21.303 4.587 17.169 1.00 97.69 338 ALA A C 1
ATOM 2504 O O . ALA A 1 338 ? -21.073 3.416 17.454 1.00 97.69 338 ALA A O 1
A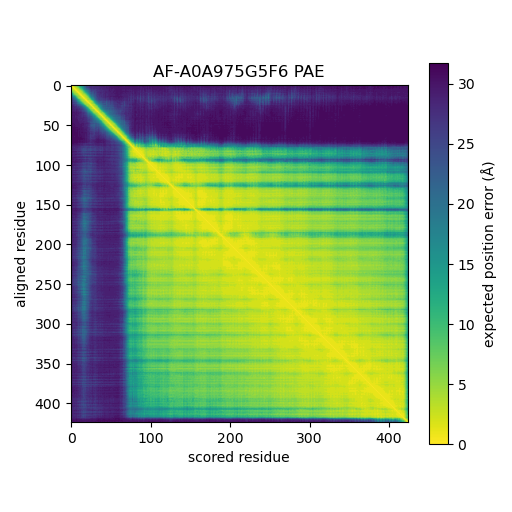TOM 2505 N N . MET A 1 339 ? -21.744 5.458 18.086 1.00 97.31 339 MET A N 1
ATOM 2506 C CA . MET A 1 339 ? -21.968 5.078 19.484 1.00 97.31 339 MET A CA 1
ATOM 2507 C C . MET A 1 339 ? -23.118 4.074 19.599 1.00 97.31 339 MET A C 1
ATOM 2509 O O . MET A 1 339 ? -23.038 3.139 20.389 1.00 97.31 339 MET A O 1
ATOM 2513 N N . THR A 1 340 ? -24.182 4.236 18.811 1.00 97.19 340 THR A N 1
ATOM 2514 C CA . THR A 1 340 ? -25.301 3.282 18.781 1.00 97.19 340 THR A CA 1
ATOM 2515 C C . THR A 1 340 ? -24.831 1.908 18.300 1.00 97.19 340 THR A C 1
ATOM 2517 O O . THR A 1 340 ? -25.142 0.898 18.929 1.00 97.19 340 THR A O 1
ATOM 2520 N N . PHE A 1 341 ? -24.017 1.866 17.242 1.00 97.12 341 PHE A N 1
ATOM 2521 C CA . PHE A 1 341 ? -23.431 0.630 16.728 1.00 97.12 341 PHE A CA 1
ATOM 2522 C C . PHE A 1 341 ? -22.468 -0.017 17.735 1.00 97.12 341 PHE A C 1
ATOM 2524 O O . PHE A 1 341 ? -22.576 -1.212 18.003 1.00 97.12 341 PHE A O 1
ATOM 2531 N N . LEU A 1 342 ? -21.595 0.777 18.365 1.00 97.00 342 LEU A N 1
ATOM 2532 C CA . LEU A 1 342 ? -20.682 0.333 19.423 1.00 97.00 342 LEU A CA 1
ATOM 2533 C C . LEU A 1 342 ? -21.440 -0.224 20.631 1.00 97.00 342 LEU A C 1
ATOM 2535 O O . LEU A 1 342 ? -21.052 -1.249 21.181 1.00 97.00 342 LEU A O 1
ATOM 2539 N N . ASN A 1 343 ? -22.544 0.419 21.022 1.00 95.81 343 ASN A N 1
ATOM 2540 C CA . ASN A 1 343 ? -23.385 -0.012 22.136 1.00 95.81 343 ASN A CA 1
ATOM 2541 C C . ASN A 1 343 ? -24.014 -1.389 21.896 1.00 95.81 343 ASN A C 1
ATOM 2543 O O . ASN A 1 343 ? -24.054 -2.197 22.825 1.00 95.81 343 ASN A O 1
ATOM 2547 N N . ASN A 1 344 ? -24.438 -1.671 20.663 1.00 96.19 344 ASN A N 1
ATOM 2548 C CA . ASN A 1 344 ? -24.961 -2.981 20.274 1.00 96.19 344 ASN A CA 1
ATOM 2549 C C . ASN A 1 344 ? -23.864 -4.066 20.255 1.00 96.19 344 ASN A C 1
ATOM 2551 O O . ASN A 1 344 ? -24.152 -5.224 20.541 1.00 96.19 344 ASN A O 1
ATOM 2555 N N . HIS A 1 345 ? -22.605 -3.680 20.013 1.00 95.88 345 HIS A N 1
ATOM 2556 C CA . HIS A 1 345 ? -21.445 -4.576 19.890 1.00 95.88 345 HIS A CA 1
ATOM 2557 C C . HIS A 1 345 ? -20.476 -4.531 21.086 1.00 95.88 345 HIS A C 1
ATOM 2559 O O . HIS A 1 345 ? -19.333 -4.978 20.991 1.00 95.88 345 HIS A O 1
ATOM 2565 N N . ARG A 1 346 ? -20.922 -4.049 22.257 1.00 92.69 346 ARG A N 1
ATOM 2566 C CA . ARG A 1 346 ? -20.086 -3.903 23.472 1.00 92.69 346 ARG A CA 1
ATOM 2567 C C . ARG A 1 346 ? -19.370 -5.177 23.923 1.00 92.69 346 ARG A C 1
ATOM 2569 O O . ARG A 1 346 ? -18.319 -5.072 24.541 1.00 92.69 346 ARG A O 1
ATOM 2576 N N . GLY A 1 347 ? -19.929 -6.355 23.639 1.00 91.00 347 GLY A N 1
ATOM 2577 C CA . GLY A 1 347 ? -19.301 -7.643 23.962 1.00 91.00 347 GLY A CA 1
ATOM 2578 C C . GLY A 1 347 ? -18.080 -7.987 23.097 1.00 91.00 347 GLY A C 1
ATOM 2579 O O . GLY A 1 347 ? -17.296 -8.848 23.481 1.00 91.00 347 GLY A O 1
ATOM 2580 N N . GLU A 1 348 ? -17.914 -7.317 21.954 1.00 91.06 348 GLU A N 1
ATOM 2581 C CA . GLU A 1 348 ? -16.792 -7.483 21.019 1.00 91.06 348 GLU A CA 1
ATOM 2582 C C . GLU A 1 348 ? -15.780 -6.322 21.101 1.00 91.06 348 GLU A C 1
ATOM 2584 O O . GLU A 1 348 ? -14.650 -6.442 20.625 1.00 91.06 348 GLU A O 1
ATOM 2589 N N . ALA A 1 349 ? -16.179 -5.196 21.703 1.00 93.88 349 ALA A N 1
ATOM 2590 C CA . ALA A 1 349 ? -15.401 -3.964 21.755 1.00 93.88 349 ALA A CA 1
ATOM 2591 C C . ALA A 1 349 ? -14.172 -4.078 22.676 1.00 93.88 349 ALA A C 1
ATOM 2593 O O . ALA A 1 349 ? -14.287 -4.247 23.891 1.00 93.88 349 ALA A O 1
ATOM 2594 N N . THR A 1 350 ? -12.987 -3.928 22.087 1.00 94.94 350 THR A N 1
ATOM 2595 C CA . THR A 1 350 ? -11.701 -3.850 22.792 1.00 94.94 350 THR A CA 1
ATOM 2596 C C . THR A 1 350 ? -11.355 -2.404 23.153 1.00 94.94 350 THR A C 1
ATOM 2598 O O . THR A 1 350 ? -11.904 -1.461 22.582 1.00 94.94 350 THR A O 1
ATOM 2601 N N . ASP A 1 351 ? -10.376 -2.213 24.042 1.00 96.44 351 ASP A N 1
ATOM 2602 C CA . ASP A 1 351 ? -9.804 -0.894 24.353 1.00 96.44 351 ASP A CA 1
ATOM 2603 C C . ASP A 1 351 ? -9.398 -0.114 23.090 1.00 96.44 351 ASP A C 1
ATOM 2605 O O . ASP A 1 351 ? -9.658 1.083 23.004 1.00 96.44 351 ASP A O 1
ATOM 2609 N N . ALA A 1 352 ? -8.840 -0.798 22.082 1.00 94.69 352 ALA A N 1
ATOM 2610 C CA . ALA A 1 352 ? -8.473 -0.194 20.802 1.00 94.69 352 ALA A CA 1
ATOM 2611 C C . ALA A 1 352 ? -9.695 0.330 20.025 1.00 94.69 352 ALA A C 1
ATOM 2613 O O . ALA A 1 352 ? -9.646 1.432 19.493 1.00 94.69 352 ALA A O 1
ATOM 2614 N N . ILE A 1 353 ? -10.818 -0.398 20.020 1.00 96.69 353 ILE A N 1
ATOM 2615 C CA . ILE A 1 353 ? -12.063 0.036 19.358 1.00 96.69 353 ILE A CA 1
ATOM 2616 C C . ILE A 1 353 ? -12.664 1.263 20.068 1.00 96.69 353 ILE A C 1
ATOM 2618 O O . ILE A 1 353 ? -13.168 2.178 19.412 1.00 96.69 353 ILE A O 1
ATOM 2622 N N . TYR A 1 354 ? -12.565 1.337 21.402 1.00 97.94 354 TYR A N 1
ATOM 2623 C CA . TYR A 1 354 ? -12.927 2.553 22.139 1.00 97.94 354 TYR A CA 1
ATOM 2624 C C . TYR A 1 354 ? -11.980 3.720 21.818 1.00 97.94 354 TYR A C 1
ATOM 2626 O O . TYR A 1 354 ? -12.453 4.841 21.635 1.00 97.94 354 TYR A O 1
ATOM 2634 N N . GLU A 1 355 ? -10.668 3.489 21.695 1.00 97.31 355 GLU A N 1
ATOM 2635 C CA . GLU A 1 355 ? -9.724 4.520 21.244 1.00 97.31 355 GLU A CA 1
ATOM 2636 C C . GLU A 1 355 ? -10.023 5.001 19.814 1.00 97.31 355 GLU A C 1
ATOM 2638 O O . GLU A 1 355 ? -10.030 6.211 19.583 1.00 97.31 355 GLU A O 1
ATOM 2643 N N . GLU A 1 356 ? -10.345 4.108 18.874 1.00 96.00 356 GLU A N 1
ATOM 2644 C CA . GLU A 1 356 ? -10.731 4.483 17.508 1.00 96.00 356 GLU A CA 1
ATOM 2645 C C . GLU A 1 356 ? -12.009 5.325 17.483 1.00 96.00 356 GLU A C 1
ATOM 2647 O O . GLU A 1 356 ? -12.039 6.380 16.840 1.00 96.00 356 GLU A O 1
ATOM 2652 N N . PHE A 1 357 ? -13.039 4.948 18.251 1.00 98.25 357 PHE A N 1
ATOM 2653 C CA . PHE A 1 357 ? -14.219 5.796 18.422 1.00 98.25 357 PHE A CA 1
ATOM 2654 C C . PHE A 1 357 ? -13.825 7.195 18.921 1.00 98.25 357 PHE A C 1
ATOM 2656 O O . PHE A 1 357 ? -14.254 8.204 18.354 1.00 98.25 357 PHE A O 1
ATOM 2663 N N . VAL A 1 358 ? -12.995 7.271 19.967 1.00 98.19 358 VAL A N 1
ATOM 2664 C CA . VAL A 1 358 ? -12.555 8.532 20.586 1.00 98.19 358 VAL A CA 1
ATOM 2665 C C . VAL A 1 358 ? -11.808 9.406 19.578 1.00 98.19 358 VAL A C 1
ATOM 2667 O O . VAL A 1 358 ? -12.122 10.590 19.446 1.00 98.19 358 VAL A O 1
ATOM 2670 N N . TRP A 1 359 ? -10.832 8.862 18.849 1.00 97.31 359 TRP A N 1
ATOM 2671 C CA . TRP A 1 359 ? -9.990 9.661 17.956 1.00 97.31 359 TRP A CA 1
ATOM 2672 C C . TRP A 1 359 ? -10.717 10.131 16.697 1.00 97.31 359 TRP A C 1
ATOM 2674 O O . TRP A 1 359 ? -10.491 11.270 16.276 1.00 97.31 359 TRP A O 1
ATOM 2684 N N . ASN A 1 360 ? -11.629 9.321 16.155 1.00 97.50 360 ASN A N 1
ATOM 2685 C CA . ASN A 1 360 ? -12.411 9.685 14.975 1.00 97.50 360 ASN A CA 1
ATOM 2686 C C . ASN A 1 360 ? -13.570 10.651 15.306 1.00 97.50 360 ASN A C 1
ATOM 2688 O O . ASN A 1 360 ? -13.858 11.543 14.508 1.00 97.50 360 ASN A O 1
ATOM 2692 N N . SER A 1 361 ? -14.162 10.576 16.508 1.00 97.69 361 SER A N 1
ATOM 2693 C CA . SER A 1 361 ? -15.253 11.479 16.929 1.00 97.69 361 SER A CA 1
ATOM 2694 C C . SER A 1 361 ? -14.806 12.775 17.625 1.00 97.69 361 SER A C 1
ATOM 2696 O O . SER A 1 361 ? -15.506 13.786 17.533 1.00 97.69 361 SER A O 1
ATOM 2698 N N . ALA A 1 362 ? -13.634 12.826 18.277 1.00 95.50 362 ALA A N 1
ATOM 2699 C CA . ALA A 1 362 ? -13.216 13.984 19.090 1.00 95.50 362 ALA A CA 1
ATOM 2700 C C . ALA A 1 362 ? -13.147 15.321 18.322 1.00 95.50 362 ALA A C 1
ATOM 2702 O O . ALA A 1 362 ? -13.230 16.407 18.916 1.00 95.50 362 ALA A O 1
ATOM 2703 N N . ARG A 1 363 ? -13.003 15.282 16.989 1.00 92.38 363 ARG A N 1
ATOM 2704 C CA . ARG A 1 363 ? -13.029 16.498 16.169 1.00 92.38 363 ARG A CA 1
ATOM 2705 C C . ARG A 1 363 ? -14.438 17.085 16.036 1.00 92.38 363 ARG A C 1
ATOM 2707 O O . ARG A 1 363 ? -14.542 18.309 16.051 1.00 92.38 363 ARG A O 1
ATOM 2714 N N . SER A 1 364 ? -15.484 16.277 15.919 1.00 95.25 364 SER A N 1
ATOM 2715 C CA . SER A 1 364 ? -16.865 16.743 15.728 1.00 95.25 364 SER A CA 1
ATOM 2716 C C . SER A 1 364 ? -17.642 16.819 17.045 1.00 95.25 364 SER A C 1
ATOM 2718 O O . SER A 1 364 ? -18.320 17.813 17.285 1.00 95.25 364 SER A O 1
ATOM 2720 N N . GLN A 1 365 ? -17.505 15.816 17.916 1.00 96.69 365 GLN A N 1
ATOM 2721 C CA . GLN A 1 365 ? -18.253 15.687 19.171 1.00 96.69 365 GLN A CA 1
ATOM 2722 C C . GLN A 1 365 ? -17.311 15.291 20.328 1.00 96.69 365 GLN A C 1
ATOM 2724 O O . GLN A 1 365 ? -17.266 14.128 20.729 1.00 96.69 365 GLN A O 1
ATOM 2729 N N . PRO A 1 366 ? -16.519 16.238 20.873 1.00 96.38 366 PRO A N 1
ATOM 2730 C CA . PRO A 1 366 ? -15.483 15.932 21.862 1.00 96.38 366 PRO A CA 1
ATOM 2731 C C . PRO A 1 366 ? -16.025 15.422 23.202 1.00 96.38 366 PRO A C 1
ATOM 2733 O O . PRO A 1 366 ? -15.391 14.568 23.808 1.00 96.38 366 PRO A O 1
ATOM 2736 N N . GLU A 1 367 ? -17.189 15.891 23.654 1.00 95.31 367 GLU A N 1
ATOM 2737 C CA . GLU A 1 367 ? -17.818 15.404 24.889 1.00 95.31 367 GLU A CA 1
ATOM 2738 C C . GLU A 1 367 ? -18.281 13.947 24.745 1.00 95.31 367 GLU A C 1
ATOM 2740 O O . GLU A 1 367 ? -18.006 13.110 25.607 1.00 95.31 367 GLU A O 1
ATOM 2745 N N . LEU A 1 368 ? -18.888 13.615 23.600 1.00 96.38 368 LEU A N 1
ATOM 2746 C CA . LEU A 1 368 ? -19.276 12.246 23.274 1.00 96.38 368 LEU A CA 1
ATOM 2747 C C . LEU A 1 368 ? -18.050 11.330 23.196 1.00 96.38 368 LEU A C 1
ATOM 2749 O O . LEU A 1 368 ? -18.041 10.273 23.825 1.00 96.38 368 LEU A O 1
ATOM 2753 N N . ALA A 1 369 ? -16.989 11.768 22.511 1.00 96.81 369 ALA A N 1
ATOM 2754 C CA . ALA A 1 369 ? -15.703 11.076 22.488 1.00 96.81 369 ALA A CA 1
ATOM 2755 C C . ALA A 1 369 ? -15.178 10.835 23.913 1.00 96.81 369 ALA A C 1
ATOM 2757 O O . ALA A 1 369 ? -14.863 9.707 24.280 1.00 96.81 369 ALA A O 1
ATOM 2758 N N . ALA A 1 370 ? -15.149 11.877 24.749 1.00 96.25 370 ALA A N 1
ATOM 2759 C CA . ALA A 1 370 ? -14.645 11.803 26.117 1.00 96.25 370 ALA A CA 1
ATOM 2760 C C . ALA A 1 370 ? -15.411 10.797 26.985 1.00 96.25 370 ALA A C 1
ATOM 2762 O O . ALA A 1 370 ? -14.798 10.107 27.802 1.00 96.25 370 ALA A O 1
ATOM 2763 N N . SER A 1 371 ? -16.731 10.699 26.795 1.00 95.00 371 SER A N 1
ATOM 2764 C CA . SER A 1 371 ? -17.589 9.785 27.554 1.00 95.00 371 SER A CA 1
ATOM 2765 C C . SER A 1 371 ? -17.232 8.310 27.335 1.00 95.00 371 SER A C 1
ATOM 2767 O O . SER A 1 371 ? -17.361 7.507 28.257 1.00 95.00 371 SER A O 1
ATOM 2769 N N . GLN A 1 372 ? -16.725 7.949 26.148 1.00 96.94 372 GLN A N 1
ATOM 2770 C CA . GLN A 1 372 ? -16.382 6.562 25.823 1.00 96.94 372 GLN A CA 1
ATOM 2771 C C . GLN A 1 372 ? -15.015 6.129 26.360 1.00 96.94 372 GLN A C 1
ATOM 2773 O O . GLN A 1 372 ? -14.784 4.930 26.506 1.00 96.94 372 GLN A O 1
ATOM 2778 N N . ILE A 1 373 ? -14.141 7.075 26.730 1.00 97.56 373 ILE A N 1
ATOM 2779 C CA . ILE A 1 373 ? -12.833 6.771 27.336 1.00 97.56 373 ILE A CA 1
ATOM 2780 C C . ILE A 1 373 ? -13.024 5.958 28.628 1.00 97.56 373 ILE A C 1
ATOM 2782 O O . ILE A 1 373 ? -12.247 5.048 28.892 1.00 97.56 373 ILE A O 1
ATOM 2786 N N . ALA A 1 374 ? -14.101 6.194 29.385 1.00 95.19 374 ALA A N 1
ATOM 2787 C CA . ALA A 1 374 ? -14.426 5.451 30.605 1.00 95.19 374 ALA A CA 1
ATOM 2788 C C . ALA A 1 374 ? -14.600 3.927 30.406 1.00 95.19 374 ALA A C 1
ATOM 2790 O O . ALA A 1 374 ? -14.492 3.185 31.380 1.00 95.19 374 ALA A O 1
ATOM 2791 N N . ASN A 1 375 ? -14.854 3.461 29.175 1.00 95.88 375 ASN A N 1
ATOM 2792 C CA . ASN A 1 375 ? -15.016 2.038 28.860 1.00 95.88 375 ASN A CA 1
ATOM 2793 C C . ASN A 1 375 ? -13.686 1.316 28.559 1.00 95.88 375 ASN A C 1
ATOM 2795 O O . ASN A 1 375 ? -13.684 0.088 28.477 1.00 95.88 375 ASN A O 1
ATOM 2799 N N . ILE A 1 376 ? -12.571 2.045 28.417 1.00 97.19 376 ILE A N 1
ATOM 2800 C CA . ILE A 1 376 ? -11.226 1.468 28.269 1.00 97.19 376 ILE A CA 1
ATOM 2801 C C . ILE A 1 376 ? -10.844 0.779 29.587 1.00 97.19 376 ILE A C 1
ATOM 2803 O O . ILE A 1 376 ? -10.843 1.409 30.650 1.00 97.19 376 ILE A O 1
ATOM 2807 N N . GLN A 1 377 ? -10.545 -0.517 29.512 1.00 96.31 377 GLN A N 1
ATOM 2808 C CA . GLN A 1 377 ? -10.312 -1.379 30.668 1.00 96.31 377 GLN A CA 1
ATOM 2809 C C . GLN A 1 377 ? -8.921 -1.175 31.272 1.00 96.31 377 GLN A C 1
ATOM 2811 O O . GLN A 1 377 ? -8.799 -1.138 32.498 1.00 96.31 377 GLN A O 1
ATOM 2816 N N . ASP A 1 378 ? -7.878 -1.013 30.449 1.00 97.44 378 ASP A N 1
ATOM 2817 C CA . ASP A 1 378 ? -6.531 -0.734 30.945 1.00 97.44 378 ASP A CA 1
ATOM 2818 C C . ASP A 1 378 ? -6.453 0.692 31.535 1.00 97.44 378 ASP A C 1
ATOM 2820 O O . ASP A 1 378 ? -6.621 1.678 30.804 1.00 97.44 378 ASP A O 1
ATOM 2824 N N . PRO A 1 379 ? -6.163 0.857 32.844 1.00 96.12 379 PRO A N 1
ATOM 2825 C CA . PRO A 1 379 ? -6.161 2.177 33.471 1.00 96.12 379 PRO A CA 1
ATOM 2826 C C . PRO A 1 379 ? -5.068 3.109 32.938 1.00 96.12 379 PRO A C 1
ATOM 2828 O O . PRO A 1 379 ? -5.279 4.319 32.891 1.00 96.12 379 PRO A O 1
ATOM 2831 N N . GLN A 1 380 ? -3.910 2.576 32.530 1.00 95.56 380 GLN A N 1
ATOM 2832 C CA . GLN A 1 380 ? -2.820 3.394 31.993 1.00 95.56 380 GLN A CA 1
ATOM 2833 C C . GLN A 1 380 ? -3.181 3.912 30.602 1.00 95.56 380 GLN A C 1
ATOM 2835 O O . GLN A 1 380 ? -2.929 5.079 30.296 1.00 95.56 380 GLN A O 1
ATOM 2840 N N . ASN A 1 381 ? -3.797 3.068 29.771 1.00 96.88 381 ASN A N 1
ATOM 2841 C CA . ASN A 1 381 ? -4.284 3.458 28.460 1.00 96.88 381 ASN A CA 1
ATOM 2842 C C . ASN A 1 381 ? -5.404 4.498 28.574 1.00 96.88 381 ASN A C 1
ATOM 2844 O O . ASN A 1 381 ? -5.317 5.574 27.983 1.00 96.88 381 ASN A O 1
ATOM 2848 N N . ARG A 1 382 ? -6.407 4.218 29.411 1.00 97.81 382 ARG A N 1
ATOM 2849 C CA . ARG A 1 382 ? -7.533 5.112 29.686 1.00 97.81 382 ARG A CA 1
ATOM 2850 C C . ARG A 1 382 ? -7.070 6.503 30.113 1.00 97.81 382 ARG A C 1
ATOM 2852 O O . ARG A 1 382 ? -7.455 7.502 29.505 1.00 97.81 382 ARG A O 1
ATOM 2859 N N . ASP A 1 383 ? -6.221 6.578 31.135 1.00 96.81 383 ASP A N 1
ATOM 2860 C CA . ASP A 1 383 ? -5.783 7.850 31.710 1.00 96.81 383 ASP A CA 1
ATOM 2861 C C . ASP A 1 383 ? -4.882 8.618 30.717 1.00 96.81 383 ASP A C 1
ATOM 2863 O O . ASP A 1 383 ? -5.038 9.829 30.533 1.00 96.81 383 ASP A O 1
ATOM 2867 N N . ARG A 1 384 ? -4.025 7.911 29.963 1.00 96.56 384 ARG A N 1
ATOM 2868 C CA . ARG A 1 384 ? -3.248 8.460 28.832 1.00 96.56 384 ARG A CA 1
ATOM 2869 C C . ARG A 1 384 ? -4.145 9.039 27.736 1.00 96.56 384 ARG A C 1
ATOM 2871 O O . ARG A 1 384 ? -3.816 10.085 27.166 1.00 96.56 384 ARG A O 1
ATOM 2878 N N . THR A 1 385 ? -5.249 8.372 27.420 1.00 97.81 385 THR A N 1
ATOM 2879 C CA . THR A 1 385 ? -6.174 8.784 26.360 1.00 97.81 385 THR A CA 1
ATOM 2880 C C . THR A 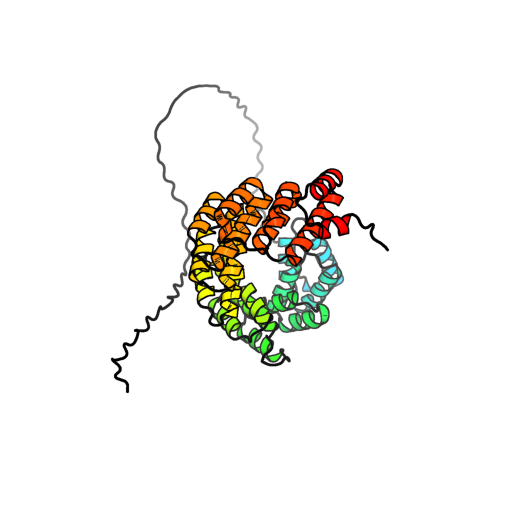1 385 ? -7.049 9.953 26.800 1.00 97.81 385 THR A C 1
ATOM 2882 O O . THR A 1 385 ? -7.180 10.903 26.024 1.00 97.81 385 THR A O 1
ATOM 2885 N N . TYR A 1 386 ? -7.476 10.022 28.069 1.00 97.50 386 TYR A N 1
ATOM 2886 C CA . TYR A 1 386 ? -8.015 11.263 28.643 1.00 97.50 386 TYR A CA 1
ATOM 2887 C C . TYR A 1 386 ? -7.024 12.430 28.522 1.00 97.50 386 TYR A C 1
ATOM 2889 O O . TYR A 1 386 ? -7.380 13.465 27.957 1.00 97.50 386 TYR A O 1
ATOM 2897 N N . MET A 1 387 ? -5.778 12.269 28.988 1.00 96.12 387 MET A N 1
ATOM 2898 C CA . MET A 1 387 ? -4.761 13.333 28.949 1.00 96.12 387 MET A CA 1
ATOM 2899 C C . MET A 1 387 ? -4.514 13.851 27.523 1.00 96.12 387 MET A C 1
ATOM 2901 O O . MET A 1 387 ? -4.526 15.058 27.273 1.00 96.12 387 MET A O 1
ATOM 2905 N N . LYS A 1 388 ? -4.340 12.948 26.550 1.00 96.56 388 LYS A N 1
ATOM 2906 C CA . LYS A 1 388 ? -4.139 13.328 25.144 1.00 96.56 388 LYS A CA 1
ATOM 2907 C C . LYS A 1 388 ? -5.376 13.990 24.529 1.00 96.56 388 LYS A C 1
ATOM 2909 O O . LYS A 1 388 ? -5.224 14.929 23.747 1.00 96.56 388 LYS A O 1
ATOM 2914 N N . MET A 1 389 ? -6.580 13.493 24.818 1.00 96.75 389 MET A N 1
ATOM 2915 C CA . MET A 1 389 ? -7.806 13.960 24.165 1.00 96.75 389 MET A CA 1
ATOM 2916 C C . MET A 1 389 ? -8.264 15.297 24.754 1.00 96.75 389 MET A C 1
ATOM 2918 O O . MET A 1 389 ? -8.398 16.269 24.010 1.00 96.75 389 MET A O 1
ATOM 2922 N N . ILE A 1 390 ? -8.367 15.403 26.081 1.00 96.19 390 ILE A N 1
ATOM 2923 C CA . ILE A 1 390 ? -8.714 16.657 26.766 1.00 96.19 390 ILE A CA 1
ATOM 2924 C C . ILE A 1 390 ? -7.661 17.737 26.470 1.00 96.19 390 ILE A C 1
ATOM 2926 O O . ILE A 1 390 ? -8.023 18.871 26.166 1.00 96.19 390 ILE A O 1
ATOM 2930 N N . GLY A 1 391 ? -6.369 17.391 26.412 1.00 94.94 391 GLY A N 1
ATOM 2931 C CA . GLY A 1 391 ? -5.312 18.331 26.020 1.00 94.94 391 GLY A CA 1
ATOM 2932 C C . GLY A 1 391 ? -5.421 18.841 24.572 1.00 94.94 391 GLY A C 1
ATOM 2933 O O . GLY A 1 391 ? -5.049 19.982 24.292 1.00 94.94 391 GLY A O 1
ATOM 2934 N N . LYS A 1 392 ? -5.961 18.041 23.638 1.00 95.44 392 LYS A N 1
ATOM 2935 C CA . LYS A 1 392 ? -6.331 18.511 22.287 1.00 95.44 392 LYS A CA 1
ATOM 2936 C C . LYS A 1 392 ? -7.597 19.374 22.322 1.00 95.44 392 LYS A C 1
ATOM 2938 O O . LYS A 1 392 ? -7.650 20.379 21.618 1.00 95.44 392 LYS A O 1
ATOM 2943 N N . TRP A 1 393 ? -8.590 19.009 23.134 1.00 96.44 393 TRP A N 1
ATOM 2944 C CA . TRP A 1 393 ? -9.844 19.753 23.275 1.00 96.44 393 TRP A CA 1
ATOM 2945 C C . TRP A 1 393 ? -9.601 21.150 23.859 1.00 96.44 393 TRP A C 1
ATOM 2947 O O . TRP A 1 393 ? -10.008 22.123 23.231 1.00 96.44 393 TRP A O 1
ATOM 2957 N N . MET A 1 394 ? -8.833 21.279 24.948 1.00 95.62 394 MET A N 1
ATOM 2958 C CA . MET A 1 394 ? -8.496 22.568 25.577 1.00 95.62 394 MET A CA 1
ATOM 2959 C C . MET A 1 394 ? -7.843 23.570 24.614 1.00 95.62 394 MET A C 1
ATOM 2961 O O . MET A 1 394 ? -8.059 24.771 24.742 1.00 95.62 394 MET A O 1
ATOM 2965 N N . LYS A 1 395 ? -7.073 23.098 23.623 1.00 94.81 395 LYS A N 1
ATOM 2966 C CA . LYS A 1 395 ? -6.452 23.959 22.596 1.00 94.81 395 LYS A CA 1
ATOM 2967 C C . LYS A 1 395 ? -7.449 24.554 21.597 1.00 94.81 395 LYS A C 1
ATOM 2969 O O . LYS A 1 395 ? -7.102 25.507 20.908 1.00 94.81 395 LYS A O 1
ATOM 2974 N N . ARG A 1 396 ? -8.646 23.975 21.479 1.00 95.38 396 ARG A N 1
ATOM 2975 C CA . ARG A 1 396 ? -9.717 24.421 20.573 1.00 95.38 396 ARG A CA 1
ATOM 2976 C C . ARG A 1 396 ? -10.854 25.111 21.320 1.00 95.38 396 ARG A C 1
ATOM 2978 O O . ARG A 1 396 ? -11.366 26.113 20.844 1.00 95.38 396 ARG A O 1
ATOM 2985 N N . ASP A 1 397 ? -11.255 24.539 22.447 1.00 96.81 397 ASP A N 1
ATOM 2986 C CA . ASP A 1 397 ? -12.336 25.013 23.302 1.00 96.81 397 ASP A CA 1
ATOM 2987 C C . ASP A 1 397 ? -11.961 24.733 24.770 1.00 96.81 397 ASP A C 1
ATOM 2989 O O . ASP A 1 397 ? -12.243 23.650 25.298 1.00 96.81 397 ASP A O 1
ATOM 2993 N N . PRO A 1 398 ? -11.257 25.673 25.428 1.00 95.38 398 PRO A N 1
ATOM 2994 C CA . PRO A 1 398 ? -10.835 25.509 26.814 1.00 95.38 398 PRO A CA 1
ATOM 2995 C C . PRO A 1 398 ? -12.011 25.542 27.792 1.00 95.38 398 PRO A C 1
ATOM 2997 O O . PRO A 1 398 ? -11.923 24.926 28.852 1.00 95.38 398 PRO A O 1
ATOM 3000 N N . GLN A 1 399 ? -13.112 26.223 27.456 1.00 96.25 399 GLN A N 1
ATOM 3001 C CA . GLN A 1 399 ? -14.257 26.353 28.352 1.00 96.25 399 GLN A CA 1
ATOM 3002 C C . GLN A 1 399 ? -15.018 25.029 28.458 1.00 96.25 399 GLN A C 1
ATOM 3004 O O . GLN A 1 399 ? -15.221 24.540 29.571 1.00 96.25 399 GLN A O 1
ATOM 3009 N N . ALA A 1 400 ? -15.382 24.417 27.328 1.00 96.25 400 ALA A N 1
ATOM 3010 C CA . ALA A 1 400 ? -16.087 23.137 27.330 1.00 96.25 400 ALA A CA 1
ATOM 3011 C C . ALA A 1 400 ? -15.204 22.003 27.883 1.00 96.25 400 ALA A C 1
ATOM 3013 O O . ALA A 1 400 ? -15.664 21.187 28.680 1.00 96.25 400 ALA A O 1
ATOM 3014 N N . ALA A 1 401 ? -13.906 21.996 27.554 1.00 95.75 401 ALA A N 1
ATOM 3015 C CA . ALA A 1 401 ? -12.972 21.016 28.108 1.00 95.75 401 ALA A CA 1
ATOM 3016 C C . ALA A 1 401 ? -12.822 21.138 29.638 1.00 95.75 401 ALA A C 1
ATOM 3018 O O . ALA A 1 401 ? -12.783 20.125 30.339 1.00 95.75 401 ALA A O 1
ATOM 3019 N N . GLN A 1 402 ? -12.786 22.363 30.180 1.00 94.62 402 GLN A N 1
ATOM 3020 C CA . GLN A 1 402 ? -12.729 22.585 31.627 1.00 94.62 402 GLN A CA 1
ATOM 3021 C C . GLN A 1 402 ? -14.042 22.210 32.328 1.00 94.62 402 GLN A C 1
AT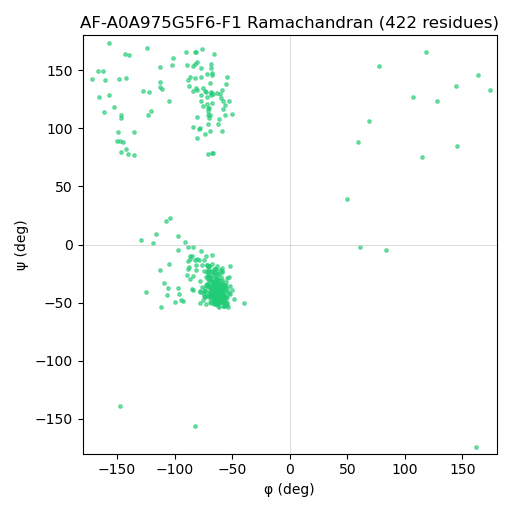OM 3023 O O . GLN A 1 402 ? -14.010 21.687 33.443 1.00 94.62 402 GLN A O 1
ATOM 3028 N N . GLN A 1 403 ? -15.192 22.437 31.684 1.00 95.31 403 GLN A N 1
ATOM 3029 C CA . GLN A 1 403 ? -16.487 21.956 32.173 1.00 95.31 403 GLN A CA 1
ATOM 3030 C C . GLN A 1 403 ? -16.511 20.424 32.242 1.00 95.31 403 GLN A C 1
ATOM 3032 O O . GLN A 1 403 ? -16.882 19.874 33.278 1.00 95.31 403 GLN A O 1
ATOM 3037 N N . TYR A 1 404 ? -16.024 19.734 31.204 1.00 95.56 404 TYR A N 1
ATOM 3038 C CA . TYR A 1 404 ? -15.944 18.274 31.198 1.00 95.56 404 TYR A CA 1
ATOM 3039 C C . TYR A 1 404 ? -14.988 17.724 32.268 1.00 95.56 404 TYR A C 1
ATOM 3041 O O . TYR A 1 404 ? -15.348 16.788 32.981 1.00 95.56 404 TYR A O 1
ATOM 3049 N N . LEU A 1 405 ? -13.811 18.334 32.462 1.00 94.75 405 LEU A N 1
ATOM 3050 C CA . LEU A 1 405 ? -12.897 17.989 33.566 1.00 94.75 405 LEU A CA 1
ATOM 3051 C C . LEU A 1 405 ? -13.570 18.088 34.944 1.00 94.75 405 LEU A C 1
ATOM 3053 O O . LEU A 1 405 ? -13.308 17.268 35.821 1.00 94.75 405 LEU A O 1
ATOM 3057 N N . ASN A 1 406 ? -14.463 19.063 35.119 1.00 93.12 406 ASN A N 1
ATOM 3058 C CA . ASN A 1 406 ? -15.165 19.319 36.376 1.00 93.12 406 ASN A CA 1
ATOM 3059 C C . ASN A 1 406 ? -16.474 18.514 36.530 1.00 93.12 406 ASN A C 1
ATOM 3061 O O . ASN A 1 406 ? -17.122 18.612 37.569 1.00 93.12 406 ASN A O 1
ATOM 3065 N N . SER A 1 407 ? -16.869 17.715 35.531 1.00 92.88 407 SER A N 1
ATOM 3066 C CA . SER A 1 407 ? -18.124 16.939 35.531 1.00 92.88 407 SER A CA 1
ATOM 3067 C C . SER A 1 407 ? -18.139 15.745 36.497 1.00 92.88 407 SER A C 1
ATOM 3069 O O . SER A 1 407 ? -19.200 15.197 36.786 1.00 92.88 407 SER A O 1
ATOM 3071 N N . GLY A 1 408 ? -16.964 15.303 36.960 1.00 90.38 408 GLY A N 1
ATOM 3072 C CA . GLY A 1 408 ? -16.789 14.046 37.695 1.00 90.38 408 GLY A CA 1
ATOM 3073 C C . GLY A 1 408 ? -16.639 12.800 36.808 1.00 90.38 408 GLY A C 1
ATOM 3074 O O . GLY A 1 408 ? -16.334 11.733 37.331 1.00 90.38 408 GLY A O 1
ATOM 3075 N N . ALA A 1 409 ? -16.775 12.919 35.481 1.00 90.44 409 ALA A N 1
ATOM 3076 C CA . ALA A 1 409 ? -16.572 11.814 34.534 1.00 90.44 409 ALA A CA 1
ATOM 3077 C C . ALA A 1 409 ? -15.089 11.484 34.251 1.00 90.44 409 ALA A C 1
ATOM 3079 O O . ALA A 1 409 ? -14.795 10.536 33.524 1.00 90.44 409 ALA A O 1
ATOM 3080 N N . VAL A 1 410 ? -14.150 12.272 34.787 1.00 94.62 410 VAL A N 1
ATOM 3081 C CA . VAL A 1 410 ? -12.702 12.126 34.570 1.00 94.62 410 VAL A CA 1
ATOM 3082 C C . VAL A 1 410 ? -12.019 11.666 35.868 1.00 94.62 410 VAL A C 1
ATOM 3084 O O . VAL A 1 410 ? -12.282 12.253 36.920 1.00 94.62 410 VAL A O 1
ATOM 3087 N N . PRO A 1 411 ? -11.116 10.662 35.837 1.00 94.56 411 PRO A N 1
ATOM 3088 C CA . PRO A 1 411 ? -10.386 10.212 37.022 1.00 94.56 411 PRO A CA 1
ATOM 3089 C C . PRO A 1 411 ? -9.620 11.346 37.720 1.00 94.56 411 PRO A C 1
ATOM 3091 O O . PRO A 1 411 ? -8.939 12.142 37.073 1.00 94.56 411 PRO A O 1
ATOM 3094 N N . ALA A 1 412 ? -9.659 11.389 39.055 1.00 92.25 412 ALA A N 1
ATOM 3095 C CA . ALA A 1 412 ? -9.067 12.483 39.834 1.00 92.25 412 ALA A CA 1
ATOM 3096 C C . ALA A 1 412 ? -7.565 12.708 39.554 1.00 92.25 412 ALA A C 1
ATOM 3098 O O . ALA A 1 412 ? -7.116 13.851 39.524 1.00 92.25 412 ALA A O 1
ATOM 3099 N N . GLY A 1 413 ? -6.798 11.642 39.290 1.00 91.81 413 GLY A N 1
ATOM 3100 C CA . GLY A 1 413 ? -5.379 11.746 38.921 1.00 91.81 413 GLY A CA 1
ATOM 3101 C C . GLY A 1 413 ? -5.142 12.457 37.582 1.00 91.81 413 GLY A C 1
ATOM 3102 O O . GLY A 1 413 ? -4.196 13.229 37.461 1.00 91.81 413 GLY A O 1
ATOM 3103 N N . VAL A 1 414 ? -6.036 12.272 36.605 1.00 93.50 414 VAL A N 1
ATOM 3104 C CA . VAL A 1 414 ? -6.021 13.000 35.323 1.00 93.50 414 VAL A CA 1
ATOM 3105 C C . VAL A 1 414 ? -6.379 14.471 35.555 1.00 93.50 414 VAL A C 1
ATOM 3107 O O . VAL A 1 414 ? -5.675 15.358 35.079 1.00 93.50 414 VAL A O 1
ATOM 3110 N N . VAL A 1 415 ? -7.427 14.753 36.340 1.00 94.50 415 VAL A N 1
ATOM 3111 C CA . VAL A 1 415 ? -7.838 16.134 36.665 1.00 94.50 415 VAL A CA 1
ATOM 3112 C C . VAL A 1 415 ? -6.702 16.912 37.344 1.00 94.50 415 VAL A C 1
ATOM 3114 O O . VAL A 1 415 ? -6.420 18.048 36.965 1.00 94.50 415 VAL A O 1
ATOM 3117 N N . GLN A 1 416 ? -5.987 16.286 38.285 1.00 92.25 416 GLN A N 1
ATOM 3118 C CA . GLN A 1 416 ? -4.830 16.888 38.958 1.00 92.25 416 GLN A CA 1
ATOM 3119 C C . GLN A 1 416 ? -3.681 17.239 38.000 1.00 92.25 416 GLN A C 1
ATOM 3121 O O . GLN A 1 416 ? -3.001 18.239 38.226 1.00 92.25 416 GLN A O 1
ATOM 3126 N N . GLN A 1 417 ? -3.459 16.461 36.935 1.00 90.81 417 GLN A N 1
ATOM 3127 C CA . GLN A 1 417 ? -2.412 16.753 35.945 1.00 90.81 417 GLN A CA 1
ATOM 3128 C C . GLN A 1 417 ? -2.748 17.968 35.066 1.00 90.81 417 GLN A C 1
ATOM 3130 O O . GLN A 1 417 ? -1.834 18.660 34.633 1.00 90.81 417 GLN A O 1
ATOM 3135 N N . PHE A 1 418 ? -4.031 18.281 34.849 1.00 90.12 418 PHE A N 1
ATOM 3136 C CA . PHE A 1 418 ? -4.449 19.517 34.167 1.00 90.12 418 PHE A CA 1
ATOM 3137 C C . PHE A 1 418 ? -4.467 20.754 35.078 1.00 90.12 418 PHE A C 1
ATOM 3139 O O . PHE A 1 418 ? -4.410 21.877 34.583 1.00 90.12 418 PHE A O 1
ATOM 3146 N N . GLN A 1 419 ? -4.559 20.564 36.397 1.00 85.12 419 GLN A N 1
ATOM 3147 C CA . GLN A 1 419 ? -4.563 21.650 37.386 1.00 85.12 419 GLN A CA 1
ATOM 3148 C C . GLN A 1 419 ? -3.157 22.066 37.841 1.00 85.12 419 GLN A C 1
ATOM 3150 O O . GLN A 1 419 ? -2.983 23.166 38.366 1.00 85.12 419 GLN A O 1
ATOM 3155 N N . GLN A 1 420 ? -2.150 21.214 37.642 1.00 78.00 420 GLN A N 1
ATOM 3156 C CA . GLN A 1 420 ? -0.753 21.583 37.850 1.00 78.00 420 GLN A CA 1
ATOM 3157 C C . GLN A 1 420 ? -0.282 22.465 36.682 1.00 78.00 420 GLN A C 1
ATOM 3159 O O . GLN A 1 420 ? -0.298 22.006 35.539 1.00 78.00 420 GLN A O 1
ATOM 3164 N N . PRO A 1 421 ? 0.149 23.720 36.919 1.00 55.59 421 PRO A N 1
ATOM 3165 C CA . PRO A 1 421 ? 0.784 24.501 35.867 1.00 55.59 421 PRO A CA 1
ATOM 3166 C C . PRO A 1 421 ? 2.083 23.799 35.453 1.00 55.59 421 PRO A C 1
ATOM 3168 O O . PRO A 1 421 ? 2.887 23.454 36.319 1.00 55.59 421 PRO A O 1
ATOM 3171 N N . ASN A 1 422 ? 2.288 23.596 34.146 1.00 50.75 422 ASN A N 1
ATOM 3172 C CA . ASN A 1 422 ? 3.517 23.002 33.609 1.00 50.75 422 ASN A CA 1
ATOM 3173 C C . ASN A 1 422 ? 4.746 23.723 34.184 1.00 50.75 422 ASN A C 1
ATOM 3175 O O . ASN A 1 422 ? 4.982 24.895 33.887 1.00 50.75 422 ASN A O 1
ATOM 3179 N N . GLY A 1 423 ? 5.521 23.021 35.009 1.00 41.47 423 GLY A N 1
ATOM 3180 C CA . GLY A 1 423 ? 6.768 23.534 35.556 1.00 41.47 423 GLY A CA 1
ATOM 3181 C C . GLY A 1 423 ? 7.920 23.322 34.580 1.00 41.47 423 GLY A C 1
ATOM 3182 O O . GLY A 1 423 ? 8.467 22.224 34.550 1.00 41.47 423 GLY A O 1
ATOM 3183 N N . GLY A 1 424 ? 8.307 24.383 33.862 1.00 31.50 424 GLY A N 1
ATOM 3184 C CA . GLY A 1 424 ? 9.501 24.424 32.999 1.00 31.50 424 GLY A CA 1
ATOM 3185 C C . GLY A 1 424 ? 9.217 24.172 31.526 1.00 31.50 424 GLY A C 1
ATOM 3186 O O . GLY A 1 424 ? 9.136 22.987 31.145 1.00 31.50 424 GLY A O 1
#

Secondary structure (DSSP, 8-state):
----PPP---------------------PPPP-------------------------------PPPPP-------GGG--HHHHHHHHHHHHH-TTHHHHHHHHHTT--GGGHHHHHHHHHHT---TTTHHHHHHHHHHHHHH-HHHHHHHHHHHH-SHHHHHHHHHHHHHH-HHHHHHHHHHH--S-TTS--HHHHHHHHHHHTT-HHHHHHHHHHS-SSHHHHHHHHHHHHHHHHT-HHHHHHHHHT-SSHHHHHHHHHHHHHHHHTT-HHHHHHHHHHH--HHHHHHHHHHHHHHHHH-HHHHHHHHTTSPSSHHHHHHHHHHHHHHHHH-HHHHHHHHHHTTTT--HHHHHHHHHHHTTT-HHHHHHHHTT-SSHHHHHHHHHHHHHHHHTT-HHHHHHHHTTS-S-HHHHHHHHS----

Mean predicted aligned error: 12.79 Å

Solvent-accessible surface area (backbone atoms only — not comparable to full-atom values): 24969 Å² total; per-residue (Å²): 137,89,85,82,84,83,90,79,81,83,80,85,78,81,82,77,84,76,84,82,83,86,87,85,87,82,90,79,82,88,79,86,87,87,82,88,86,89,89,84,91,88,89,86,87,88,89,83,90,86,85,86,90,88,85,89,80,92,81,88,82,80,91,72,78,80,76,80,82,75,69,75,81,74,65,45,80,77,54,53,72,70,59,50,50,51,51,52,58,52,44,76,75,45,96,60,29,72,60,58,47,50,57,50,61,78,41,58,47,88,84,45,47,66,58,52,56,48,49,55,50,73,75,55,84,48,91,92,44,52,67,61,51,50,48,51,42,33,55,38,12,74,76,40,42,64,64,46,42,55,48,31,60,78,73,62,80,47,66,66,61,47,31,44,24,32,17,43,28,14,57,76,38,48,65,60,40,49,51,48,38,59,71,72,50,86,68,62,86,66,51,37,58,67,52,47,34,11,33,34,49,23,28,24,83,83,38,48,66,60,25,54,47,55,40,68,70,44,36,86,37,69,40,30,52,53,29,50,60,58,41,47,68,52,38,52,71,71,31,70,69,53,33,52,54,52,28,73,66,40,85,50,64,75,53,24,50,52,37,45,60,63,44,33,45,68,37,11,77,80,41,30,66,61,29,51,51,50,32,62,70,64,68,41,74,60,32,16,63,40,31,27,55,20,39,41,42,21,43,73,76,41,47,74,57,40,52,58,49,57,74,70,49,64,95,53,66,44,40,47,32,35,48,39,25,52,33,28,55,31,10,59,75,40,46,67,61,20,49,52,54,46,63,77,40,53,94,71,60,46,52,67,42,41,48,37,32,26,67,37,11,39,83,84,41,44,68,65,20,56,63,46,42,74,71,30,76,55,65,69,58,28,50,51,48,50,53,57,48,48,57,56,37,38,77,77,41,47,66,65,37,51,50,50,54,69,66,69,83,48,59,68,73,56,48,50,61,72,69,48,76,86,83,130

pLDDT: mean 82.05, std 24.92, range [23.41, 98.5]

Sequence (424 aa):
MKNLPPFVLPVSSAVLFGIGGFIAGHGSSPLTNNAGVPSLKDGPSTTNGRNSSRGAGSGGDDMAAAPRGGKARQSLAKLDRGQLQGRISDLMHGPDRARAWLDFVDSLEPGQFADVVADFRAMGMSGTNLSEYAMLLSAWAKHDPLAALDFAEKNTGNAFARQTILSTWANSDLNGAMAWANSHFQGPPDQGNPWMVGVIRGIAAGDPARASQLMQEMPFSRERGDALVSLVPTVMAQGPDAAMAWADNLRDPSLRDRAMREIAPRLAEKDPRTAANWLTAANTPDAANTMDDVMTAWMKGNPSEATGYYETLPAGDLRREALSSVIASMASSDPNQAMTFLNNHRGEATDAIYEEFVWNSARSQPELAASQIANIQDPQNRDRTYMKMIGKWMKRDPQAAQQYLNSGAVPAGVVQQFQQPNGG

Nearest PDB structures (foldseek):
  6fc4-assembly1_A  TM=3.653E-01  e=8.648E-01  Pseudomonas aeruginosa
  6zwm-assembly1_B  TM=3.001E-01  e=5.645E-01  Homo sapiens
  8tl7-assembly1_U  TM=1.489E-01  e=4.566E+00  synthetic construct

Foldseek 3Di:
DDDDDDDDDDDDDDDDPDDDDDDDDDDDDDDDDDDDDDDDDDDDDDDDDDDDDDDDDDDDDDPDDDDDDPPDLPQCVPPDLVRLLVLLVDLVPDPVNPVSLVSSLVRDDLVCLLSNLVSNPVVPDDPSCLVSSLSSLLSNLVVPLPVQQVSCVVPPVDLSSLLSSLLSNLLVPLPVSVVCLVVVDPDDQLEFRLSLLSNLLNCLQPCVPVSLVSLLVTHPYVSSLSSLLSNQVNQVVVDLVSLLVSLVPRPDPVSSLSSLLNRLLVCLLPCLPVSLVSLLVVPDLSSLVSLLSSLLSCCVPPLVVSVVVLVVRDPDSSSLSSLLNNLLSCLLPPLVVSVVSCVVVVVSDALSSLLSSLVNNCVPPVLSSLLSLLSHPDPVSSLVSLLVSLVVVCVPPVPVSVVSLVVPSHDPVSSVVVVDDDDD

Radius of gyration: 33.57 Å; Cα contacts (8 Å, |Δi|>4): 411; chains: 1; bounding box: 76×87×108 Å